Protein AF-A0A7R9B965-F1 (afdb_monomer_lite)

InterPro domains:
  IPR004843 Calcineurin-like, phosphoesterase domain [PF00149] (151-386)
  IPR029052 Metallo-dependent phosphatase-like [G3DSA:3.60.21.10] (150-397)
  IPR029052 Metallo-dependent phosphatase-like [SSF56300] (149-399)
  IPR041805 Acid sphingomyelinase/endopolyphosphatase, metallophosphatase domain [cd00842] (153-400)

Sequence (400 aa):
MQQYGVVTNMTALLNPANHSHKLPPVPTPQQMELDTNKQFELLKINYSRLLSDIDGDLREDLRSGRHLPRIVDKALRLFDLKQVMEEVETSVMSKVSCTACKAGAGLLQHYIRDACGDVYNPTHEWKVVFPPVQKPDVTPQKAPSPGAPTFKVLHLSDTHFDPYYQEGTNADCKEPLCCRLTNGPALSPHTAAGRWGDYRKCDTPKRTVDHMLQHISSTHPDIDYILWTGDLPPHDVWNQTREENLMVLKETTAQMLQTFPGIPIFPALGNHESAPVNSFPPPFVKNDFGISWLYDELDAQWRQWLPTSVSHTVRRGAFYSVLVRPGFRIISLNMNYCNNKNWWLLLNSTDPAKELQWFIYELQSAEFNGEKVHVIGHIPPGHSDCLKVWSRNYYKIINR

Secondary structure (DSSP, 8-state):
------------S---------PPPPPPHHHHHHHHHHHHHHHT--HHHHHHHHHHHHHHTTS------TTHHHHTTT--HHHHHHHHHHT---HHHHHHHHHHHHHHHHHHHHTS-S---GGG-------S-PPPP-PPPPPPPTT-----EEEE----EETTB-TTBBSS-SSSS-SBGGG-B-SSGGGBPPBTB-SSS--EEHHHHHHHHHHHHHH-TT--EEEE----S-S-TTS--HHHHHHHHHHHHHHHHHHSTT--EEE---SSSSSSTT----TT--STT-SHHHHHHHHHHHTTTS-GGGHHHHHHHS-EEEEEETTEEEEE--GGGTBTT-GGGGT--SSGGGHHHHHHHHHHHHHHTT-EEEEE-SSPTTSTTB-HHHHHHHHHHHH-

Structure (mmCIF, N/CA/C/O backbone):
data_AF-A0A7R9B965-F1
#
_entry.id   AF-A0A7R9B965-F1
#
loop_
_atom_site.group_PDB
_atom_site.id
_atom_site.type_symbol
_atom_site.label_atom_id
_atom_site.label_alt_id
_atom_site.label_comp_id
_atom_site.label_asym_id
_atom_site.label_entity_id
_atom_site.label_seq_id
_atom_site.pdbx_PDB_ins_code
_atom_site.Cartn_x
_atom_site.Cartn_y
_atom_site.Cartn_z
_atom_site.occupancy
_atom_site.B_iso_or_equiv
_atom_site.auth_seq_id
_atom_site.auth_comp_id
_atom_site.auth_asym_id
_atom_site.auth_atom_id
_atom_site.pdbx_PDB_model_num
ATOM 1 N N . MET A 1 1 ? -21.395 -24.381 35.483 1.00 36.72 1 MET A N 1
ATOM 2 C CA . MET A 1 1 ? -20.209 -23.584 35.856 1.00 36.72 1 MET A CA 1
ATOM 3 C C . MET A 1 1 ? -19.003 -24.149 35.131 1.00 36.72 1 MET A C 1
ATOM 5 O O . MET A 1 1 ? -18.510 -25.196 35.518 1.00 36.72 1 MET A O 1
ATOM 9 N N . GLN A 1 2 ? -18.567 -23.487 34.064 1.00 27.53 2 GLN A N 1
ATOM 10 C CA . GLN A 1 2 ? -17.239 -23.672 33.484 1.00 27.53 2 GLN A CA 1
ATOM 11 C C . GLN A 1 2 ? -16.774 -22.284 33.044 1.00 27.53 2 GLN A C 1
ATOM 13 O O . GLN A 1 2 ? -17.420 -21.622 32.237 1.00 27.53 2 GLN A O 1
ATOM 18 N N . GLN A 1 3 ? -15.740 -21.810 33.729 1.00 29.14 3 GLN A N 1
ATOM 19 C CA . GLN A 1 3 ? -15.125 -20.498 33.586 1.00 29.14 3 GLN A CA 1
ATOM 20 C C . GLN A 1 3 ? -14.309 -20.485 32.291 1.00 29.14 3 GLN A C 1
ATOM 22 O O . GLN A 1 3 ? -13.330 -21.219 32.175 1.00 29.14 3 GLN A O 1
ATOM 27 N N . TYR A 1 4 ? -14.693 -19.650 31.327 1.00 31.30 4 TYR A N 1
ATOM 28 C CA . TYR A 1 4 ? -13.806 -19.293 30.225 1.00 31.30 4 TYR A CA 1
ATOM 29 C C . TYR A 1 4 ? -12.817 -18.247 30.740 1.00 31.30 4 TYR A C 1
ATOM 31 O O . TYR A 1 4 ? -13.195 -17.122 31.064 1.00 31.30 4 TYR A O 1
ATOM 39 N N . GLY A 1 5 ? -11.560 -18.664 30.883 1.00 28.73 5 GLY A N 1
ATOM 40 C CA . GLY A 1 5 ? -10.451 -17.803 31.268 1.00 28.73 5 GLY A CA 1
ATOM 41 C C . GLY A 1 5 ? -10.201 -16.737 30.208 1.00 28.73 5 GLY A C 1
ATOM 42 O O . GLY A 1 5 ? -9.948 -17.042 29.044 1.00 28.73 5 GLY A O 1
ATOM 43 N N . VAL A 1 6 ? -10.277 -15.481 30.634 1.00 31.95 6 VAL A N 1
ATOM 44 C CA . VAL A 1 6 ? -9.858 -14.313 29.867 1.00 31.95 6 VAL A CA 1
ATOM 45 C C . VAL A 1 6 ? -8.332 -14.342 29.769 1.00 31.95 6 VAL A C 1
ATOM 47 O O . VAL A 1 6 ? -7.637 -14.254 30.780 1.00 31.95 6 VAL A O 1
ATOM 50 N N . VAL A 1 7 ? -7.798 -14.476 28.555 1.00 30.53 7 VAL A N 1
ATOM 51 C CA . VAL A 1 7 ? -6.363 -14.317 28.287 1.00 30.53 7 VAL A CA 1
ATOM 52 C C . VAL A 1 7 ? -6.066 -12.818 28.188 1.00 30.53 7 VAL A C 1
ATOM 54 O O . VAL A 1 7 ? -6.041 -12.242 27.106 1.00 30.53 7 VAL A O 1
ATOM 57 N N . THR A 1 8 ? -5.874 -12.159 29.329 1.00 40.88 8 THR A N 1
ATOM 58 C CA . THR A 1 8 ? -5.328 -10.795 29.412 1.00 40.88 8 THR A CA 1
ATOM 59 C C . THR A 1 8 ? -3.826 -10.865 29.643 1.00 40.88 8 THR A C 1
ATOM 61 O O . THR A 1 8 ? -3.378 -10.932 30.783 1.00 40.88 8 THR A O 1
ATOM 64 N N . ASN A 1 9 ? -3.054 -10.881 28.556 1.00 37.44 9 ASN A N 1
ATOM 65 C CA . ASN A 1 9 ? -1.705 -10.308 28.510 1.00 37.44 9 ASN A CA 1
ATOM 66 C C . ASN A 1 9 ? -1.224 -10.256 27.051 1.00 37.44 9 ASN A C 1
ATOM 68 O O . ASN A 1 9 ? -0.411 -11.065 26.613 1.00 37.44 9 ASN A O 1
ATOM 72 N N . MET A 1 10 ? -1.763 -9.313 26.276 1.00 41.16 10 MET A N 1
ATOM 73 C CA . MET A 1 10 ? -1.094 -8.846 25.060 1.00 41.16 10 MET A CA 1
ATOM 74 C C . MET A 1 10 ? -0.385 -7.542 25.418 1.00 41.16 10 MET A C 1
ATOM 76 O O . MET A 1 10 ? -1.026 -6.537 25.718 1.00 41.16 10 MET A O 1
ATOM 80 N N . THR A 1 11 ? 0.942 -7.590 25.468 1.00 40.09 11 THR A N 1
ATOM 81 C CA . THR A 1 11 ? 1.814 -6.434 25.682 1.00 40.09 11 THR A CA 1
ATOM 82 C C . THR A 1 11 ? 1.614 -5.427 24.548 1.00 40.09 11 THR A C 1
ATOM 84 O O . THR A 1 11 ? 1.706 -5.781 23.375 1.00 40.09 11 THR A O 1
ATOM 87 N N . ALA A 1 12 ? 1.307 -4.176 24.896 1.00 44.44 12 ALA A N 1
ATOM 88 C CA . ALA A 1 12 ? 1.188 -3.070 23.947 1.00 44.44 12 ALA A CA 1
ATOM 89 C C . ALA A 1 12 ? 2.523 -2.808 23.221 1.00 44.44 12 ALA A C 1
ATOM 91 O O . ALA A 1 12 ? 3.582 -2.931 23.835 1.00 44.44 12 ALA A O 1
ATOM 92 N N . LEU A 1 13 ? 2.465 -2.418 21.941 1.00 47.66 13 LEU A N 1
ATOM 93 C CA . LEU A 1 13 ? 3.648 -2.121 21.115 1.00 47.66 13 LEU A CA 1
ATOM 94 C C . LEU A 1 13 ? 4.275 -0.754 21.438 1.00 47.66 13 LEU A C 1
ATOM 96 O O . LEU A 1 13 ? 5.460 -0.564 21.189 1.00 47.66 13 LEU A O 1
ATOM 100 N N . LEU A 1 14 ? 3.510 0.190 22.003 1.00 46.28 14 LEU A N 1
ATOM 101 C CA . LEU A 1 14 ? 3.986 1.536 22.342 1.00 46.28 14 LEU A CA 1
ATOM 102 C C . LEU A 1 14 ? 3.589 1.957 23.765 1.00 46.28 14 LEU A C 1
ATOM 104 O O . LEU A 1 14 ? 2.419 1.870 24.148 1.00 46.28 14 LEU A O 1
ATOM 108 N N . ASN A 1 15 ? 4.558 2.492 24.516 1.00 43.97 15 ASN A N 1
ATOM 109 C CA . ASN A 1 15 ? 4.335 3.199 25.782 1.00 43.97 15 ASN A CA 1
ATOM 110 C C . ASN A 1 15 ? 4.192 4.714 25.526 1.00 43.97 15 ASN A C 1
ATOM 112 O O . ASN A 1 15 ? 4.833 5.228 24.612 1.00 43.97 15 ASN A O 1
ATOM 116 N N . PRO A 1 16 ? 3.389 5.462 26.306 1.00 38.97 16 PRO A N 1
ATOM 117 C CA . PRO A 1 16 ? 3.251 6.906 26.116 1.00 38.97 16 PRO A CA 1
ATOM 118 C C . PRO A 1 16 ? 4.569 7.640 26.421 1.00 38.97 16 PRO A C 1
ATOM 120 O O . PRO A 1 16 ? 5.089 7.513 27.529 1.00 38.97 16 PRO A O 1
ATOM 123 N N . ALA A 1 17 ? 5.064 8.452 25.483 1.00 42.84 17 ALA A N 1
ATOM 124 C CA . ALA A 1 17 ? 6.148 9.406 25.710 1.00 42.84 17 ALA A CA 1
ATOM 125 C C . ALA A 1 17 ? 5.612 10.847 25.609 1.00 42.84 17 ALA A C 1
ATOM 127 O O . ALA A 1 17 ? 4.893 11.198 24.676 1.00 42.84 17 ALA A O 1
ATOM 128 N N . ASN A 1 18 ? 5.928 11.688 26.599 1.00 37.88 18 ASN A N 1
ATOM 129 C CA . ASN A 1 18 ? 5.569 13.108 26.599 1.00 37.88 18 ASN A CA 1
ATOM 130 C C . ASN A 1 18 ? 6.597 13.898 25.774 1.00 37.88 18 ASN A C 1
ATOM 132 O O . ASN A 1 18 ? 7.618 14.321 26.314 1.00 37.88 18 ASN A O 1
ATOM 136 N N . HIS A 1 19 ? 6.323 14.144 24.493 1.00 43.97 19 HIS A N 1
ATOM 137 C CA . HIS A 1 19 ? 7.107 15.082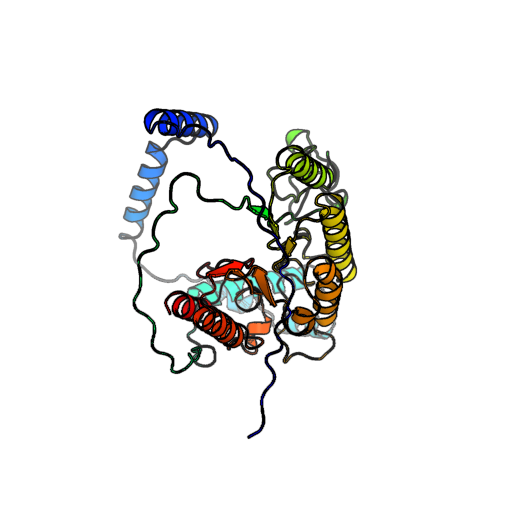 23.687 1.00 43.97 19 HIS A CA 1
ATOM 138 C C . HIS A 1 19 ? 6.369 16.422 23.578 1.00 43.97 19 HIS A C 1
ATOM 140 O O . HIS A 1 19 ? 5.222 16.484 23.137 1.00 43.97 19 HIS A O 1
ATOM 146 N N . SER A 1 20 ? 7.010 17.519 23.996 1.00 36.25 20 SER A N 1
ATOM 147 C CA . SER A 1 20 ? 6.445 18.863 23.849 1.00 36.25 20 SER A CA 1
ATOM 148 C C . SER A 1 20 ? 6.675 19.365 22.419 1.00 36.25 20 SER A C 1
ATOM 150 O O . SER A 1 20 ? 7.750 19.875 22.099 1.00 36.25 20 SER A O 1
ATOM 152 N N . HIS A 1 21 ? 5.677 19.224 21.548 1.00 41.34 21 HIS A N 1
ATOM 153 C CA . HIS A 1 21 ? 5.726 19.781 20.197 1.00 41.34 21 HIS A CA 1
ATOM 154 C C . HIS A 1 21 ? 5.355 21.272 20.203 1.00 41.34 21 HIS A C 1
ATOM 156 O O . HIS A 1 21 ? 4.326 21.666 20.755 1.00 41.34 21 HIS A O 1
ATOM 162 N N . LYS A 1 22 ? 6.162 22.112 19.545 1.00 34.19 22 LYS A N 1
ATOM 163 C CA . LYS A 1 22 ? 5.844 23.525 19.292 1.00 34.19 22 LYS A CA 1
ATOM 164 C C . LYS A 1 22 ? 5.478 23.667 17.817 1.00 34.19 22 LYS A C 1
ATOM 166 O O . LYS A 1 22 ? 6.319 23.453 16.951 1.00 34.19 22 LYS A O 1
ATOM 171 N N . LEU A 1 23 ? 4.212 23.970 17.532 1.00 32.34 23 LEU A N 1
ATOM 172 C CA . LEU A 1 23 ? 3.745 24.170 16.159 1.00 32.34 23 LEU A CA 1
ATOM 173 C C . LEU A 1 23 ? 4.399 25.422 15.545 1.00 32.34 23 LEU A C 1
ATOM 175 O O . LEU A 1 23 ? 4.554 26.424 16.254 1.00 32.34 23 LEU A O 1
ATOM 179 N N . PRO A 1 24 ? 4.756 25.403 14.248 1.00 36.25 24 PRO A N 1
ATOM 180 C CA . PRO A 1 24 ? 5.058 26.632 13.527 1.00 36.25 24 PRO A CA 1
ATOM 181 C C . PRO A 1 24 ? 3.804 27.526 13.462 1.00 36.25 24 PRO A C 1
ATOM 183 O O . PRO A 1 24 ? 2.679 27.014 13.494 1.00 36.25 24 PRO A O 1
ATOM 186 N N . PRO A 1 25 ? 3.966 28.860 13.409 1.00 45.06 25 PRO A N 1
ATOM 187 C CA . PRO A 1 25 ? 2.835 29.775 13.336 1.00 45.06 25 PRO A CA 1
ATOM 188 C C . PRO A 1 25 ? 2.039 29.543 12.048 1.00 45.06 25 PRO A C 1
ATOM 190 O O . PRO A 1 25 ? 2.612 29.359 10.975 1.00 45.06 25 PRO A O 1
ATOM 193 N N . VAL A 1 26 ? 0.711 29.560 12.169 1.00 44.28 26 VAL A N 1
ATOM 194 C CA . VAL A 1 26 ? -0.208 29.412 11.036 1.00 44.28 26 VAL A CA 1
ATOM 195 C C . VAL A 1 26 ? -0.047 30.630 10.117 1.00 44.28 26 VAL A C 1
ATOM 197 O O . VAL A 1 26 ? -0.210 31.757 10.597 1.00 44.28 26 VAL A O 1
ATOM 200 N N . PRO A 1 27 ? 0.285 30.443 8.826 1.00 44.38 27 PRO A N 1
ATOM 201 C CA . PRO A 1 27 ? 0.410 31.558 7.903 1.00 44.38 27 PRO A CA 1
ATOM 202 C C . PRO A 1 27 ? -0.950 32.219 7.686 1.00 44.38 27 PRO A C 1
ATOM 204 O O . PRO A 1 27 ? -1.999 31.573 7.684 1.00 44.38 27 PRO A O 1
ATOM 207 N N . THR A 1 28 ? -0.934 33.538 7.526 1.00 66.38 28 THR A N 1
ATOM 208 C CA . THR A 1 28 ? -2.154 34.300 7.248 1.00 66.38 28 THR A CA 1
ATOM 209 C C . THR A 1 28 ? -2.711 33.931 5.865 1.00 66.38 28 THR A C 1
ATOM 211 O O . THR A 1 28 ? -1.930 33.569 4.982 1.00 66.38 28 THR A O 1
ATOM 214 N N . PRO A 1 29 ? -4.029 34.063 5.616 1.00 42.38 29 PRO A N 1
ATOM 215 C CA . PRO A 1 29 ? -4.615 33.797 4.297 1.00 42.38 29 PRO A CA 1
ATOM 216 C C . PRO A 1 29 ? -3.914 34.560 3.164 1.00 42.38 29 PRO A C 1
ATOM 218 O O . PRO A 1 29 ? -3.721 34.027 2.079 1.00 42.38 29 PRO A O 1
ATOM 221 N N . GLN A 1 30 ? -3.444 35.775 3.459 1.00 56.44 30 GLN A N 1
ATOM 222 C CA . GLN A 1 30 ? -2.689 36.621 2.535 1.00 56.44 30 GLN A CA 1
ATOM 223 C C . GLN A 1 30 ? -1.291 36.064 2.233 1.00 56.44 30 GLN A C 1
ATOM 225 O O . GLN A 1 30 ? -0.844 36.141 1.095 1.00 56.44 30 GLN A O 1
ATOM 230 N N . GLN A 1 31 ? -0.605 35.468 3.215 1.00 45.22 31 GLN A N 1
ATOM 231 C CA . GLN A 1 31 ? 0.662 34.761 2.987 1.00 45.22 31 GLN A CA 1
ATOM 232 C C . GLN A 1 31 ? 0.461 33.468 2.204 1.00 45.22 31 GLN A C 1
ATOM 234 O O . GLN A 1 31 ? 1.233 33.197 1.292 1.00 45.22 31 GLN A O 1
ATOM 239 N N . MET A 1 32 ? -0.599 32.714 2.498 1.00 40.19 32 MET A N 1
ATOM 240 C CA . MET A 1 32 ? -0.933 31.509 1.738 1.00 40.19 32 MET A CA 1
ATOM 241 C C . MET A 1 32 ? -1.229 31.840 0.275 1.00 40.19 32 MET A C 1
ATOM 243 O O . MET A 1 32 ? -0.739 31.152 -0.611 1.00 40.19 32 MET A O 1
ATOM 247 N N . GLU A 1 33 ? -1.981 32.908 0.011 1.00 42.72 33 GLU A N 1
ATOM 248 C CA . GLU A 1 33 ? -2.292 33.376 -1.341 1.00 42.72 33 GLU A CA 1
ATOM 249 C C . GLU A 1 33 ? -1.045 33.898 -2.069 1.00 42.72 33 GLU A C 1
ATOM 251 O O . GLU A 1 33 ? -0.839 33.588 -3.242 1.00 42.72 33 GLU A O 1
ATOM 256 N N . LEU A 1 34 ? -0.161 34.618 -1.370 1.00 52.22 34 LEU A N 1
ATOM 257 C CA . LEU A 1 34 ? 1.102 35.098 -1.932 1.00 52.22 34 LEU A CA 1
ATOM 258 C C . LEU A 1 34 ? 2.042 33.939 -2.293 1.00 52.22 34 LEU A C 1
ATOM 260 O O . LEU A 1 34 ? 2.606 33.928 -3.385 1.00 52.22 34 LEU A O 1
ATOM 264 N N . ASP A 1 35 ? 2.178 32.950 -1.410 1.00 46.03 35 ASP A N 1
ATOM 265 C CA . ASP A 1 35 ? 3.016 31.770 -1.638 1.00 46.03 35 ASP A CA 1
ATOM 266 C C . ASP A 1 35 ? 2.431 30.882 -2.742 1.00 46.03 35 ASP A C 1
ATOM 268 O O . ASP A 1 35 ? 3.165 30.391 -3.598 1.00 46.03 35 ASP A O 1
ATOM 272 N N . THR A 1 36 ? 1.105 30.760 -2.792 1.00 41.22 36 THR A N 1
ATOM 273 C CA . THR A 1 36 ? 0.372 30.052 -3.848 1.00 41.22 36 THR A CA 1
ATOM 274 C C . THR A 1 36 ? 0.590 30.715 -5.210 1.00 41.22 36 THR A C 1
ATOM 276 O O . THR A 1 36 ? 0.993 30.055 -6.166 1.00 41.22 36 THR A O 1
ATOM 279 N N . ASN A 1 37 ? 0.430 32.036 -5.303 1.00 46.41 37 ASN A N 1
ATOM 280 C CA . ASN A 1 37 ? 0.652 32.784 -6.544 1.00 46.41 37 ASN A CA 1
ATOM 281 C C . ASN A 1 37 ? 2.120 32.752 -6.991 1.00 46.41 37 ASN A C 1
ATOM 283 O O . ASN A 1 37 ? 2.405 32.644 -8.182 1.00 46.41 37 ASN A O 1
ATOM 287 N N . LYS A 1 38 ? 3.062 32.759 -6.043 1.00 49.31 38 LYS A N 1
ATOM 288 C CA . LYS A 1 38 ? 4.497 32.632 -6.322 1.00 49.31 38 LYS A CA 1
ATOM 289 C C . LYS A 1 38 ? 4.863 31.241 -6.854 1.00 49.31 38 LYS A C 1
ATOM 291 O O . LYS A 1 38 ? 5.713 31.133 -7.733 1.00 49.31 38 LYS A O 1
ATOM 296 N N . GLN A 1 39 ? 4.196 30.190 -6.373 1.00 37.34 39 GLN A N 1
ATOM 297 C CA . GLN A 1 39 ? 4.308 28.835 -6.924 1.00 37.34 39 GLN A CA 1
ATOM 298 C C . GLN A 1 39 ? 3.679 28.726 -8.320 1.00 37.34 39 GLN A C 1
ATOM 300 O O . GLN A 1 39 ? 4.218 28.046 -9.188 1.00 37.34 39 GLN A O 1
ATOM 305 N N . PHE A 1 40 ? 2.589 29.446 -8.586 1.00 37.41 40 PHE A N 1
ATOM 306 C CA . PHE A 1 40 ? 1.943 29.439 -9.899 1.00 37.41 40 PHE A CA 1
ATOM 307 C C . PHE A 1 40 ? 2.693 30.238 -10.974 1.00 37.41 40 PHE A C 1
ATOM 309 O O . PHE A 1 40 ? 2.731 29.802 -12.126 1.00 37.41 40 PHE A O 1
ATOM 316 N N . GLU A 1 41 ? 3.364 31.342 -10.628 1.00 43.16 41 GLU A N 1
ATOM 317 C CA . GLU A 1 41 ? 4.250 32.044 -11.572 1.00 43.16 41 GLU A CA 1
ATOM 318 C C . GLU A 1 41 ? 5.431 31.173 -12.021 1.00 43.16 41 GLU A C 1
ATOM 320 O O . GLU A 1 41 ? 5.823 31.210 -13.191 1.00 43.16 41 GLU A O 1
ATOM 325 N N . LEU A 1 42 ? 5.949 30.325 -11.125 1.00 37.53 42 LEU A N 1
ATOM 326 C CA . LEU A 1 42 ? 6.984 29.341 -11.455 1.00 37.53 42 LEU A CA 1
ATOM 327 C C . LEU A 1 42 ? 6.490 28.289 -12.466 1.00 37.53 42 LEU A C 1
ATOM 329 O O . LEU A 1 42 ? 7.300 27.731 -13.206 1.00 37.53 42 LEU A O 1
ATOM 333 N N . LEU A 1 43 ? 5.174 28.065 -12.550 1.00 33.62 43 LEU A N 1
ATOM 334 C CA . LEU A 1 43 ? 4.539 27.073 -13.424 1.00 33.62 43 LEU A CA 1
ATOM 335 C C . LEU A 1 43 ? 4.076 27.639 -14.785 1.00 33.62 43 LEU A C 1
ATOM 337 O O . LEU A 1 43 ? 3.711 26.863 -15.664 1.00 33.62 43 LEU A O 1
ATOM 341 N N . LYS A 1 44 ? 4.122 28.965 -15.004 1.00 42.19 44 LYS A N 1
ATOM 342 C CA . LYS A 1 44 ? 3.763 29.658 -16.269 1.00 42.19 44 LYS A CA 1
ATOM 343 C C . LYS A 1 44 ? 2.400 29.277 -16.893 1.00 42.19 44 LYS A C 1
ATOM 345 O O . LYS A 1 44 ? 2.270 29.263 -18.118 1.00 42.19 44 LYS A O 1
ATOM 350 N N . ILE A 1 45 ? 1.363 29.009 -16.099 1.00 39.09 45 ILE A N 1
ATOM 351 C CA . ILE A 1 45 ? 0.018 28.691 -16.625 1.00 39.09 45 ILE A CA 1
ATOM 352 C C . ILE A 1 45 ? -0.867 29.949 -16.618 1.00 39.09 45 ILE A C 1
ATOM 354 O O . ILE A 1 45 ? -1.036 30.589 -15.585 1.00 39.09 45 ILE A O 1
ATOM 358 N N . ASN A 1 46 ? -1.443 30.311 -17.774 1.00 40.53 46 ASN A N 1
ATOM 359 C CA . ASN A 1 46 ? -2.313 31.486 -17.931 1.00 40.53 46 ASN A CA 1
ATOM 360 C C . ASN A 1 46 ? -3.799 31.094 -17.845 1.00 40.53 46 ASN A C 1
ATOM 362 O O . ASN A 1 46 ? -4.373 30.538 -18.784 1.00 40.53 46 ASN A O 1
ATOM 366 N N . TYR A 1 47 ? -4.410 31.411 -16.705 1.00 37.38 47 TYR A N 1
ATOM 367 C CA . TYR A 1 47 ? -5.745 30.963 -16.303 1.00 37.38 47 TYR A CA 1
ATOM 368 C C . TYR A 1 47 ? -6.875 31.419 -17.244 1.00 37.38 47 TYR A C 1
ATOM 370 O O . TYR A 1 47 ? -7.822 30.676 -17.493 1.00 37.38 47 TYR A O 1
ATOM 378 N N . SER A 1 48 ? -6.754 32.605 -17.844 1.00 37.47 48 SER A N 1
ATOM 379 C CA . SER A 1 48 ? -7.805 33.184 -18.693 1.00 37.47 48 SER A CA 1
ATOM 380 C C . SER A 1 48 ? -8.020 32.421 -20.005 1.00 37.47 48 SER A C 1
ATOM 382 O O . SER A 1 48 ? -9.102 32.488 -20.577 1.00 37.47 48 SER A O 1
ATOM 384 N N . ARG A 1 49 ? -6.998 31.692 -20.475 1.00 40.16 49 ARG A N 1
ATOM 385 C CA . ARG A 1 49 ? -7.042 30.911 -21.722 1.00 40.16 49 ARG A CA 1
ATOM 386 C C . ARG A 1 49 ? -7.610 29.508 -21.503 1.00 40.16 49 ARG A C 1
ATOM 388 O O . ARG A 1 49 ? -8.349 28.999 -22.331 1.00 40.16 49 ARG A O 1
ATOM 395 N N . LEU A 1 50 ? -7.329 28.921 -20.341 1.00 34.53 50 LEU A N 1
ATOM 396 C CA . LEU A 1 50 ? -7.855 27.608 -19.973 1.00 34.53 50 LEU A CA 1
ATOM 397 C C . LEU A 1 50 ? -9.381 27.647 -19.788 1.00 34.53 50 LEU A C 1
ATOM 399 O O . LEU A 1 50 ? -10.080 26.723 -20.184 1.00 34.53 50 LEU A O 1
ATOM 403 N N . LEU A 1 51 ? -9.905 28.746 -19.237 1.00 34.22 51 LEU A N 1
ATOM 404 C CA . LEU A 1 51 ? -11.347 28.936 -19.078 1.00 34.22 51 LEU A CA 1
ATOM 405 C C . LEU A 1 51 ? -12.069 29.244 -20.401 1.00 34.22 51 LEU A C 1
ATOM 407 O O . LEU A 1 51 ? -13.236 28.889 -20.530 1.00 34.22 51 LEU A O 1
ATOM 411 N N . SER A 1 52 ? -11.403 29.866 -21.385 1.00 41.81 52 SER A N 1
ATOM 412 C CA . SER A 1 52 ? -12.014 30.126 -22.699 1.00 41.81 52 SER A CA 1
ATOM 413 C C . SER A 1 52 ? -12.132 28.872 -23.562 1.00 41.81 52 SER A C 1
ATOM 415 O O . SER A 1 52 ? -13.088 28.757 -24.325 1.00 41.81 52 SER A O 1
ATOM 417 N N . ASP A 1 53 ? -11.188 27.939 -23.429 1.00 40.03 53 ASP A N 1
ATOM 418 C CA . ASP A 1 53 ? -11.165 26.708 -24.225 1.00 40.03 53 ASP A CA 1
ATOM 419 C C . ASP A 1 53 ? -12.244 25.715 -23.740 1.00 40.03 53 ASP A C 1
ATOM 421 O O . ASP A 1 53 ? -12.939 25.103 -24.546 1.00 40.03 53 ASP A O 1
ATOM 425 N N . ILE A 1 54 ? -12.497 25.664 -22.426 1.00 35.41 54 ILE A N 1
ATOM 426 C CA . ILE A 1 54 ? -13.546 24.818 -21.824 1.00 35.41 54 ILE A CA 1
ATOM 427 C C . ILE A 1 54 ? -14.962 25.267 -22.235 1.00 35.41 54 ILE A C 1
ATOM 429 O O . ILE A 1 54 ? -15.842 24.433 -22.451 1.00 35.41 54 ILE A O 1
ATOM 433 N N . ASP A 1 55 ? -15.195 26.575 -22.371 1.00 39.91 55 ASP A N 1
ATOM 434 C CA . ASP A 1 55 ? -16.507 27.131 -22.746 1.00 39.91 55 ASP A CA 1
ATOM 435 C C . ASP A 1 55 ? -16.774 27.039 -24.270 1.00 39.91 55 ASP A C 1
ATOM 437 O O . ASP A 1 55 ? -17.922 27.113 -24.726 1.00 39.91 55 ASP A O 1
ATOM 441 N N . GLY A 1 56 ? -15.711 26.857 -25.066 1.00 42.00 56 GLY A N 1
ATOM 442 C CA . GLY A 1 56 ? -15.755 26.645 -26.515 1.00 42.00 56 GLY A CA 1
ATOM 443 C C . GLY A 1 56 ? -16.158 25.221 -26.902 1.00 42.00 56 GLY A C 1
ATOM 444 O O . GLY A 1 56 ? -17.084 25.047 -27.699 1.00 42.00 56 GLY A O 1
ATOM 445 N N . ASP A 1 57 ? -15.542 24.217 -26.275 1.00 37.97 57 ASP A N 1
ATOM 446 C CA . ASP A 1 57 ? -15.776 22.797 -26.581 1.00 37.97 57 ASP A CA 1
ATOM 447 C C . ASP A 1 57 ? -17.214 22.353 -26.247 1.00 37.97 57 ASP A C 1
ATOM 449 O O . ASP A 1 57 ? -17.831 21.575 -26.974 1.00 37.97 57 ASP A O 1
ATOM 453 N N . LEU A 1 58 ? -17.831 22.942 -25.215 1.00 35.53 58 LEU A N 1
ATOM 454 C CA . LEU A 1 58 ? -19.229 22.675 -24.842 1.00 35.53 58 LEU A CA 1
ATOM 455 C C . LEU A 1 58 ? -20.264 23.202 -25.858 1.00 35.53 58 LEU A C 1
ATOM 457 O O . LEU A 1 58 ? -21.434 22.812 -25.808 1.00 35.53 58 LEU A O 1
ATOM 461 N N . ARG A 1 59 ? -19.873 24.097 -26.776 1.00 41.59 59 ARG A N 1
ATOM 462 C CA . ARG A 1 59 ? -20.779 24.715 -27.763 1.00 41.59 59 ARG A CA 1
ATOM 463 C C . ARG A 1 59 ? -20.769 24.037 -29.137 1.00 41.59 59 ARG A C 1
ATOM 465 O O . ARG A 1 59 ? -21.742 24.226 -29.875 1.00 41.59 59 ARG A O 1
ATOM 472 N N . GLU A 1 60 ? -19.740 23.262 -29.486 1.00 43.00 60 GLU A N 1
ATOM 473 C CA . GLU A 1 60 ? -19.632 22.584 -30.792 1.00 43.00 60 GLU A CA 1
ATOM 474 C C . GLU A 1 60 ? -20.382 21.240 -30.854 1.00 43.00 60 GLU A C 1
ATOM 476 O O . GLU A 1 60 ? -21.047 20.959 -31.857 1.00 43.00 60 GLU A O 1
ATOM 481 N N . ASP A 1 61 ? -20.406 20.468 -29.764 1.00 41.22 61 ASP A N 1
ATOM 482 C CA . ASP A 1 61 ? -21.030 19.132 -29.735 1.00 41.22 61 ASP A CA 1
ATOM 483 C C . ASP A 1 61 ? -22.569 19.144 -29.819 1.00 41.22 61 ASP A C 1
ATOM 485 O O . ASP A 1 61 ? -23.198 18.158 -30.205 1.00 41.22 61 ASP A O 1
ATOM 489 N N . LEU A 1 62 ? -23.212 20.282 -29.542 1.00 39.84 62 LEU A N 1
ATOM 490 C CA . LEU A 1 62 ? -24.673 20.425 -29.599 1.00 39.84 62 LEU A CA 1
ATOM 491 C C . LEU A 1 62 ? -25.219 20.757 -31.005 1.00 39.84 62 LEU A C 1
ATOM 493 O O . LEU A 1 62 ? -26.434 20.896 -31.161 1.00 39.84 62 LEU A O 1
ATOM 497 N N . ARG A 1 63 ? -24.367 20.897 -32.039 1.00 45.09 63 ARG A N 1
ATOM 498 C CA . ARG A 1 63 ? -24.780 21.429 -33.360 1.00 45.09 63 ARG A CA 1
ATOM 499 C C . ARG A 1 63 ? -24.703 20.476 -34.567 1.00 45.09 63 ARG A C 1
ATOM 501 O O . ARG A 1 63 ? -25.230 20.855 -35.611 1.00 45.09 63 ARG A O 1
ATOM 508 N N . SER A 1 64 ? -24.118 19.274 -34.493 1.00 47.78 64 SER A N 1
ATOM 509 C CA . SER A 1 64 ? -23.659 18.560 -35.715 1.00 47.78 64 SER A CA 1
ATOM 510 C C . SER A 1 64 ? -24.287 17.192 -36.070 1.00 47.78 64 SER A C 1
ATOM 512 O O . SER A 1 64 ? -23.755 16.496 -36.932 1.00 47.78 64 SER A O 1
ATOM 514 N N . GLY A 1 65 ? -25.418 16.771 -35.492 1.00 51.00 65 GLY A N 1
ATOM 515 C CA . GLY A 1 65 ? -25.937 15.401 -35.693 1.00 51.00 65 GLY A CA 1
ATOM 516 C C . GLY A 1 65 ? -26.029 14.885 -37.154 1.00 51.00 65 GLY A C 1
ATOM 517 O O . GLY A 1 65 ? -26.761 15.478 -37.947 1.00 51.00 65 GLY A O 1
ATOM 518 N N . ARG A 1 66 ? -25.352 13.753 -37.487 1.00 38.88 66 ARG A N 1
ATOM 519 C CA . ARG A 1 66 ? -25.726 12.692 -38.484 1.00 38.88 66 ARG A CA 1
ATOM 520 C C . ARG A 1 66 ? -24.663 11.566 -38.712 1.00 38.88 66 ARG A C 1
ATOM 522 O O . ARG A 1 66 ? -23.518 11.857 -39.017 1.00 38.88 66 ARG A O 1
ATOM 529 N N . HIS A 1 67 ? -25.148 10.307 -38.670 1.00 38.97 67 HIS A N 1
ATOM 530 C CA . HIS A 1 67 ? -24.829 9.008 -39.346 1.00 38.97 67 HIS A CA 1
ATOM 531 C C . HIS A 1 67 ? -23.411 8.404 -39.594 1.00 38.97 67 HIS A C 1
ATOM 533 O O . HIS A 1 67 ? -22.477 9.056 -40.043 1.00 38.97 67 HIS A O 1
ATOM 539 N N . LEU A 1 68 ? -23.342 7.062 -39.422 1.00 42.19 68 LEU A N 1
ATOM 540 C CA . LEU A 1 68 ? -22.175 6.161 -39.566 1.00 42.19 68 LEU A CA 1
ATOM 541 C C . LEU A 1 68 ? -21.600 6.029 -41.007 1.00 42.19 68 LEU A C 1
ATOM 543 O O . LEU A 1 68 ? -22.378 5.787 -41.936 1.00 42.19 68 LEU A O 1
ATOM 547 N N . PRO A 1 69 ? -20.257 6.033 -41.204 1.00 35.88 69 PRO A N 1
ATOM 548 C CA . PRO A 1 69 ? -19.622 5.884 -42.525 1.00 35.88 69 PRO A CA 1
ATOM 549 C C . PRO A 1 69 ? -19.084 4.478 -42.896 1.00 35.88 69 PRO A C 1
ATOM 551 O O . PRO A 1 69 ? -18.743 3.647 -42.059 1.00 35.88 69 PRO A O 1
ATOM 554 N N . ARG A 1 70 ? -18.917 4.291 -44.217 1.00 36.75 70 ARG A N 1
ATOM 555 C CA . ARG A 1 70 ? -18.490 3.134 -45.051 1.00 36.75 70 ARG A CA 1
ATOM 556 C C . ARG A 1 70 ? -17.171 2.386 -44.706 1.00 36.75 70 ARG A C 1
ATOM 558 O O . ARG A 1 70 ? -16.628 1.696 -45.564 1.00 36.75 70 ARG A O 1
ATOM 565 N N . ILE A 1 71 ? -16.637 2.475 -43.489 1.00 39.66 71 ILE A N 1
ATOM 566 C CA . ILE A 1 71 ? -15.395 1.779 -43.077 1.00 39.66 71 ILE A CA 1
ATOM 567 C C . ILE A 1 71 ? -15.619 0.289 -42.752 1.00 39.66 71 ILE A C 1
ATOM 569 O O . ILE A 1 71 ? -14.705 -0.525 -42.893 1.00 39.66 71 ILE A O 1
ATOM 573 N N . VAL A 1 72 ? -16.849 -0.083 -42.396 1.00 42.25 72 VAL A N 1
ATOM 574 C CA . VAL A 1 72 ? -17.217 -1.441 -41.953 1.00 42.25 72 VAL A CA 1
ATOM 575 C C . VAL A 1 72 ? -17.043 -2.496 -43.059 1.00 42.25 72 VAL A C 1
ATOM 577 O O . VAL A 1 72 ? -16.680 -3.634 -42.779 1.00 42.25 72 VAL A O 1
ATOM 580 N N . ASP A 1 73 ? -17.180 -2.109 -44.328 1.00 38.28 73 ASP A N 1
ATOM 581 C CA . ASP A 1 73 ? -17.110 -3.039 -45.467 1.00 38.28 73 ASP A CA 1
ATOM 582 C C . ASP A 1 73 ? -15.662 -3.414 -45.859 1.00 38.28 73 ASP A C 1
ATOM 584 O O . ASP A 1 73 ? -15.402 -4.438 -46.490 1.00 38.28 73 ASP A O 1
ATOM 588 N N . LYS A 1 74 ? -14.677 -2.609 -45.429 1.00 37.44 74 LYS A N 1
ATOM 589 C CA . LYS A 1 74 ? -13.243 -2.883 -45.635 1.00 37.44 74 LYS A CA 1
ATOM 590 C C . LYS A 1 74 ? -12.635 -3.730 -44.516 1.00 37.44 74 LYS A C 1
ATOM 592 O O . LYS A 1 74 ? -11.698 -4.480 -44.777 1.00 37.44 74 LYS A O 1
ATOM 597 N N . ALA A 1 75 ? -13.183 -3.644 -43.303 1.00 40.81 75 ALA A N 1
ATOM 598 C CA . ALA A 1 75 ? -12.737 -4.427 -42.151 1.00 40.81 75 ALA A CA 1
ATOM 599 C C . ALA A 1 75 ? -13.017 -5.932 -42.326 1.00 40.81 75 ALA A C 1
ATOM 601 O O . ALA A 1 75 ? -12.193 -6.757 -41.947 1.00 40.81 75 ALA A O 1
ATOM 602 N N . LEU A 1 76 ? -14.116 -6.296 -42.997 1.00 39.00 76 LEU A N 1
ATOM 603 C CA . LEU A 1 76 ? -14.498 -7.694 -43.249 1.00 39.00 76 LEU A CA 1
ATOM 604 C C . LEU A 1 76 ? -13.566 -8.439 -44.220 1.00 39.00 76 LEU A C 1
ATOM 606 O O . LEU A 1 76 ? -13.549 -9.665 -44.224 1.00 39.00 76 LEU A O 1
ATOM 610 N N . ARG A 1 77 ? -12.767 -7.722 -45.022 1.00 42.69 77 ARG A N 1
ATOM 611 C CA . ARG A 1 77 ? -11.767 -8.320 -45.927 1.00 42.69 77 ARG A CA 1
ATOM 612 C C . ARG A 1 77 ? -10.366 -8.427 -45.315 1.00 42.69 77 ARG A C 1
ATOM 614 O O . ARG A 1 77 ? -9.495 -9.020 -45.935 1.00 42.69 77 ARG A O 1
ATOM 621 N N . LEU A 1 78 ? -10.140 -7.828 -44.142 1.00 43.19 78 LEU A N 1
ATOM 622 C CA . LEU A 1 78 ? -8.813 -7.663 -43.530 1.00 43.19 78 LEU A CA 1
ATOM 623 C C . LEU A 1 78 ? -8.468 -8.742 -42.491 1.00 43.19 78 LEU A C 1
ATOM 625 O O . LEU A 1 78 ? -7.310 -8.862 -42.106 1.00 43.19 78 LEU A O 1
ATOM 629 N N . PHE A 1 79 ? -9.446 -9.541 -42.059 1.00 50.50 79 PHE A N 1
ATOM 630 C CA . PHE A 1 79 ? -9.248 -10.639 -41.115 1.00 50.50 79 PHE A CA 1
ATOM 631 C C . PHE A 1 79 ? -9.247 -11.973 -41.852 1.00 50.50 79 PHE A C 1
ATOM 633 O O . PHE A 1 79 ? -10.220 -12.721 -41.769 1.00 50.50 79 PHE A O 1
ATOM 640 N N . ASP A 1 80 ? -8.161 -12.274 -42.570 1.00 47.66 80 ASP A N 1
ATOM 641 C CA . ASP A 1 80 ? -7.894 -13.631 -43.058 1.00 47.66 80 ASP A CA 1
ATOM 642 C C . ASP A 1 80 ? -7.632 -14.552 -41.850 1.00 47.66 80 ASP A C 1
ATOM 644 O O . ASP A 1 80 ? -6.509 -14.907 -41.495 1.00 47.66 80 ASP A O 1
ATOM 648 N N . LEU A 1 81 ? -8.725 -14.863 -41.146 1.00 47.88 81 LEU A N 1
ATOM 649 C CA . LEU A 1 81 ? -8.822 -15.652 -39.919 1.00 47.88 81 LEU A CA 1
ATOM 650 C C . LEU A 1 81 ? -8.166 -17.019 -40.077 1.00 47.88 81 LEU A C 1
ATOM 652 O O . LEU A 1 81 ? -7.769 -17.620 -39.085 1.00 47.88 81 LEU A O 1
ATOM 656 N N . LYS A 1 82 ? -8.024 -17.483 -41.320 1.00 38.88 82 LYS A N 1
ATOM 657 C CA . LYS A 1 82 ? -7.364 -18.733 -41.657 1.00 38.88 82 LYS A CA 1
ATOM 658 C C . LYS A 1 82 ? -5.869 -18.683 -41.338 1.00 38.88 82 LYS A C 1
ATOM 660 O O . LYS A 1 82 ? -5.370 -19.607 -40.712 1.00 38.88 82 LYS A O 1
ATOM 665 N N . GLN A 1 83 ? -5.196 -17.577 -41.661 1.00 47.03 83 GLN A N 1
ATOM 666 C CA . GLN A 1 83 ? -3.771 -17.390 -41.374 1.00 47.03 83 GLN A CA 1
ATOM 667 C C . GLN A 1 83 ? -3.509 -17.110 -39.886 1.00 47.03 83 GLN A C 1
ATOM 669 O O . GLN A 1 83 ? -2.521 -17.579 -39.330 1.00 47.03 83 GLN A O 1
ATOM 674 N N . VAL A 1 84 ? -4.435 -16.420 -39.209 1.00 51.16 84 VAL A N 1
ATOM 675 C CA . VAL A 1 84 ? -4.372 -16.217 -37.749 1.00 51.16 84 VAL A CA 1
ATOM 676 C C . VAL A 1 84 ? -4.489 -17.548 -36.998 1.00 51.16 84 VAL A C 1
ATOM 678 O O . VAL A 1 84 ? -3.770 -17.763 -36.027 1.00 51.16 84 VAL A O 1
ATOM 681 N N . MET A 1 85 ? -5.359 -18.457 -37.452 1.00 45.50 85 MET A N 1
ATOM 682 C CA . MET A 1 85 ? -5.492 -19.792 -36.859 1.00 45.50 85 MET A CA 1
ATOM 683 C C . MET A 1 85 ? -4.231 -20.642 -37.081 1.00 45.50 85 MET A C 1
ATOM 685 O O . MET A 1 85 ? -3.755 -21.275 -36.145 1.00 45.50 85 MET A O 1
ATOM 689 N N . GLU A 1 86 ? -3.643 -20.585 -38.279 1.00 46.19 86 GLU A N 1
ATOM 690 C CA . GLU A 1 86 ? -2.419 -21.320 -38.636 1.00 46.19 86 GLU A CA 1
ATOM 691 C C . GLU A 1 86 ? -1.181 -20.831 -37.848 1.00 46.19 86 GLU A C 1
ATOM 693 O O . GLU A 1 86 ? -0.346 -21.635 -37.431 1.00 46.19 86 GLU A O 1
ATOM 698 N N . GLU A 1 87 ? -1.070 -19.525 -37.571 1.00 45.91 87 GLU A N 1
ATOM 699 C CA . GLU A 1 87 ? 0.022 -18.948 -36.763 1.00 45.91 87 GLU A CA 1
ATOM 700 C C . GLU A 1 87 ? -0.125 -19.235 -35.258 1.00 45.91 87 GLU A C 1
ATOM 702 O O . GLU A 1 87 ? 0.879 -19.404 -34.559 1.00 45.91 87 GLU A O 1
ATOM 707 N N . VAL A 1 88 ? -1.361 -19.327 -34.751 1.00 50.62 88 VAL A N 1
ATOM 708 C CA . VAL A 1 88 ? -1.639 -19.748 -33.366 1.00 50.62 88 VAL A CA 1
ATOM 709 C C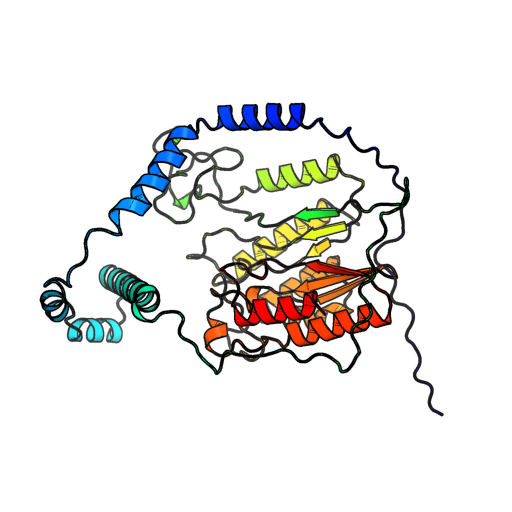 . VAL A 1 88 ? -1.342 -21.239 -33.178 1.00 50.62 88 VAL A C 1
ATOM 711 O O . VAL A 1 88 ? -0.767 -21.616 -32.158 1.00 50.62 88 VAL A O 1
ATOM 714 N N . GLU A 1 89 ? -1.665 -22.082 -34.162 1.00 42.97 89 GLU A N 1
ATOM 715 C CA . GLU A 1 89 ? -1.393 -23.525 -34.112 1.00 42.97 89 GLU A CA 1
ATOM 716 C C . GLU A 1 89 ? 0.104 -23.871 -34.246 1.00 42.97 89 GLU A C 1
ATOM 718 O O . GLU A 1 89 ? 0.536 -24.901 -33.729 1.00 42.97 89 GLU A O 1
ATOM 723 N N . THR A 1 90 ? 0.921 -23.020 -34.883 1.00 46.88 90 THR A N 1
ATOM 724 C CA . THR A 1 90 ? 2.340 -23.322 -35.185 1.00 46.88 90 THR A CA 1
ATOM 725 C C . THR A 1 90 ? 3.374 -22.604 -34.302 1.00 46.88 90 THR A C 1
ATOM 727 O O . THR A 1 90 ? 4.575 -22.829 -34.451 1.00 46.88 90 THR A O 1
ATOM 730 N N . SER A 1 91 ? 2.935 -21.819 -33.312 1.00 44.59 91 SER A N 1
ATOM 731 C CA . SER A 1 91 ? 3.740 -21.315 -32.182 1.00 44.59 91 SER A CA 1
ATOM 732 C C . SER A 1 91 ? 5.032 -20.546 -32.529 1.00 44.59 91 SER A C 1
ATOM 734 O O . SER A 1 91 ? 5.998 -20.567 -31.759 1.00 44.59 91 SER A O 1
ATOM 736 N N . VAL A 1 92 ? 5.055 -19.794 -33.633 1.00 44.84 92 VAL A N 1
ATOM 737 C CA . VAL A 1 92 ? 6.130 -18.825 -33.917 1.00 44.84 92 VAL A CA 1
ATOM 738 C C . VAL A 1 92 ? 5.565 -17.413 -33.794 1.00 44.84 92 VAL A C 1
ATOM 740 O O . VAL A 1 92 ? 5.023 -16.854 -34.743 1.00 44.84 92 VAL A O 1
ATOM 743 N N . MET A 1 93 ? 5.677 -16.817 -32.602 1.00 45.75 93 MET A N 1
ATOM 744 C CA . MET A 1 93 ? 5.213 -15.447 -32.364 1.00 45.75 93 MET A CA 1
ATOM 745 C C . MET A 1 93 ? 6.068 -14.442 -33.147 1.00 45.75 93 MET A C 1
ATOM 747 O O . MET A 1 93 ? 7.141 -14.028 -32.703 1.00 45.75 93 MET A O 1
ATOM 751 N N . SER A 1 94 ? 5.593 -14.019 -34.316 1.00 50.06 94 SER A N 1
ATOM 752 C CA . SER A 1 94 ? 6.205 -12.925 -35.066 1.00 50.06 94 SER A CA 1
ATOM 753 C C . SER A 1 94 ? 5.829 -11.563 -34.453 1.00 50.06 94 SER A C 1
ATOM 755 O O . SER A 1 94 ? 4.821 -11.426 -33.750 1.00 50.06 94 SER A O 1
ATOM 757 N N . LYS A 1 95 ? 6.606 -10.503 -34.745 1.00 45.00 95 LYS A N 1
ATOM 758 C CA . LYS A 1 95 ? 6.241 -9.116 -34.373 1.00 45.00 95 LYS A CA 1
ATOM 759 C C . LYS A 1 95 ? 4.841 -8.743 -34.875 1.00 45.00 95 LYS A C 1
ATOM 761 O O . LYS A 1 95 ? 4.147 -7.988 -34.204 1.00 45.00 95 LYS A O 1
ATOM 766 N N . VAL A 1 96 ? 4.422 -9.302 -36.011 1.00 45.97 96 VAL A N 1
ATOM 767 C CA . VAL A 1 96 ? 3.104 -9.065 -36.608 1.00 45.97 96 VAL A CA 1
ATOM 768 C C . VAL A 1 96 ? 2.004 -9.703 -35.761 1.00 45.97 96 VAL A C 1
ATOM 770 O O . VAL A 1 96 ? 1.034 -9.019 -35.447 1.00 45.97 96 VAL A O 1
ATOM 773 N N . SER A 1 97 ? 2.188 -10.938 -35.285 1.00 46.75 97 SER A N 1
ATOM 774 C CA . SER A 1 97 ? 1.227 -11.631 -34.411 1.00 46.75 97 SER A CA 1
ATOM 775 C C . SER A 1 97 ? 1.089 -10.918 -33.053 1.00 46.75 97 SER A C 1
ATOM 777 O O . SER A 1 97 ? -0.011 -10.780 -32.522 1.00 46.75 97 SER A O 1
ATOM 779 N N . CYS A 1 98 ? 2.180 -10.351 -32.524 1.00 46.50 98 CYS A N 1
ATOM 780 C CA . CYS A 1 98 ? 2.159 -9.558 -31.289 1.00 46.50 98 CYS A CA 1
ATOM 781 C C . CYS A 1 98 ? 1.470 -8.191 -31.477 1.00 46.50 98 CYS A C 1
ATOM 783 O O . CYS A 1 98 ? 0.689 -7.763 -30.627 1.00 46.50 98 CYS A O 1
ATOM 785 N N . THR A 1 99 ? 1.692 -7.514 -32.610 1.00 47.97 99 THR A N 1
ATOM 786 C CA . THR A 1 99 ? 0.985 -6.268 -32.951 1.00 47.97 99 THR A CA 1
ATOM 787 C C . THR A 1 99 ? -0.492 -6.516 -33.247 1.00 47.97 99 THR A C 1
ATOM 789 O O . THR A 1 99 ? -1.318 -5.725 -32.807 1.00 47.97 99 THR A O 1
ATOM 792 N N . ALA A 1 100 ? -0.845 -7.616 -33.913 1.00 46.75 100 ALA A N 1
ATOM 793 C CA . ALA A 1 100 ? -2.228 -8.011 -34.159 1.00 46.75 100 ALA A CA 1
ATOM 794 C C . ALA A 1 100 ? -2.949 -8.401 -32.861 1.00 46.75 100 ALA A C 1
ATOM 796 O O . ALA A 1 100 ? -4.096 -8.017 -32.674 1.00 46.75 100 ALA A O 1
ATOM 797 N N . CYS A 1 101 ? -2.271 -9.073 -31.925 1.00 44.62 101 CYS A N 1
ATOM 798 C CA . CYS A 1 101 ? -2.824 -9.389 -30.609 1.00 44.62 101 CYS A CA 1
ATOM 799 C C . CYS A 1 101 ? -2.982 -8.129 -29.742 1.00 44.62 101 CYS A C 1
ATOM 801 O O . CYS A 1 101 ? -4.021 -7.941 -29.121 1.00 44.62 101 CYS A O 1
ATOM 803 N N . LYS A 1 102 ? -2.019 -7.194 -29.771 1.00 45.38 102 LYS A N 1
ATOM 804 C CA . LYS A 1 102 ? -2.147 -5.881 -29.110 1.00 45.38 102 LYS A CA 1
ATOM 805 C C . LYS A 1 102 ? -3.236 -5.011 -29.733 1.00 45.38 102 LYS A C 1
ATOM 807 O O . LYS A 1 102 ? -3.977 -4.362 -29.006 1.00 45.38 102 LYS A O 1
ATOM 812 N N . ALA A 1 103 ? -3.348 -5.001 -31.059 1.00 49.62 103 ALA A N 1
ATOM 813 C CA . ALA A 1 103 ? -4.400 -4.283 -31.767 1.00 49.62 103 ALA A CA 1
ATOM 814 C C . ALA A 1 103 ? -5.763 -4.934 -31.523 1.00 49.62 103 ALA A C 1
ATOM 816 O O . ALA A 1 103 ? -6.727 -4.218 -31.304 1.00 49.62 103 ALA A O 1
ATOM 817 N N . GLY A 1 104 ? -5.833 -6.266 -31.489 1.00 46.94 104 GLY A N 1
ATOM 818 C CA . GLY A 1 104 ? -7.025 -7.044 -31.173 1.00 46.94 104 GLY A CA 1
ATOM 819 C C . GLY A 1 104 ? -7.477 -6.833 -29.735 1.00 46.94 104 GLY A C 1
ATOM 820 O O . GLY A 1 104 ? -8.640 -6.527 -29.523 1.00 46.94 104 GLY A O 1
ATOM 821 N N . ALA A 1 105 ? -6.563 -6.889 -28.764 1.00 46.34 105 ALA A N 1
ATOM 822 C CA . ALA A 1 105 ? -6.830 -6.568 -27.365 1.00 46.34 105 ALA A CA 1
ATOM 823 C C . ALA A 1 105 ? -7.221 -5.095 -27.190 1.00 46.34 105 ALA A C 1
ATOM 825 O O . ALA A 1 105 ? -8.174 -4.813 -26.479 1.00 46.34 105 ALA A O 1
ATOM 826 N N . GLY A 1 106 ? -6.555 -4.168 -27.885 1.00 43.72 106 GLY A N 1
ATOM 827 C CA . GLY A 1 106 ? -6.881 -2.741 -27.872 1.00 43.72 106 GLY A CA 1
ATOM 828 C C . GLY A 1 106 ? -8.237 -2.426 -28.510 1.00 43.72 106 GLY A C 1
ATOM 829 O O . GLY A 1 106 ? -8.988 -1.623 -27.969 1.00 43.72 106 GLY A O 1
ATOM 830 N N . LEU A 1 107 ? -8.597 -3.099 -29.607 1.00 45.34 107 LEU A N 1
ATOM 831 C CA . LEU A 1 107 ? -9.925 -3.028 -30.225 1.00 45.34 107 LEU A CA 1
ATOM 832 C C . LEU A 1 107 ? -10.981 -3.678 -29.340 1.00 45.34 107 LEU A C 1
ATOM 834 O O . LEU A 1 107 ? -12.052 -3.104 -29.196 1.00 45.34 107 LEU A O 1
ATOM 838 N N . LEU A 1 108 ? -10.687 -4.820 -28.710 1.00 43.41 108 LEU A N 1
ATOM 839 C CA . LEU A 1 108 ? -11.580 -5.437 -27.731 1.00 43.41 108 LEU A CA 1
ATOM 840 C C . LEU A 1 108 ? -11.813 -4.478 -26.567 1.00 43.41 108 LEU A C 1
ATOM 842 O O . LEU A 1 108 ? -12.944 -4.274 -26.167 1.00 43.41 108 LEU A O 1
ATOM 846 N N . GLN A 1 109 ? -10.759 -3.848 -26.056 1.00 43.81 109 GLN A N 1
ATOM 847 C CA . GLN A 1 109 ? -10.825 -2.926 -24.930 1.00 43.81 109 GLN A CA 1
ATOM 848 C C . GLN A 1 109 ? -11.557 -1.630 -25.303 1.00 43.81 109 GLN A C 1
ATOM 850 O O . GLN A 1 109 ? -12.335 -1.127 -24.500 1.00 43.81 109 GLN A O 1
ATOM 855 N N . HIS A 1 110 ? -11.383 -1.132 -26.530 1.00 47.25 110 HIS A N 1
ATOM 856 C CA . HIS A 1 110 ? -12.123 0.009 -27.069 1.00 47.25 110 HIS A CA 1
ATOM 857 C C . HIS A 1 110 ? -13.606 -0.326 -27.301 1.00 47.25 110 HIS A C 1
ATOM 859 O O . HIS A 1 110 ? -14.465 0.424 -26.860 1.00 47.25 110 HIS A O 1
ATOM 865 N N . TYR A 1 111 ? -13.934 -1.486 -27.883 1.00 44.56 111 TYR A N 1
ATOM 866 C CA . TYR A 1 111 ? -15.324 -1.928 -28.073 1.00 44.56 111 TYR A CA 1
ATOM 867 C C . TYR A 1 111 ? -16.018 -2.296 -26.756 1.00 44.56 111 TYR A C 1
ATOM 869 O O . TYR A 1 111 ? -17.185 -1.971 -26.572 1.00 44.56 111 TYR A O 1
ATOM 877 N N . ILE A 1 112 ? -15.325 -2.935 -25.814 1.00 48.31 112 ILE A N 1
ATOM 878 C CA . ILE A 1 112 ? -15.870 -3.242 -24.484 1.00 48.31 112 ILE A CA 1
ATOM 879 C C . ILE A 1 112 ? -16.160 -1.945 -23.722 1.00 48.31 112 ILE A C 1
ATOM 881 O O . ILE A 1 112 ? -17.166 -1.871 -23.021 1.00 48.31 112 ILE A O 1
ATOM 885 N N . ARG A 1 113 ? -15.320 -0.916 -23.882 1.00 46.22 113 ARG A N 1
ATOM 886 C CA . ARG A 1 113 ? -15.480 0.369 -23.196 1.00 46.22 113 ARG A CA 1
ATOM 887 C C . ARG A 1 113 ? -16.524 1.281 -23.850 1.00 46.22 113 ARG A C 1
ATOM 889 O O . ARG A 1 113 ? -17.314 1.875 -23.124 1.00 46.22 113 ARG A O 1
ATOM 896 N N . ASP A 1 114 ? -16.570 1.350 -25.182 1.00 47.09 114 ASP A N 1
ATOM 897 C CA . ASP A 1 114 ? -17.419 2.313 -25.903 1.00 47.09 114 ASP A CA 1
ATOM 898 C C . ASP A 1 114 ? -18.727 1.716 -26.457 1.00 47.09 114 ASP A C 1
ATOM 900 O O . ASP A 1 114 ? -19.678 2.462 -26.681 1.00 47.09 114 ASP A O 1
ATOM 904 N N . ALA A 1 115 ? -18.835 0.392 -26.651 1.00 46.03 115 ALA A N 1
ATOM 905 C CA . ALA A 1 115 ? -20.038 -0.236 -27.222 1.00 46.03 115 ALA A CA 1
ATOM 906 C C . ALA A 1 115 ? -20.945 -0.943 -26.196 1.00 46.03 115 ALA A C 1
ATOM 908 O O . ALA A 1 115 ? -22.137 -1.100 -26.460 1.00 46.03 115 ALA A O 1
ATOM 909 N N . CYS A 1 116 ? -20.422 -1.370 -25.041 1.00 49.69 116 CYS A N 1
ATOM 910 C CA . CYS A 1 116 ? -21.179 -2.214 -24.103 1.00 49.69 116 CYS A CA 1
ATOM 911 C C . CYS A 1 116 ? -21.741 -1.485 -22.870 1.00 49.69 116 CYS A C 1
ATOM 913 O O . CYS A 1 116 ? -22.547 -2.073 -22.148 1.00 49.69 116 CYS A O 1
ATOM 915 N N . GLY A 1 117 ? -21.352 -0.228 -22.618 1.00 51.09 117 GLY A N 1
ATOM 916 C CA . GLY A 1 117 ? -21.611 0.422 -21.328 1.00 51.09 117 GLY A CA 1
ATOM 917 C C . GLY A 1 117 ? -21.019 -0.372 -20.150 1.00 51.09 117 GLY A C 1
ATOM 918 O O . GLY A 1 117 ? -20.317 -1.366 -20.338 1.00 51.09 117 GLY A O 1
ATOM 919 N N . ASP A 1 118 ? -21.304 0.043 -18.914 1.00 53.88 118 ASP A N 1
ATOM 920 C CA . ASP A 1 118 ? -20.991 -0.781 -17.741 1.00 53.88 118 ASP A CA 1
ATOM 921 C C . ASP A 1 118 ? -21.791 -2.094 -17.832 1.00 53.88 118 ASP A C 1
ATOM 923 O O . ASP A 1 118 ? -23.001 -2.114 -17.588 1.00 53.88 118 ASP A O 1
ATOM 927 N N . VAL A 1 119 ? -21.130 -3.201 -18.186 1.00 54.84 119 VAL A N 1
ATOM 928 C CA . VAL A 1 119 ? -21.762 -4.525 -18.229 1.00 54.84 119 VAL A CA 1
ATOM 929 C C . VAL A 1 119 ? -22.170 -4.908 -16.806 1.00 54.84 119 VAL A C 1
ATOM 931 O O . VAL A 1 119 ? -21.351 -5.334 -15.991 1.00 54.84 119 VAL A O 1
ATOM 934 N N . TYR A 1 120 ? -23.454 -4.741 -16.487 1.00 59.94 120 TYR A N 1
ATOM 935 C CA . TYR A 1 120 ? -24.014 -5.191 -15.220 1.00 59.94 120 TYR A CA 1
ATOM 936 C C . TYR A 1 120 ? -23.974 -6.719 -15.169 1.00 59.94 120 TYR A C 1
ATOM 938 O O . TYR A 1 120 ? -24.763 -7.394 -15.830 1.00 59.94 120 TYR A O 1
ATOM 946 N N . ASN A 1 121 ? -23.057 -7.266 -14.370 1.00 66.69 121 ASN A N 1
ATOM 947 C CA . ASN A 1 121 ? -23.023 -8.690 -14.079 1.00 66.69 121 ASN A CA 1
ATOM 948 C C . ASN A 1 121 ? -23.623 -8.957 -12.684 1.00 66.69 121 ASN A C 1
ATOM 950 O O . ASN A 1 121 ? -22.957 -8.689 -11.678 1.00 66.69 121 ASN A O 1
ATOM 954 N N . PRO A 1 122 ? -24.850 -9.508 -12.588 1.00 74.19 122 PRO A N 1
ATOM 955 C CA . PRO A 1 122 ? -25.496 -9.765 -11.304 1.00 74.19 122 PRO A CA 1
ATOM 956 C C . PRO A 1 122 ? -24.724 -10.760 -10.428 1.00 74.19 122 PRO A C 1
ATOM 958 O O . PRO A 1 122 ? -24.874 -10.719 -9.211 1.00 74.19 122 PRO A O 1
ATOM 961 N N . THR A 1 123 ? -23.868 -11.622 -10.994 1.00 74.44 123 THR A N 1
ATOM 962 C CA . THR A 1 123 ? -23.069 -12.570 -10.196 1.00 74.44 123 THR A CA 1
ATOM 963 C C . THR A 1 123 ? -21.914 -11.899 -9.452 1.00 74.44 123 THR A C 1
ATOM 965 O O . THR A 1 123 ? -21.416 -12.456 -8.480 1.00 74.44 123 THR A O 1
ATOM 968 N N . HIS A 1 124 ? -21.514 -10.692 -9.863 1.00 82.38 124 HIS A N 1
ATOM 969 C CA . HIS A 1 124 ? -20.483 -9.890 -9.196 1.00 82.38 124 HIS A CA 1
ATOM 970 C C . HIS A 1 124 ? -21.081 -8.753 -8.360 1.00 82.38 124 HIS A C 1
ATOM 972 O O . HIS A 1 124 ? -20.348 -7.933 -7.811 1.00 82.38 124 HIS A O 1
ATOM 978 N N . GLU A 1 125 ? -22.405 -8.724 -8.212 1.00 91.75 125 GLU A N 1
ATOM 979 C CA . GLU A 1 125 ? -23.123 -7.776 -7.373 1.00 91.75 125 GLU A CA 1
ATOM 980 C C . GLU A 1 125 ? -23.433 -8.417 -6.011 1.00 91.75 125 GLU A C 1
ATOM 982 O O . GLU A 1 125 ? -24.282 -9.296 -5.888 1.00 91.75 125 GLU A O 1
ATOM 987 N N . TRP A 1 126 ? -22.746 -7.972 -4.958 1.00 94.31 126 TRP A N 1
ATOM 988 C CA . TRP A 1 126 ? -22.824 -8.577 -3.626 1.00 94.31 126 TRP A CA 1
ATOM 989 C C . TRP A 1 126 ? -22.872 -7.529 -2.513 1.00 94.31 126 TRP A C 1
ATOM 991 O O . TRP A 1 126 ? -22.578 -6.341 -2.707 1.00 94.31 126 TRP A O 1
ATOM 1001 N N . LYS A 1 127 ? -23.282 -7.976 -1.323 1.00 95.44 127 LYS A N 1
ATOM 1002 C CA . LYS A 1 127 ? -23.376 -7.155 -0.114 1.00 95.44 127 LYS A CA 1
ATOM 1003 C C . LYS A 1 127 ? -22.741 -7.880 1.066 1.00 95.44 127 LYS A C 1
ATOM 1005 O O . LYS A 1 127 ? -22.953 -9.077 1.230 1.00 95.44 127 LYS A O 1
ATOM 1010 N N . VAL A 1 128 ? -22.008 -7.137 1.885 1.00 90.69 128 VAL A N 1
ATOM 1011 C CA . VAL A 1 128 ? -21.512 -7.617 3.180 1.00 90.69 128 VAL A CA 1
ATOM 1012 C C . VAL A 1 128 ? -22.646 -7.751 4.193 1.00 90.69 128 VAL A C 1
ATOM 1014 O O . VAL A 1 128 ? -23.679 -7.082 4.077 1.00 90.69 128 VAL A O 1
ATOM 1017 N N . VAL A 1 129 ? -22.440 -8.602 5.198 1.00 89.38 129 VAL A N 1
ATOM 1018 C CA . VAL A 1 129 ? -23.392 -8.817 6.290 1.00 89.38 129 VAL A CA 1
ATOM 1019 C C . VAL A 1 129 ? -22.824 -8.228 7.576 1.00 89.38 129 VAL A C 1
ATOM 1021 O O . VAL A 1 129 ? -21.712 -8.555 7.994 1.00 89.38 129 VAL A O 1
ATOM 1024 N N . PHE A 1 130 ? -23.610 -7.361 8.210 1.00 87.25 130 PHE A N 1
ATOM 1025 C CA . PHE A 1 130 ? -23.275 -6.774 9.501 1.00 87.25 130 PHE A CA 1
ATOM 1026 C C . PHE A 1 130 ? -23.792 -7.654 10.647 1.00 87.25 130 PHE A C 1
ATOM 1028 O O . PHE A 1 130 ? -24.872 -8.241 10.521 1.00 87.25 130 PHE A O 1
ATOM 1035 N N . PRO A 1 131 ? -23.069 -7.721 11.778 1.00 83.31 131 PRO A N 1
ATOM 1036 C CA . PRO A 1 131 ? -23.599 -8.261 13.021 1.00 83.31 131 PRO A CA 1
ATOM 1037 C C . PRO A 1 131 ? -24.918 -7.572 13.402 1.00 83.31 131 PRO A C 1
ATOM 1039 O O . PRO A 1 131 ? -25.090 -6.385 13.112 1.00 83.31 131 PRO A O 1
ATOM 1042 N N . PRO A 1 132 ? -25.842 -8.265 14.092 1.00 89.19 132 PRO A N 1
ATOM 1043 C CA . PRO A 1 132 ? -27.112 -7.697 14.545 1.00 89.19 132 PRO A CA 1
ATOM 1044 C C . PRO A 1 132 ? -26.922 -6.781 15.772 1.00 89.19 132 PRO A C 1
ATOM 1046 O O . PRO A 1 132 ? -27.621 -6.905 16.774 1.00 89.19 132 PRO A O 1
ATOM 1049 N N . VAL A 1 133 ? -25.942 -5.878 15.710 1.00 86.62 133 VAL A N 1
ATOM 1050 C CA . VAL A 1 133 ? -25.597 -4.906 16.749 1.00 86.62 133 VAL A CA 1
ATOM 1051 C C . VAL A 1 133 ? -26.075 -3.538 16.284 1.00 86.62 133 VAL A C 1
ATOM 1053 O O . VAL A 1 133 ? -25.684 -3.065 15.211 1.00 86.62 133 VAL A O 1
ATOM 1056 N N . GLN A 1 134 ? -26.928 -2.904 17.088 1.00 91.62 134 GLN A N 1
ATOM 1057 C CA . GLN A 1 134 ? -27.454 -1.578 16.785 1.00 91.62 134 GLN A CA 1
ATOM 1058 C C . GLN A 1 134 ? -26.308 -0.572 16.658 1.00 91.62 134 GLN A C 1
ATOM 1060 O O . GLN A 1 134 ? -25.438 -0.506 17.524 1.00 91.62 134 GLN A O 1
ATOM 1065 N N . LYS A 1 135 ? -26.324 0.215 15.577 1.00 94.88 135 LYS A N 1
ATOM 1066 C CA . LYS A 1 135 ? -25.377 1.314 15.394 1.00 94.88 135 LYS A CA 1
ATOM 1067 C C . LYS A 1 135 ? -25.542 2.317 16.547 1.00 94.88 135 LYS A C 1
ATOM 1069 O O . LYS A 1 135 ? -26.663 2.799 16.724 1.00 94.88 135 LYS A O 1
ATOM 1074 N N . PRO A 1 136 ? -24.479 2.629 17.310 1.00 92.38 136 PRO A N 1
ATOM 1075 C CA . PRO A 1 136 ? -24.556 3.628 18.365 1.00 92.38 136 PRO A CA 1
ATOM 1076 C C . PRO A 1 136 ? -24.809 5.021 17.780 1.00 92.38 136 PRO A C 1
ATOM 1078 O O . PRO A 1 136 ? -24.496 5.298 16.617 1.00 92.38 136 PRO A O 1
ATOM 1081 N N . ASP A 1 137 ? -25.353 5.917 18.602 1.00 94.62 137 ASP A N 1
ATOM 1082 C CA . ASP A 1 137 ? -25.552 7.306 18.201 1.00 94.62 137 ASP A CA 1
ATOM 1083 C C . ASP A 1 137 ? -24.217 7.968 17.846 1.00 94.62 137 ASP A C 1
ATOM 1085 O O . ASP A 1 137 ? -23.199 7.805 18.526 1.00 94.62 137 ASP A O 1
ATOM 1089 N N . VAL A 1 138 ? -24.222 8.747 16.763 1.00 93.31 138 VAL A N 1
ATOM 1090 C CA . VAL A 1 138 ? -23.025 9.442 16.292 1.00 93.31 138 VAL A CA 1
ATOM 1091 C C . VAL A 1 138 ? -22.698 10.578 17.256 1.00 93.31 138 VAL A C 1
ATOM 1093 O O . VAL A 1 138 ? -23.325 11.636 17.236 1.00 93.31 138 VAL A O 1
ATOM 1096 N N . THR A 1 139 ? -21.685 10.372 18.093 1.00 90.19 139 THR A N 1
ATOM 1097 C CA . THR A 1 139 ? -21.165 11.414 18.981 1.00 90.19 139 THR A CA 1
ATOM 1098 C C . THR A 1 139 ? -20.122 12.264 18.249 1.00 90.19 139 THR A C 1
ATOM 1100 O O . THR A 1 139 ? -19.122 11.701 17.779 1.00 90.19 139 THR A O 1
ATOM 1103 N N . PRO A 1 140 ? -20.279 13.600 18.182 1.00 90.25 140 PRO A N 1
ATOM 1104 C CA . PRO A 1 140 ? -19.248 14.482 17.647 1.00 90.25 140 PRO A CA 1
ATOM 1105 C C . PRO A 1 140 ? -17.916 14.281 18.377 1.00 90.25 140 PRO A C 1
ATOM 1107 O O . PRO A 1 140 ? -17.877 14.222 19.610 1.00 90.25 140 PRO A O 1
ATOM 1110 N N . GLN A 1 141 ? -16.818 14.184 17.623 1.00 87.69 141 GLN A N 1
ATOM 1111 C CA . GLN A 1 141 ? -15.488 14.118 18.224 1.00 87.69 141 GLN A CA 1
ATOM 1112 C C . GLN A 1 141 ? -15.176 15.457 18.894 1.00 87.69 141 GLN A C 1
ATOM 1114 O O . GLN A 1 141 ? -15.264 16.516 18.272 1.00 87.69 141 GLN A O 1
ATOM 1119 N N . LYS A 1 142 ? -14.824 15.414 20.181 1.00 90.19 142 LYS A N 1
ATOM 1120 C CA . LYS A 1 142 ? -14.385 16.604 20.913 1.00 90.19 142 LYS A CA 1
ATOM 1121 C C . LYS A 1 142 ? -12.955 16.930 20.503 1.00 90.19 142 LYS A C 1
ATOM 1123 O O . LYS A 1 142 ? -12.111 16.037 20.469 1.00 90.19 142 LYS A O 1
ATOM 1128 N N . ALA A 1 143 ? -12.687 18.204 20.224 1.00 90.38 143 ALA A N 1
ATOM 1129 C CA . ALA A 1 143 ? -11.324 18.659 19.999 1.00 90.38 143 ALA A CA 1
ATOM 1130 C C . ALA A 1 143 ? -10.455 18.337 21.233 1.00 90.38 143 ALA A C 1
ATOM 1132 O O . ALA A 1 143 ? -10.934 18.500 22.364 1.00 90.38 143 ALA A O 1
ATOM 1133 N N . PRO A 1 144 ? -9.202 17.884 21.046 1.00 91.56 144 PRO A N 1
ATOM 1134 C CA . PRO A 1 144 ? -8.280 17.693 22.156 1.00 91.56 144 PRO A CA 1
ATOM 1135 C C . PRO A 1 144 ? -8.087 18.996 22.940 1.00 91.56 144 PRO A C 1
ATOM 1137 O O . PRO A 1 144 ? -8.044 20.083 22.361 1.00 91.56 144 PRO A O 1
ATOM 1140 N N . SER A 1 145 ? -7.954 18.896 24.262 1.00 93.38 145 SER A N 1
ATOM 1141 C CA . SER A 1 145 ? -7.610 20.046 25.101 1.00 93.38 145 SER A CA 1
ATOM 1142 C C . SER A 1 145 ? -6.222 20.594 24.736 1.00 93.38 145 SER A C 1
ATOM 1144 O O . SER A 1 145 ? -5.347 19.809 24.356 1.00 93.38 145 SER A O 1
ATOM 1146 N N . PRO A 1 146 ? -5.966 21.906 24.895 1.00 92.81 146 PRO A N 1
ATOM 1147 C CA . PRO A 1 146 ? -4.630 22.465 24.702 1.00 92.81 146 PRO A CA 1
ATOM 1148 C C . PRO A 1 146 ? -3.574 21.696 25.508 1.00 92.81 146 PRO A C 1
ATOM 1150 O O . PRO A 1 146 ? -3.759 21.451 26.699 1.00 92.81 146 PRO A O 1
ATOM 1153 N N . GLY A 1 147 ? -2.481 21.295 24.853 1.00 89.69 147 GLY A N 1
ATOM 1154 C CA . GLY A 1 147 ? -1.407 20.512 25.476 1.00 89.69 147 GLY A CA 1
ATOM 1155 C C . GLY A 1 147 ? -1.679 19.009 25.610 1.00 89.69 147 GLY A C 1
ATOM 1156 O O . GLY A 1 147 ? -0.887 18.318 26.246 1.00 89.69 147 GLY A O 1
ATOM 1157 N N . ALA A 1 148 ? -2.766 18.486 25.029 1.00 91.06 148 ALA A N 1
ATOM 1158 C CA . ALA A 1 148 ? -2.970 17.042 24.939 1.00 91.06 148 ALA A CA 1
ATOM 1159 C C . ALA A 1 148 ? -1.795 16.369 24.193 1.00 91.06 148 ALA A C 1
ATOM 1161 O O . ALA A 1 148 ? -1.332 16.919 23.190 1.00 91.06 148 ALA A O 1
ATOM 1162 N 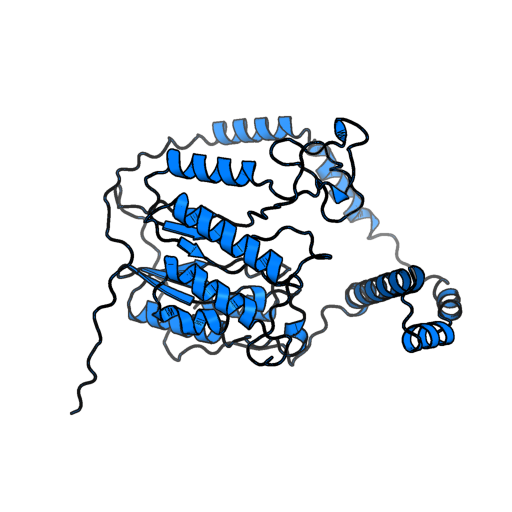N . PRO A 1 149 ? -1.327 15.188 24.642 1.00 89.44 149 PRO A N 1
ATOM 1163 C CA . PRO A 1 149 ? -0.300 14.432 23.932 1.00 89.44 149 PRO A CA 1
ATOM 1164 C C . PRO A 1 149 ? -0.721 14.116 22.494 1.00 89.44 149 PRO A C 1
ATOM 1166 O O . PRO A 1 149 ? -1.883 13.796 22.234 1.00 89.44 149 PRO A O 1
ATOM 1169 N N . THR A 1 150 ? 0.235 14.166 21.572 1.00 91.44 150 THR A N 1
ATOM 1170 C CA . THR A 1 150 ? 0.033 13.893 20.144 1.00 91.44 150 THR A CA 1
ATOM 1171 C C . THR A 1 150 ? 0.960 12.786 19.680 1.00 91.44 150 THR A C 1
ATOM 1173 O O . THR A 1 150 ? 2.067 12.680 20.196 1.00 91.44 150 THR A O 1
ATOM 1176 N N . PHE A 1 151 ? 0.539 12.040 18.659 1.00 90.88 151 PHE A N 1
ATOM 1177 C CA . PHE A 1 151 ? 1.451 11.195 17.896 1.00 90.88 151 PHE A CA 1
ATOM 1178 C C . PHE A 1 151 ? 2.040 11.966 16.718 1.00 90.88 151 PHE A C 1
ATOM 1180 O O . PHE A 1 151 ? 1.311 12.678 16.022 1.00 90.88 151 PHE A O 1
ATOM 1187 N N . LYS A 1 152 ? 3.328 11.768 16.449 1.00 95.62 152 LYS A N 1
ATOM 1188 C CA . LYS A 1 152 ? 3.960 12.096 15.175 1.00 95.62 152 LYS A CA 1
ATOM 1189 C C . LYS A 1 152 ? 4.108 10.816 14.361 1.00 95.62 152 LYS A C 1
ATOM 1191 O O . LYS A 1 152 ? 4.847 9.905 14.723 1.00 95.62 152 LYS A O 1
ATOM 1196 N N . VAL A 1 153 ? 3.379 10.765 13.254 1.00 97.75 153 VAL A N 1
ATOM 1197 C CA . VAL A 1 153 ? 3.286 9.589 12.387 1.00 97.75 153 VAL A CA 1
ATOM 1198 C C . VAL A 1 153 ? 3.972 9.897 11.071 1.00 97.75 153 VAL A C 1
ATOM 1200 O O . VAL A 1 153 ? 3.607 10.863 10.400 1.00 97.75 153 VAL A O 1
ATOM 1203 N N . LEU A 1 154 ? 4.947 9.075 10.696 1.00 98.50 154 LEU A N 1
ATOM 1204 C CA . LEU A 1 154 ? 5.503 9.100 9.349 1.00 98.50 154 LEU A CA 1
ATOM 1205 C C . LEU A 1 154 ? 4.650 8.206 8.448 1.00 98.50 154 LEU A C 1
ATOM 1207 O O . LEU A 1 154 ? 4.344 7.077 8.818 1.00 98.50 154 LEU A O 1
ATOM 1211 N N . HIS A 1 155 ? 4.304 8.681 7.256 1.00 98.62 155 HIS A N 1
ATOM 1212 C CA . HIS A 1 155 ? 3.642 7.872 6.236 1.00 98.62 155 HIS A CA 1
ATOM 1213 C C . HIS A 1 155 ? 4.509 7.854 4.978 1.00 98.62 155 HIS A C 1
ATOM 1215 O O . HIS A 1 155 ? 4.759 8.899 4.383 1.00 98.62 155 HIS A O 1
ATOM 1221 N N . LEU A 1 156 ? 4.988 6.667 4.610 1.00 98.62 156 LEU A N 1
ATOM 1222 C CA . LEU A 1 156 ? 5.730 6.396 3.382 1.00 98.62 156 LEU A CA 1
ATOM 1223 C C . LEU A 1 156 ? 4.878 5.546 2.437 1.00 98.62 156 LEU A C 1
ATOM 1225 O O . LEU A 1 156 ? 4.204 4.614 2.877 1.00 98.62 156 LEU A O 1
ATOM 1229 N N . SER A 1 157 ? 4.937 5.838 1.144 1.00 98.31 157 SER A N 1
ATOM 1230 C CA . SER A 1 157 ? 4.226 5.092 0.103 1.00 98.31 157 SER A CA 1
ATOM 1231 C C . SER A 1 157 ? 4.956 5.242 -1.228 1.00 98.31 157 SER A C 1
ATOM 1233 O O . SER A 1 157 ? 5.638 6.251 -1.415 1.00 98.31 157 SER A O 1
ATOM 1235 N N . ASP A 1 158 ? 4.807 4.258 -2.117 1.00 98.25 158 ASP A N 1
ATOM 1236 C CA . ASP A 1 158 ? 5.152 4.353 -3.542 1.00 98.25 158 ASP A CA 1
ATOM 1237 C C . ASP A 1 158 ? 6.618 4.741 -3.773 1.00 98.25 158 ASP A C 1
ATOM 1239 O O . ASP A 1 158 ? 6.952 5.614 -4.576 1.00 98.25 158 ASP A O 1
ATOM 1243 N N . THR A 1 159 ? 7.530 4.113 -3.023 1.00 97.19 159 THR A N 1
ATOM 1244 C CA . THR A 1 159 ? 8.960 4.418 -3.160 1.00 97.19 159 THR A CA 1
ATOM 1245 C C . THR A 1 159 ? 9.493 4.048 -4.537 1.00 97.19 159 THR A C 1
ATOM 1247 O O . THR A 1 159 ? 10.424 4.715 -4.993 1.00 97.19 159 THR A O 1
ATOM 1250 N N . HIS A 1 160 ? 8.931 2.995 -5.156 1.00 98.25 160 HIS A N 1
ATOM 1251 C CA . HIS A 1 160 ? 9.352 2.440 -6.445 1.00 98.25 160 HIS A CA 1
ATOM 1252 C C . HIS A 1 160 ? 10.869 2.499 -6.614 1.00 98.25 160 HIS A C 1
ATOM 1254 O O . HIS A 1 160 ? 11.416 3.269 -7.407 1.00 98.25 160 HIS A O 1
ATOM 1260 N N . PHE A 1 161 ? 11.561 1.741 -5.767 1.00 97.19 161 PHE A N 1
ATOM 1261 C CA . PHE A 1 161 ? 13.010 1.693 -5.793 1.00 97.19 161 PHE A CA 1
ATOM 1262 C C . PHE A 1 161 ? 13.455 0.959 -7.059 1.00 97.19 161 PHE A C 1
ATOM 1264 O O . PHE A 1 161 ? 13.205 -0.235 -7.211 1.00 97.19 161 PHE A O 1
ATOM 1271 N N . ASP A 1 162 ? 14.147 1.670 -7.950 1.00 97.12 162 ASP A N 1
ATOM 1272 C CA . ASP A 1 162 ? 14.750 1.081 -9.138 1.00 97.12 162 ASP A CA 1
ATOM 1273 C C . ASP A 1 162 ? 16.233 0.757 -8.896 1.00 97.12 162 ASP A C 1
ATOM 1275 O O . ASP A 1 162 ? 17.079 1.666 -8.926 1.00 97.12 162 ASP A O 1
ATOM 1279 N N . PRO A 1 163 ? 16.593 -0.527 -8.691 1.00 95.00 163 PRO A N 1
ATOM 1280 C CA . PRO A 1 163 ? 17.986 -0.928 -8.523 1.00 95.00 163 PRO A CA 1
ATOM 1281 C C . PRO A 1 163 ? 18.819 -0.726 -9.798 1.00 95.00 163 PRO A C 1
ATOM 1283 O O . PRO A 1 163 ? 20.048 -0.750 -9.728 1.00 95.00 163 PRO A O 1
ATOM 1286 N N . TYR A 1 164 ? 18.180 -0.503 -10.952 1.00 95.62 164 TYR A N 1
ATOM 1287 C CA . TYR A 1 164 ? 18.838 -0.359 -12.251 1.00 95.62 164 TYR A CA 1
ATOM 1288 C C . TYR A 1 164 ? 18.887 1.081 -12.773 1.00 95.62 164 TYR A C 1
ATOM 1290 O O . TYR A 1 164 ? 19.399 1.303 -13.878 1.00 95.62 164 TYR A O 1
ATOM 1298 N N . TYR A 1 165 ? 18.396 2.060 -12.004 1.00 97.88 165 TYR A N 1
ATOM 1299 C CA . TYR A 1 165 ? 18.481 3.465 -12.391 1.00 97.88 165 TYR A CA 1
ATOM 1300 C C . TYR A 1 165 ? 19.941 3.891 -12.561 1.00 97.88 165 TYR A C 1
ATOM 1302 O O . TYR A 1 165 ? 20.772 3.732 -11.662 1.00 97.88 165 TYR A O 1
ATOM 1310 N N . GLN A 1 166 ? 20.242 4.536 -13.683 1.00 97.19 166 GLN A N 1
ATOM 1311 C CA . GLN A 1 166 ? 21.573 5.010 -14.016 1.00 97.19 166 GLN A CA 1
ATOM 1312 C C . GLN A 1 166 ? 21.538 6.453 -14.532 1.00 97.19 166 GLN A C 1
ATOM 1314 O O . GLN A 1 166 ? 21.053 6.745 -15.625 1.00 97.19 166 GLN A O 1
ATOM 1319 N N . GLU A 1 167 ? 22.153 7.355 -13.768 1.00 97.00 167 GLU A N 1
ATOM 1320 C CA . GLU A 1 167 ? 22.387 8.750 -14.155 1.00 97.00 167 GLU A CA 1
ATOM 1321 C C . GLU A 1 167 ? 23.076 8.850 -15.528 1.00 97.00 167 GLU A C 1
ATOM 1323 O O . GLU A 1 167 ? 24.005 8.095 -15.828 1.00 97.00 167 GLU A O 1
ATOM 1328 N N . GLY A 1 168 ? 22.628 9.798 -16.357 1.00 95.12 168 GLY A N 1
ATOM 1329 C CA . GLY A 1 168 ? 23.178 10.048 -17.693 1.00 95.12 168 GLY A CA 1
ATOM 1330 C C . GLY A 1 168 ? 22.622 9.164 -18.818 1.00 95.12 168 GLY A C 1
ATOM 1331 O O . GLY A 1 168 ? 22.897 9.430 -19.990 1.00 95.12 168 GLY A O 1
ATOM 1332 N N . THR A 1 169 ? 21.832 8.135 -18.503 1.00 96.25 169 THR A N 1
ATOM 1333 C CA . THR A 1 169 ? 21.167 7.294 -19.517 1.00 96.25 169 THR A CA 1
ATOM 1334 C C . THR A 1 169 ? 19.970 7.995 -20.149 1.00 96.25 169 THR A C 1
ATOM 1336 O O . THR A 1 169 ? 19.572 9.082 -19.727 1.00 96.25 169 THR A O 1
ATOM 1339 N N . ASN A 1 170 ? 19.414 7.404 -21.207 1.00 96.25 170 ASN A N 1
ATOM 1340 C CA . ASN A 1 170 ? 18.262 7.968 -21.889 1.00 96.25 170 ASN A CA 1
ATOM 1341 C C . ASN A 1 170 ? 17.000 7.909 -21.008 1.00 96.25 170 ASN A C 1
ATOM 1343 O O . ASN A 1 170 ? 16.421 6.845 -20.782 1.00 96.25 170 ASN A O 1
ATOM 1347 N N . ALA A 1 171 ? 16.552 9.077 -20.562 1.00 96.00 171 ALA A N 1
ATOM 1348 C CA . ALA A 1 171 ? 15.321 9.262 -19.802 1.00 96.00 171 ALA A CA 1
ATOM 1349 C C . ALA A 1 171 ? 14.094 9.540 -20.693 1.00 96.00 171 ALA A C 1
ATOM 1351 O O . ALA A 1 171 ? 12.963 9.517 -20.216 1.00 96.00 171 ALA A O 1
ATOM 1352 N N . ASP A 1 172 ? 14.304 9.778 -21.992 1.00 95.19 172 ASP A N 1
ATOM 1353 C CA . ASP A 1 172 ? 13.257 9.878 -23.016 1.00 95.19 172 ASP A CA 1
ATOM 1354 C C . ASP A 1 172 ? 13.302 8.643 -23.929 1.00 95.19 172 ASP A C 1
ATOM 1356 O O . ASP A 1 172 ? 13.543 8.689 -25.140 1.00 95.19 172 ASP A O 1
ATOM 1360 N N . CYS A 1 173 ? 13.169 7.478 -23.301 1.00 85.19 173 CYS A N 1
ATOM 1361 C CA . CYS A 1 173 ? 13.038 6.218 -24.009 1.00 85.19 173 CYS A CA 1
ATOM 1362 C C . CYS A 1 173 ? 11.573 6.021 -24.437 1.00 85.19 173 CYS A C 1
ATOM 1364 O O . CYS A 1 173 ? 10.634 6.458 -23.775 1.00 85.19 173 CYS A O 1
ATOM 1366 N N . LYS A 1 174 ? 11.336 5.333 -25.558 1.00 88.38 174 LYS A N 1
ATOM 1367 C CA . LYS A 1 174 ? 9.971 5.026 -26.033 1.00 88.38 174 LYS A CA 1
ATOM 1368 C C . LYS A 1 174 ? 9.363 3.812 -25.314 1.00 88.38 174 LYS A C 1
ATOM 1370 O O . LYS A 1 174 ? 8.575 3.077 -25.906 1.00 88.38 174 LYS A O 1
ATOM 1375 N N . GLU A 1 175 ? 9.740 3.601 -24.057 1.00 88.38 175 GLU A N 1
ATOM 1376 C CA . GLU A 1 175 ? 9.304 2.491 -23.208 1.00 88.38 175 GLU A CA 1
ATOM 1377 C C . GLU A 1 175 ? 8.520 3.032 -21.996 1.00 88.38 175 GLU A C 1
ATOM 1379 O O . GLU A 1 175 ? 8.499 4.245 -21.759 1.00 88.38 175 GLU A O 1
ATOM 1384 N N . PRO A 1 176 ? 7.791 2.180 -21.253 1.00 89.44 176 PRO A N 1
ATOM 1385 C CA . PRO A 1 176 ? 7.035 2.636 -20.088 1.00 89.44 176 PRO A CA 1
ATOM 1386 C C . PRO A 1 176 ? 7.906 3.034 -18.883 1.00 89.44 176 PRO A C 1
ATOM 1388 O O . PRO A 1 176 ? 7.425 3.805 -18.062 1.00 89.44 176 PRO A O 1
ATOM 1391 N N . LEU A 1 177 ? 9.156 2.561 -18.815 1.00 93.38 177 LEU A N 1
ATOM 1392 C CA . LEU A 1 177 ? 10.176 2.913 -17.821 1.00 93.38 177 LEU A CA 1
ATOM 1393 C C . LEU A 1 177 ? 11.527 3.103 -18.527 1.00 93.38 177 LEU A C 1
ATOM 1395 O O . LEU A 1 177 ? 11.920 2.283 -19.358 1.00 93.38 177 LEU A O 1
ATOM 1399 N N . CYS A 1 178 ? 12.211 4.189 -18.188 1.00 95.94 178 CYS A N 1
ATOM 1400 C CA . CYS A 1 178 ? 13.465 4.661 -18.760 1.00 95.94 178 CYS A CA 1
ATOM 1401 C C . CYS A 1 178 ? 14.540 4.816 -17.671 1.00 95.94 178 CYS A C 1
ATOM 1403 O O . CYS A 1 178 ? 14.407 4.286 -16.571 1.00 95.94 178 CYS A O 1
ATOM 1405 N N . CYS A 1 179 ? 15.602 5.578 -17.964 1.00 97.44 179 CYS A N 1
ATOM 1406 C CA . CYS A 1 179 ? 16.693 5.876 -17.032 1.00 97.44 179 CYS A CA 1
ATOM 1407 C C . CYS A 1 179 ? 17.524 4.661 -16.597 1.00 97.44 179 CYS A C 1
ATOM 1409 O O . CYS A 1 179 ? 18.220 4.721 -15.584 1.00 97.44 179 CYS A O 1
ATOM 1411 N N . ARG A 1 180 ? 17.501 3.570 -17.363 1.00 95.56 180 ARG A N 1
ATOM 1412 C CA . ARG A 1 180 ? 18.328 2.385 -17.128 1.00 95.56 180 ARG A CA 1
ATOM 1413 C C . ARG A 1 180 ? 19.392 2.244 -18.203 1.00 95.56 180 ARG A C 1
ATOM 1415 O O . ARG A 1 180 ? 19.262 2.747 -19.320 1.00 95.56 180 ARG A O 1
ATOM 1422 N N . LEU A 1 181 ? 20.435 1.472 -17.898 1.00 91.69 181 LEU A N 1
ATOM 1423 C CA . LEU A 1 181 ? 21.488 1.135 -18.866 1.00 91.69 181 LEU A CA 1
ATOM 1424 C C . LEU A 1 181 ? 20.931 0.507 -20.154 1.00 91.69 181 LEU A C 1
ATOM 1426 O O . LEU A 1 181 ? 21.442 0.772 -21.242 1.00 91.69 181 LEU A O 1
ATOM 1430 N N . THR A 1 182 ? 19.858 -0.278 -20.046 1.00 90.25 182 THR A N 1
ATOM 1431 C CA . THR A 1 182 ? 19.174 -0.920 -21.179 1.00 90.25 182 THR A CA 1
ATOM 1432 C C . THR A 1 182 ? 18.540 0.074 -22.151 1.00 90.25 182 THR A C 1
ATOM 1434 O O . THR A 1 182 ? 18.340 -0.271 -23.312 1.00 90.25 182 THR A O 1
ATOM 1437 N N . ASN A 1 183 ? 18.270 1.313 -21.727 1.00 92.12 183 ASN A N 1
ATOM 1438 C CA . ASN A 1 183 ? 17.714 2.356 -22.592 1.00 92.12 183 ASN A CA 1
ATOM 1439 C C . ASN A 1 183 ? 18.790 3.099 -23.409 1.00 92.12 183 ASN A C 1
ATOM 1441 O O . ASN A 1 183 ? 18.457 3.952 -24.235 1.00 92.12 183 ASN A O 1
ATOM 1445 N N . GLY A 1 184 ? 20.068 2.763 -23.200 1.00 90.81 184 GLY A N 1
ATOM 1446 C CA . GLY A 1 184 ? 21.207 3.363 -23.886 1.00 90.81 184 GLY A CA 1
ATOM 1447 C C . GLY A 1 184 ? 21.617 4.735 -23.332 1.00 90.81 184 GLY A C 1
ATOM 1448 O O . GLY A 1 184 ? 20.979 5.282 -22.426 1.00 90.81 184 GLY A O 1
ATOM 1449 N N . PRO A 1 185 ? 22.718 5.306 -23.854 1.00 91.81 185 PRO A N 1
ATOM 1450 C CA . PRO A 1 185 ? 23.172 6.632 -23.458 1.00 91.81 185 PRO A CA 1
ATOM 1451 C C . PRO A 1 185 ? 22.204 7.711 -23.951 1.00 91.81 185 PRO A C 1
ATOM 1453 O O . PRO A 1 185 ? 21.579 7.579 -25.006 1.00 91.81 185 PRO A O 1
ATOM 1456 N N . ALA A 1 186 ? 22.118 8.814 -23.214 1.00 92.44 186 ALA A N 1
ATOM 1457 C CA . ALA A 1 186 ? 21.378 9.976 -23.674 1.00 92.44 186 ALA A CA 1
ATOM 1458 C C . ALA A 1 186 ? 22.025 10.589 -24.927 1.00 92.44 186 ALA A C 1
ATOM 1460 O O . ALA A 1 186 ? 23.239 10.781 -24.985 1.00 92.44 186 ALA A O 1
ATOM 1461 N N . LEU A 1 187 ? 21.205 10.941 -25.920 1.00 90.38 187 LEU A N 1
ATOM 1462 C CA . LEU A 1 187 ? 21.677 11.571 -27.163 1.00 90.38 187 LEU A CA 1
ATOM 1463 C C . LEU A 1 187 ? 22.057 13.047 -26.967 1.00 90.38 187 LEU A C 1
ATOM 1465 O O . LEU A 1 187 ? 22.790 13.624 -27.766 1.00 90.38 187 LEU A O 1
ATOM 1469 N N . SER A 1 188 ? 21.537 13.666 -25.910 1.00 92.44 188 SER A N 1
ATOM 1470 C CA . SER A 1 188 ? 21.815 15.042 -25.514 1.00 92.44 188 SER A CA 1
ATOM 1471 C C . SER A 1 188 ? 21.737 15.198 -23.989 1.00 92.44 188 SER A C 1
ATOM 1473 O O . SER A 1 188 ? 21.052 14.403 -23.334 1.00 92.44 188 SER A O 1
ATOM 1475 N N . PRO A 1 189 ? 22.336 16.256 -23.411 1.00 91.31 189 PRO A N 1
ATOM 1476 C CA . PRO A 1 189 ? 22.176 16.572 -21.990 1.00 91.31 189 PRO A CA 1
ATOM 1477 C C . PRO A 1 189 ? 20.712 16.742 -21.552 1.00 91.31 189 PRO A C 1
ATOM 1479 O O . PRO A 1 189 ? 20.372 16.430 -20.419 1.00 91.31 189 PRO A O 1
ATOM 1482 N N . HIS A 1 190 ? 19.821 17.184 -22.446 1.00 91.88 190 HIS A N 1
ATOM 1483 C CA . HIS A 1 190 ? 18.391 17.344 -22.149 1.00 91.88 190 HIS A CA 1
ATOM 1484 C C . HIS A 1 190 ? 17.644 16.007 -22.036 1.00 91.88 190 HIS A C 1
ATOM 1486 O O . HIS A 1 190 ? 16.627 15.912 -21.353 1.00 91.88 190 HIS A O 1
ATOM 1492 N N . THR A 1 191 ? 18.143 14.959 -22.694 1.00 94.62 191 THR A N 1
ATOM 1493 C CA . THR A 1 191 ? 17.586 13.593 -22.646 1.00 94.62 191 THR A CA 1
ATOM 1494 C C . THR A 1 191 ? 18.214 12.723 -21.556 1.00 94.62 191 THR A C 1
ATOM 1496 O O . THR A 1 191 ? 17.837 11.566 -21.405 1.00 94.62 191 THR A O 1
ATOM 1499 N N . ALA A 1 192 ? 19.184 13.264 -20.816 1.00 95.75 192 ALA A N 1
ATOM 1500 C CA . ALA A 1 192 ? 19.923 12.533 -19.800 1.00 95.75 192 ALA A CA 1
ATOM 1501 C C . ALA A 1 192 ? 19.131 12.413 -18.498 1.00 95.75 192 ALA A C 1
ATOM 1503 O O . ALA A 1 192 ? 18.564 13.399 -18.029 1.00 95.75 192 ALA A O 1
ATOM 1504 N N . ALA A 1 193 ? 19.136 11.210 -17.927 1.00 97.31 193 ALA A N 1
ATOM 1505 C CA . ALA A 1 193 ? 18.601 10.909 -16.610 1.00 97.31 193 ALA A CA 1
ATOM 1506 C C . ALA A 1 193 ? 19.338 11.710 -15.532 1.00 97.31 193 ALA A C 1
ATOM 1508 O O . ALA A 1 193 ? 20.574 11.688 -15.465 1.00 97.31 193 ALA A O 1
ATOM 1509 N N . GLY A 1 194 ? 18.582 12.400 -14.682 1.00 96.56 194 GLY A N 1
ATOM 1510 C CA . GLY A 1 194 ? 19.130 13.224 -13.610 1.00 96.56 194 GLY A CA 1
ATOM 1511 C C . GLY A 1 194 ? 19.853 12.428 -12.520 1.00 96.56 194 GLY A C 1
ATOM 1512 O O . GLY A 1 194 ? 19.677 11.221 -12.349 1.00 96.56 194 GLY A O 1
ATOM 1513 N N . ARG A 1 195 ? 20.668 13.130 -11.726 1.00 96.06 195 ARG A N 1
ATOM 1514 C CA . ARG A 1 195 ? 21.440 12.529 -10.631 1.00 96.06 195 ARG A CA 1
ATOM 1515 C C . ARG A 1 195 ? 20.564 11.915 -9.542 1.00 96.06 195 ARG A C 1
ATOM 1517 O O . ARG A 1 195 ? 20.960 10.901 -8.984 1.00 96.06 195 ARG A O 1
ATOM 1524 N N . TRP A 1 196 ? 19.441 12.546 -9.209 1.00 96.88 196 TRP A N 1
ATOM 1525 C CA . TRP A 1 196 ? 18.583 12.217 -8.058 1.00 96.88 196 TRP A CA 1
ATOM 1526 C C . TRP A 1 196 ? 17.223 11.632 -8.468 1.00 96.88 196 TRP A C 1
ATOM 1528 O O . TRP A 1 196 ? 16.313 11.540 -7.651 1.00 96.88 196 TRP A O 1
ATOM 1538 N N . GLY A 1 197 ? 17.077 11.259 -9.733 1.00 97.06 197 GLY A N 1
ATOM 1539 C CA . GLY A 1 197 ? 15.793 10.960 -10.356 1.00 97.06 197 GLY A CA 1
ATOM 1540 C C . GLY A 1 197 ? 15.565 11.860 -11.563 1.00 97.06 197 GLY A C 1
ATOM 1541 O O . GLY A 1 197 ? 16.387 12.731 -11.877 1.00 97.06 197 GLY A O 1
ATOM 1542 N N . ASP A 1 198 ? 14.445 11.636 -12.237 1.00 97.19 198 ASP A N 1
ATOM 1543 C CA . ASP A 1 198 ? 14.070 12.335 -13.457 1.00 97.19 198 ASP A CA 1
ATOM 1544 C C . ASP A 1 198 ? 12.556 12.581 -13.486 1.00 97.19 198 ASP A C 1
ATOM 1546 O O . ASP A 1 198 ? 11.791 11.788 -12.949 1.00 97.19 198 ASP A O 1
ATOM 1550 N N . TYR A 1 199 ? 12.115 13.675 -14.110 1.00 94.12 199 TYR A N 1
ATOM 1551 C CA . TYR A 1 199 ? 10.693 14.040 -14.191 1.00 94.12 199 TYR A CA 1
ATOM 1552 C C . TYR A 1 199 ? 9.913 13.276 -15.276 1.00 94.12 199 TYR A C 1
ATOM 1554 O O . TYR A 1 199 ? 8.719 13.515 -15.457 1.00 94.12 199 TYR A O 1
ATOM 1562 N N . ARG A 1 200 ? 10.583 12.422 -16.058 1.00 95.00 200 ARG A N 1
ATOM 1563 C CA . ARG A 1 200 ? 9.968 11.591 -17.105 1.00 95.00 200 ARG A CA 1
ATOM 1564 C C . ARG A 1 200 ? 9.563 10.225 -16.544 1.00 95.00 200 ARG A C 1
ATOM 1566 O O . ARG A 1 200 ? 9.274 10.081 -15.364 1.00 95.00 200 ARG A O 1
ATOM 1573 N N . LYS A 1 201 ? 9.489 9.216 -17.413 1.00 94.88 201 LYS A N 1
ATOM 1574 C CA . LYS A 1 201 ? 9.091 7.849 -17.070 1.00 94.88 201 LYS A CA 1
ATOM 1575 C C . LYS A 1 201 ? 10.245 7.101 -16.414 1.00 94.88 201 LYS A C 1
ATOM 1577 O O . LYS A 1 201 ? 10.816 6.210 -17.030 1.00 94.88 201 LYS A O 1
ATOM 1582 N N . CYS A 1 202 ? 10.631 7.507 -15.215 1.00 97.44 202 CYS A N 1
ATOM 1583 C CA . CYS A 1 202 ? 11.718 6.895 -14.465 1.00 97.44 202 CYS A CA 1
ATOM 1584 C C . CYS A 1 202 ? 11.311 6.708 -13.008 1.00 97.44 202 CYS A C 1
ATOM 1586 O O . CYS A 1 202 ? 10.595 7.538 -12.457 1.00 97.44 202 CYS A O 1
ATOM 1588 N N . ASP A 1 203 ? 11.808 5.638 -12.404 1.00 98.00 203 ASP A N 1
ATOM 1589 C CA . ASP A 1 203 ? 11.599 5.323 -10.995 1.00 98.00 203 ASP A CA 1
ATOM 1590 C C . ASP A 1 203 ? 12.765 5.825 -10.136 1.00 98.00 203 ASP A C 1
ATOM 1592 O O . ASP A 1 203 ? 13.728 6.430 -10.625 1.00 98.00 203 ASP A O 1
ATOM 1596 N N . THR A 1 204 ? 12.663 5.623 -8.825 1.00 98.19 204 THR A N 1
ATOM 1597 C CA . THR A 1 204 ? 13.521 6.297 -7.856 1.00 98.19 204 THR A CA 1
ATOM 1598 C C . THR A 1 204 ? 14.868 5.583 -7.713 1.00 98.19 204 THR A C 1
ATOM 1600 O O . THR A 1 204 ? 14.906 4.415 -7.315 1.00 98.19 204 THR A O 1
ATOM 1603 N N . PRO A 1 205 ? 16.012 6.261 -7.936 1.00 97.62 205 PRO A N 1
ATOM 1604 C CA . PRO A 1 205 ? 17.308 5.651 -7.686 1.00 97.62 205 PRO A CA 1
ATOM 1605 C C . PRO A 1 205 ? 17.567 5.459 -6.194 1.00 97.62 205 PRO A C 1
ATOM 1607 O O . PRO A 1 205 ? 17.192 6.299 -5.370 1.00 97.62 205 PRO A O 1
ATOM 1610 N N . LYS A 1 206 ? 18.359 4.431 -5.865 1.00 96.25 206 LYS A N 1
ATOM 1611 C CA . LYS A 1 206 ? 18.744 4.093 -4.483 1.00 96.25 206 LYS A CA 1
ATOM 1612 C C . LYS A 1 206 ? 19.174 5.306 -3.656 1.00 96.25 206 LYS A C 1
ATOM 1614 O O . LYS A 1 206 ? 18.705 5.518 -2.550 1.00 96.25 206 LYS A O 1
ATOM 1619 N N . ARG A 1 207 ? 20.041 6.149 -4.219 1.00 96.75 207 ARG A N 1
ATOM 1620 C CA . ARG A 1 207 ? 20.567 7.355 -3.551 1.00 96.75 207 ARG A CA 1
ATOM 1621 C C . ARG A 1 207 ? 19.482 8.320 -3.071 1.00 96.75 207 ARG A C 1
ATOM 1623 O O . ARG A 1 207 ? 19.696 8.989 -2.068 1.00 96.75 207 ARG A O 1
ATOM 1630 N N . THR A 1 208 ? 18.359 8.419 -3.777 1.00 98.19 208 THR A N 1
ATOM 1631 C CA . THR A 1 208 ? 17.263 9.320 -3.409 1.00 98.19 208 THR A CA 1
ATOM 1632 C C . THR A 1 208 ? 16.465 8.725 -2.262 1.00 98.19 208 THR A C 1
ATOM 1634 O O . THR A 1 208 ? 16.193 9.437 -1.299 1.00 98.19 208 THR A O 1
ATOM 1637 N N . VAL A 1 209 ? 16.196 7.415 -2.307 1.00 98.06 209 VAL A N 1
ATOM 1638 C CA . VAL A 1 209 ? 15.600 6.673 -1.185 1.00 98.06 209 VAL A CA 1
ATOM 1639 C C . VAL A 1 209 ? 16.494 6.779 0.056 1.00 98.06 209 VAL A C 1
ATOM 1641 O O . VAL A 1 209 ? 16.035 7.220 1.105 1.00 98.06 209 VAL A O 1
ATOM 1644 N N . ASP A 1 210 ? 17.791 6.485 -0.075 1.00 97.44 210 ASP A N 1
ATOM 1645 C CA . ASP A 1 210 ? 18.770 6.553 1.016 1.00 97.44 210 ASP A CA 1
ATOM 1646 C C . ASP A 1 210 ? 18.816 7.953 1.647 1.00 97.44 210 ASP A C 1
ATOM 1648 O O . ASP A 1 210 ? 18.731 8.096 2.868 1.00 97.44 210 ASP A O 1
ATOM 1652 N N . HIS A 1 211 ? 18.912 8.998 0.818 1.00 98.06 211 HIS A N 1
ATOM 1653 C CA . HIS A 1 211 ? 18.985 10.376 1.296 1.00 98.06 211 HIS A CA 1
ATOM 1654 C C . HIS A 1 211 ? 17.675 10.828 1.956 1.00 98.06 211 HIS A C 1
ATOM 1656 O O . HIS A 1 211 ? 17.712 11.510 2.980 1.00 98.06 211 HIS A O 1
ATOM 1662 N N . MET A 1 212 ? 16.518 10.440 1.407 1.00 98.12 212 MET A N 1
ATOM 1663 C CA . MET A 1 212 ? 15.210 10.708 2.009 1.00 98.12 212 MET A CA 1
ATOM 1664 C C . MET A 1 212 ? 15.118 10.082 3.403 1.00 98.12 212 MET A C 1
ATOM 1666 O O . MET A 1 212 ? 14.833 10.784 4.372 1.00 98.12 212 MET A O 1
ATOM 1670 N N . LEU A 1 213 ? 15.400 8.782 3.521 1.00 98.31 213 LEU A N 1
ATOM 1671 C CA . LEU A 1 213 ? 15.284 8.058 4.785 1.00 98.31 213 LEU A CA 1
ATOM 1672 C C . LEU A 1 213 ? 16.270 8.594 5.835 1.00 98.31 213 LEU A C 1
ATOM 1674 O O . LEU A 1 213 ? 15.875 8.827 6.977 1.00 98.31 213 LEU A O 1
ATOM 1678 N N . GLN A 1 214 ? 17.514 8.892 5.443 1.00 97.62 214 GLN A N 1
ATOM 1679 C CA . GLN A 1 214 ? 18.518 9.484 6.334 1.00 97.62 214 GLN A CA 1
ATOM 1680 C C . GLN A 1 214 ? 18.134 10.899 6.797 1.00 97.62 214 GLN A C 1
ATOM 1682 O O . GLN A 1 214 ? 18.375 11.283 7.948 1.00 97.62 214 GLN A O 1
ATOM 1687 N N . HIS A 1 215 ? 17.536 11.701 5.915 1.00 98.00 215 HIS A N 1
ATOM 1688 C CA . HIS A 1 215 ? 17.061 13.030 6.282 1.00 98.00 215 HIS A CA 1
ATOM 1689 C C . HIS A 1 215 ? 15.904 12.947 7.282 1.00 98.00 215 HIS A C 1
ATOM 1691 O O . HIS A 1 215 ? 15.901 13.676 8.275 1.00 98.00 215 HIS A O 1
ATOM 1697 N N . ILE A 1 216 ? 14.959 12.027 7.067 1.00 98.38 216 ILE A N 1
ATOM 1698 C CA . ILE A 1 216 ? 13.836 11.807 7.983 1.00 98.38 216 ILE A CA 1
ATOM 1699 C C . ILE A 1 216 ? 14.351 11.360 9.352 1.00 98.38 216 ILE A C 1
ATOM 1701 O O . ILE A 1 216 ? 13.989 11.969 10.355 1.00 98.38 216 ILE A O 1
ATOM 1705 N N . SER A 1 217 ? 15.228 10.352 9.406 1.00 96.62 217 SER A N 1
ATOM 1706 C CA . SER A 1 217 ? 15.733 9.817 10.676 1.00 96.62 217 SER A CA 1
ATOM 1707 C C . SER A 1 217 ? 16.540 10.839 11.481 1.00 96.62 217 SER A C 1
ATOM 1709 O O . SER A 1 217 ? 16.499 10.823 12.709 1.00 96.62 217 SER A O 1
ATOM 1711 N N . SER A 1 218 ? 17.263 11.745 10.814 1.00 96.94 218 SER A N 1
ATOM 1712 C CA . SER A 1 218 ? 18.018 12.811 11.489 1.00 96.94 218 SER A CA 1
ATOM 1713 C C . SER A 1 218 ? 17.150 13.999 11.911 1.00 96.94 218 SER A C 1
ATOM 1715 O O . SER A 1 218 ? 17.411 14.599 12.952 1.00 96.94 218 SER A O 1
ATOM 1717 N N . THR A 1 219 ? 16.119 14.340 11.136 1.00 97.56 219 THR A N 1
ATOM 1718 C CA . THR A 1 219 ? 15.272 15.522 11.388 1.00 97.56 219 THR A CA 1
ATOM 1719 C C . THR A 1 219 ? 14.107 15.224 12.330 1.00 97.56 219 THR A C 1
ATOM 1721 O O . THR A 1 219 ? 13.675 16.098 13.084 1.00 97.56 219 THR A O 1
ATOM 1724 N N . HIS A 1 220 ? 13.596 13.995 12.303 1.00 95.81 220 HIS A N 1
ATOM 1725 C CA . HIS A 1 220 ? 12.422 13.566 13.056 1.00 95.81 220 HIS A CA 1
ATOM 1726 C C . HIS A 1 220 ? 12.745 12.361 13.953 1.00 95.81 220 HIS A C 1
ATOM 1728 O O . HIS A 1 220 ? 12.182 11.283 13.766 1.00 95.81 220 HIS A O 1
ATOM 1734 N N . PRO A 1 221 ? 13.627 12.526 14.960 1.00 93.44 221 PRO A N 1
ATOM 1735 C CA . PRO A 1 221 ? 13.917 11.466 15.928 1.00 93.44 221 PRO A CA 1
ATOM 1736 C C . PRO A 1 221 ? 12.732 11.175 16.866 1.00 93.44 221 PRO A C 1
ATOM 1738 O O . PRO A 1 221 ? 12.803 10.263 17.681 1.00 93.44 221 PRO A O 1
ATOM 1741 N N . ASP A 1 222 ? 11.663 11.971 16.784 1.00 94.81 222 ASP A N 1
ATOM 1742 C CA . ASP A 1 222 ? 10.462 11.917 17.613 1.00 94.81 222 ASP A CA 1
ATOM 1743 C C . ASP A 1 222 ? 9.255 11.278 16.897 1.00 94.81 222 ASP A C 1
ATOM 1745 O O . ASP A 1 222 ? 8.113 11.578 17.233 1.00 94.81 222 ASP A O 1
ATOM 1749 N N . ILE A 1 223 ? 9.491 10.432 15.886 1.00 97.19 223 ILE A N 1
ATOM 1750 C CA . ILE A 1 223 ? 8.442 9.630 15.234 1.00 97.19 223 ILE A CA 1
ATOM 1751 C C . ILE A 1 223 ? 7.991 8.510 16.179 1.00 97.19 223 ILE A C 1
ATOM 1753 O O . ILE A 1 223 ? 8.807 7.709 16.630 1.00 97.19 223 ILE A O 1
ATOM 1757 N N . ASP A 1 224 ? 6.683 8.412 16.419 1.00 95.44 224 ASP A N 1
ATOM 1758 C CA . ASP A 1 224 ? 6.104 7.370 17.274 1.00 95.44 224 ASP A CA 1
ATOM 1759 C C . ASP A 1 224 ? 5.908 6.043 16.531 1.00 95.44 224 ASP A C 1
ATOM 1761 O O . ASP A 1 224 ? 6.113 4.971 17.099 1.00 95.44 224 ASP A O 1
ATOM 1765 N N . TYR A 1 225 ? 5.474 6.101 15.269 1.00 97.38 225 TYR A N 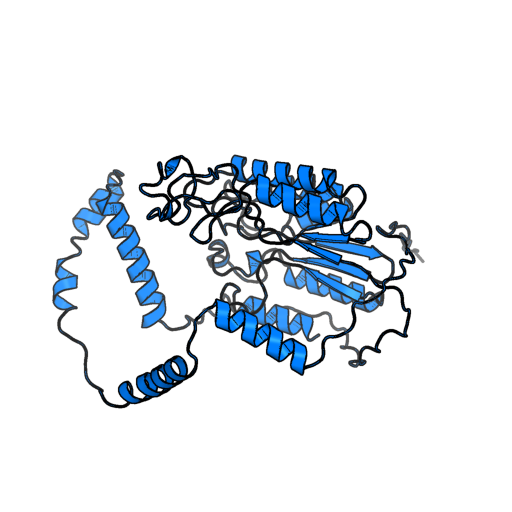1
ATOM 1766 C CA . TYR A 1 225 ? 5.347 4.937 14.391 1.00 97.38 225 TYR A CA 1
ATOM 1767 C C . TYR A 1 225 ? 5.287 5.335 12.914 1.00 97.38 225 TYR A C 1
ATOM 1769 O O . TYR A 1 225 ? 5.050 6.496 12.565 1.00 97.38 225 TYR A O 1
ATOM 1777 N N . ILE A 1 226 ? 5.480 4.340 12.048 1.00 98.69 226 ILE A N 1
ATOM 1778 C CA . ILE A 1 226 ? 5.528 4.505 10.595 1.00 98.69 226 ILE A CA 1
ATOM 1779 C C . ILE A 1 226 ? 4.383 3.722 9.950 1.00 98.69 226 ILE A C 1
ATOM 1781 O O . ILE A 1 226 ? 4.173 2.548 10.251 1.00 98.69 226 ILE A O 1
ATOM 1785 N N . LEU A 1 227 ? 3.656 4.365 9.041 1.00 98.81 227 LEU A N 1
ATOM 1786 C CA . LEU A 1 227 ? 2.758 3.722 8.086 1.00 98.81 227 LEU A CA 1
ATOM 1787 C C . LEU A 1 227 ? 3.508 3.547 6.767 1.00 98.81 227 LEU A C 1
ATOM 1789 O O . LEU A 1 227 ? 4.107 4.506 6.279 1.00 98.81 227 LEU A O 1
ATOM 1793 N N . TRP A 1 228 ? 3.489 2.344 6.198 1.00 98.75 228 TRP A N 1
ATOM 1794 C CA . TRP A 1 228 ? 4.245 2.047 4.980 1.00 98.75 228 TRP A CA 1
ATOM 1795 C C . TRP A 1 228 ? 3.384 1.313 3.951 1.00 98.75 228 TRP A C 1
ATOM 1797 O O . TRP A 1 228 ? 3.216 0.101 4.019 1.00 98.75 228 TRP A O 1
ATOM 1807 N N . THR A 1 229 ? 2.781 2.046 3.020 1.00 98.62 229 THR A N 1
ATOM 1808 C CA . THR A 1 229 ? 1.654 1.550 2.210 1.00 98.62 229 THR A CA 1
ATOM 1809 C C . THR A 1 229 ? 2.039 0.979 0.843 1.00 98.62 229 THR A C 1
ATOM 1811 O O . THR A 1 229 ? 1.259 1.093 -0.095 1.00 98.62 229 THR A O 1
ATOM 1814 N N . GLY A 1 230 ? 3.190 0.307 0.751 1.00 98.00 230 GLY A N 1
ATOM 1815 C CA . GLY A 1 230 ? 3.549 -0.545 -0.391 1.00 98.00 230 GLY A CA 1
ATOM 1816 C C . GLY A 1 230 ? 4.069 0.189 -1.630 1.00 98.00 230 GLY A C 1
ATOM 1817 O O . GLY A 1 230 ? 4.499 1.340 -1.540 1.00 98.00 230 GLY A O 1
ATOM 1818 N N . ASP A 1 231 ? 4.053 -0.532 -2.752 1.00 98.38 231 ASP A N 1
ATOM 1819 C CA . ASP A 1 231 ? 4.606 -0.173 -4.061 1.00 98.38 231 ASP A CA 1
ATOM 1820 C C . ASP A 1 231 ? 6.130 0.047 -4.028 1.00 98.38 231 ASP A C 1
ATOM 1822 O O . ASP A 1 231 ? 6.684 1.141 -4.192 1.00 98.38 231 ASP A O 1
ATOM 1826 N N . LEU A 1 232 ? 6.826 -1.062 -3.743 1.00 98.12 232 LEU A N 1
ATOM 1827 C CA . LEU A 1 232 ? 8.288 -1.107 -3.631 1.00 98.12 232 LEU A CA 1
ATOM 1828 C C . LEU A 1 232 ? 8.990 -1.371 -4.967 1.00 98.12 232 LEU A C 1
ATOM 1830 O O . LEU A 1 232 ? 9.930 -0.629 -5.268 1.00 98.12 232 LEU A O 1
ATOM 1834 N N . PRO A 1 233 ? 8.602 -2.395 -5.760 1.00 98.06 233 PRO A N 1
ATOM 1835 C CA . PRO A 1 233 ? 9.269 -2.683 -7.027 1.00 98.06 233 PRO A CA 1
ATOM 1836 C C . PRO A 1 233 ? 9.027 -1.589 -8.077 1.00 98.06 233 PRO A C 1
ATOM 1838 O O . PRO A 1 233 ? 7.998 -0.912 -8.029 1.00 98.06 233 PRO A O 1
ATOM 1841 N N . PRO A 1 234 ? 9.936 -1.425 -9.051 1.00 96.44 234 PRO A N 1
ATOM 1842 C CA . PRO A 1 234 ? 9.782 -0.439 -10.115 1.00 96.44 234 PRO A CA 1
ATOM 1843 C C . PRO A 1 234 ? 8.694 -0.834 -11.140 1.00 96.44 234 PRO A C 1
ATOM 1845 O O . PRO A 1 234 ? 8.026 -1.865 -11.042 1.00 96.44 234 PRO A O 1
ATOM 1848 N N . HIS A 1 235 ? 8.490 0.009 -12.146 1.00 96.56 235 HIS A N 1
ATOM 1849 C CA . HIS A 1 235 ? 7.491 -0.105 -13.207 1.00 96.56 235 HIS A CA 1
ATOM 1850 C C . HIS A 1 235 ? 7.986 -0.884 -14.442 1.00 96.56 235 HIS A C 1
ATOM 1852 O O . HIS A 1 235 ? 7.416 -0.772 -15.529 1.00 96.56 235 HIS A O 1
ATOM 1858 N N . ASP A 1 236 ? 9.005 -1.733 -14.300 1.00 89.12 236 ASP A N 1
ATOM 1859 C CA . ASP A 1 236 ? 9.548 -2.616 -15.346 1.00 89.12 236 ASP A CA 1
ATOM 1860 C C . ASP A 1 236 ? 8.738 -3.904 -15.545 1.00 89.12 236 ASP A C 1
ATOM 1862 O O . ASP A 1 236 ? 9.270 -4.973 -15.839 1.00 89.12 236 ASP A O 1
ATOM 1866 N N . VAL A 1 237 ? 7.417 -3.784 -15.440 1.00 88.12 237 VAL A N 1
ATOM 1867 C CA . VAL A 1 237 ? 6.439 -4.877 -15.312 1.00 88.12 237 VAL A CA 1
ATOM 1868 C C . VAL A 1 237 ? 6.460 -5.924 -16.434 1.00 88.12 237 VAL A C 1
ATOM 1870 O O . VAL A 1 237 ? 5.877 -6.996 -16.294 1.00 88.12 237 VAL A O 1
ATOM 1873 N N . TRP A 1 238 ? 7.108 -5.633 -17.565 1.00 85.19 238 TRP A N 1
ATOM 1874 C CA . TRP A 1 238 ? 7.287 -6.573 -18.677 1.00 85.19 238 TRP A CA 1
ATOM 1875 C C . TRP A 1 238 ? 8.454 -7.546 -18.478 1.00 85.19 238 TRP A C 1
ATOM 1877 O O . TRP A 1 238 ? 8.566 -8.504 -19.240 1.00 85.19 238 TRP A O 1
ATOM 1887 N N . ASN A 1 239 ? 9.325 -7.292 -17.502 1.00 84.25 239 ASN A N 1
ATOM 1888 C CA . ASN A 1 239 ? 10.532 -8.065 -17.237 1.00 84.25 239 ASN A CA 1
ATOM 1889 C C . ASN A 1 239 ? 10.765 -8.261 -15.728 1.00 84.25 239 ASN A C 1
ATOM 1891 O O . ASN A 1 239 ? 11.898 -8.191 -15.271 1.00 84.25 239 ASN A O 1
ATOM 1895 N N . GLN A 1 240 ? 9.691 -8.481 -14.967 1.00 85.44 240 GLN A N 1
ATOM 1896 C CA . GLN A 1 240 ? 9.756 -8.757 -13.530 1.00 85.44 240 GLN A CA 1
ATOM 1897 C C . GLN A 1 240 ? 9.736 -10.254 -13.238 1.00 85.44 240 GLN A C 1
ATOM 1899 O O . GLN A 1 240 ? 8.918 -11.000 -13.788 1.00 85.44 240 GLN A O 1
ATOM 1904 N N . THR A 1 241 ? 10.583 -10.677 -12.304 1.00 92.69 241 THR A N 1
ATOM 1905 C CA . THR A 1 241 ? 10.569 -12.025 -11.725 1.00 92.69 241 THR A CA 1
ATOM 1906 C C . THR A 1 241 ? 10.094 -12.010 -10.271 1.00 92.69 241 THR A C 1
ATOM 1908 O O . THR A 1 241 ? 10.108 -10.981 -9.592 1.00 92.69 241 THR A O 1
ATOM 1911 N N . ARG A 1 242 ? 9.666 -13.173 -9.759 1.00 95.75 242 ARG A N 1
ATOM 1912 C CA . ARG A 1 242 ? 9.304 -13.311 -8.337 1.00 95.75 242 ARG A CA 1
ATOM 1913 C C . ARG A 1 242 ? 10.524 -13.037 -7.460 1.00 95.75 242 ARG A C 1
ATOM 1915 O O . ARG A 1 242 ? 10.421 -12.372 -6.436 1.00 95.75 242 ARG A O 1
ATOM 1922 N N . GLU A 1 243 ? 11.677 -13.530 -7.891 1.00 96.38 243 GLU A N 1
ATOM 1923 C CA . GLU A 1 243 ? 12.959 -13.418 -7.210 1.00 96.38 243 GLU A CA 1
ATOM 1924 C C . GLU A 1 243 ? 13.402 -11.957 -7.060 1.00 96.38 243 GLU A C 1
ATOM 1926 O O . GLU A 1 243 ? 13.809 -11.563 -5.967 1.00 96.38 243 GLU A O 1
ATOM 1931 N N . GLU A 1 244 ? 13.277 -11.143 -8.111 1.00 93.81 244 GLU A N 1
ATOM 1932 C CA . GLU A 1 244 ? 13.597 -9.709 -8.065 1.00 93.81 244 GLU A CA 1
ATOM 1933 C C . GLU A 1 244 ? 12.635 -8.936 -7.156 1.00 93.81 244 GLU A C 1
ATOM 1935 O O . GLU A 1 244 ? 13.088 -8.165 -6.310 1.00 93.81 244 GLU A O 1
ATOM 1940 N N . ASN A 1 245 ? 11.324 -9.189 -7.236 1.00 96.75 245 ASN A N 1
ATOM 1941 C CA . ASN A 1 245 ? 10.362 -8.539 -6.340 1.00 96.75 245 ASN A CA 1
ATOM 1942 C C . ASN A 1 245 ? 10.634 -8.882 -4.865 1.00 96.75 245 ASN A C 1
ATOM 1944 O O . ASN A 1 245 ? 10.587 -8.002 -4.002 1.00 96.75 245 ASN A O 1
ATOM 1948 N N . LEU A 1 246 ? 10.969 -10.145 -4.560 1.00 98.38 246 LEU A N 1
ATOM 1949 C CA . LEU A 1 246 ? 11.367 -10.541 -3.206 1.00 98.38 246 LEU A CA 1
ATOM 1950 C C . LEU A 1 246 ? 12.707 -9.926 -2.784 1.00 98.38 246 LEU A C 1
ATOM 1952 O O . LEU A 1 246 ? 12.889 -9.640 -1.600 1.00 98.38 246 LEU A O 1
ATOM 1956 N N . MET A 1 247 ? 13.645 -9.727 -3.715 1.00 97.31 247 MET A N 1
ATOM 1957 C CA . MET A 1 247 ? 14.905 -9.033 -3.442 1.00 97.31 247 MET A CA 1
ATOM 1958 C C . MET A 1 247 ? 14.642 -7.585 -3.023 1.00 97.31 247 MET A C 1
ATOM 1960 O O . MET A 1 247 ? 15.118 -7.185 -1.961 1.00 97.31 247 MET A O 1
ATOM 1964 N N . VAL A 1 248 ? 13.83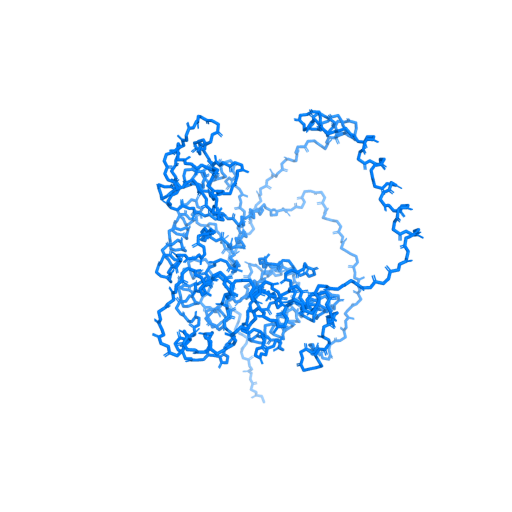6 -6.840 -3.789 1.00 97.44 248 VAL A N 1
ATOM 1965 C CA . VAL A 1 248 ? 13.461 -5.455 -3.456 1.00 97.44 248 VAL A CA 1
ATOM 1966 C C . VAL A 1 248 ? 12.758 -5.399 -2.101 1.00 97.44 248 VAL A C 1
ATOM 1968 O O . VAL A 1 248 ? 13.164 -4.630 -1.233 1.00 97.44 248 VAL A O 1
ATOM 1971 N N . LEU A 1 249 ? 11.775 -6.275 -1.859 1.00 98.25 249 LEU A N 1
ATOM 1972 C CA . LEU A 1 249 ? 11.083 -6.362 -0.568 1.00 98.25 249 LEU A CA 1
ATOM 1973 C C . LEU A 1 249 ? 12.061 -6.544 0.605 1.00 98.25 249 LEU A C 1
ATOM 1975 O O . LEU A 1 249 ? 11.947 -5.855 1.624 1.00 98.25 249 LEU A O 1
ATOM 1979 N N . LYS A 1 250 ? 13.017 -7.472 0.476 1.00 98.25 250 LYS A N 1
ATOM 1980 C CA . LYS A 1 250 ? 14.021 -7.764 1.511 1.00 98.25 250 LYS A CA 1
ATOM 1981 C C . LYS A 1 250 ? 14.983 -6.603 1.717 1.00 98.25 250 LYS A C 1
ATOM 1983 O O . LYS A 1 250 ? 15.258 -6.251 2.862 1.00 98.25 250 LYS A O 1
ATOM 1988 N N . GLU A 1 251 ? 15.482 -6.010 0.635 1.00 96.94 251 GLU A N 1
ATOM 1989 C CA . GLU A 1 251 ? 16.419 -4.889 0.696 1.00 96.94 251 GLU A CA 1
ATOM 1990 C C . GLU A 1 251 ? 15.770 -3.671 1.354 1.00 96.94 251 GLU A C 1
ATOM 1992 O O . GLU A 1 251 ? 16.315 -3.130 2.318 1.00 96.94 251 GLU A O 1
ATOM 1997 N N . THR A 1 252 ? 14.569 -3.289 0.914 1.00 96.88 252 THR A N 1
ATOM 1998 C CA . THR A 1 252 ? 13.866 -2.142 1.490 1.00 96.88 252 THR A CA 1
ATOM 1999 C C . THR A 1 252 ? 13.452 -2.410 2.937 1.00 96.88 252 THR A C 1
ATOM 2001 O O . THR A 1 252 ? 13.596 -1.532 3.784 1.00 96.88 252 THR A O 1
ATOM 2004 N N . THR A 1 253 ? 13.031 -3.632 3.280 1.00 97.50 253 THR A N 1
ATOM 2005 C CA . THR A 1 253 ? 12.755 -4.001 4.681 1.00 97.50 253 THR A CA 1
ATOM 2006 C C . THR A 1 253 ? 14.000 -3.864 5.560 1.00 97.50 253 THR A C 1
ATOM 2008 O O . THR A 1 253 ? 13.945 -3.247 6.627 1.00 97.50 253 THR A O 1
ATOM 2011 N N . ALA A 1 254 ? 15.138 -4.405 5.114 1.00 97.81 254 ALA A N 1
ATOM 2012 C CA . ALA A 1 254 ? 16.401 -4.318 5.841 1.00 97.81 254 ALA A CA 1
ATOM 2013 C C . ALA A 1 254 ? 16.851 -2.861 6.018 1.00 97.81 254 ALA A C 1
ATOM 2015 O O . ALA A 1 254 ? 17.303 -2.481 7.099 1.00 97.81 254 ALA A O 1
ATOM 2016 N N . GLN A 1 255 ? 16.681 -2.036 4.985 1.00 97.56 255 GLN A N 1
ATOM 2017 C CA . GLN A 1 255 ? 16.956 -0.607 5.051 1.00 97.56 255 GLN A CA 1
ATOM 2018 C C . GLN A 1 255 ? 16.075 0.096 6.091 1.00 97.56 255 GLN A C 1
ATOM 2020 O O . GLN A 1 255 ? 16.596 0.820 6.938 1.00 97.56 255 GLN A O 1
ATOM 2025 N N . MET A 1 256 ? 14.764 -0.154 6.079 1.00 98.00 256 MET A N 1
ATOM 2026 C CA . MET A 1 256 ? 13.817 0.444 7.026 1.00 98.00 256 MET A CA 1
ATOM 2027 C C . MET A 1 256 ? 14.156 0.094 8.481 1.00 98.00 256 MET A C 1
ATOM 2029 O O . MET A 1 256 ? 14.137 0.970 9.345 1.00 98.00 256 MET A O 1
ATOM 2033 N N . LEU A 1 257 ? 14.548 -1.156 8.752 1.00 96.50 257 LEU A N 1
ATOM 2034 C CA . LEU A 1 257 ? 15.001 -1.593 10.080 1.00 96.50 257 LEU A CA 1
ATOM 2035 C C . LEU A 1 257 ? 16.276 -0.890 10.540 1.00 96.50 257 LEU A C 1
ATOM 2037 O O . LEU A 1 257 ? 16.403 -0.547 11.714 1.00 96.50 257 LEU A O 1
ATOM 2041 N N . GLN A 1 258 ? 17.224 -0.696 9.624 1.00 97.19 258 GLN A N 1
ATOM 2042 C CA . GLN A 1 258 ? 18.481 -0.018 9.925 1.00 97.19 258 GLN A CA 1
ATOM 2043 C C . GLN A 1 258 ? 18.277 1.480 10.153 1.00 97.19 258 GLN A C 1
ATOM 2045 O O . GLN A 1 258 ? 18.918 2.055 11.029 1.00 97.19 258 GLN A O 1
ATOM 2050 N N . THR A 1 259 ? 17.404 2.122 9.372 1.00 97.62 259 THR A N 1
ATOM 2051 C CA . THR A 1 259 ? 17.178 3.570 9.461 1.00 97.62 259 THR A CA 1
ATOM 2052 C C . THR A 1 259 ? 16.282 3.968 10.636 1.00 97.62 259 THR A C 1
ATOM 2054 O O . THR A 1 259 ? 16.507 5.022 11.231 1.00 97.62 259 THR A O 1
ATOM 2057 N N . PHE A 1 260 ? 15.314 3.128 11.015 1.00 97.25 260 PHE A N 1
ATOM 2058 C CA . PHE A 1 260 ? 14.356 3.411 12.091 1.00 97.25 260 PHE A CA 1
ATOM 2059 C C . PHE A 1 260 ? 14.391 2.348 13.202 1.00 97.25 260 PHE A C 1
ATOM 2061 O O . PHE A 1 260 ? 13.390 1.668 13.455 1.00 97.25 260 PHE A O 1
ATOM 2068 N N . PRO A 1 261 ? 15.535 2.170 13.890 1.00 95.19 261 PRO A N 1
ATOM 2069 C CA . PRO A 1 261 ? 15.669 1.135 14.904 1.00 95.19 261 PRO A CA 1
ATOM 2070 C C . PRO A 1 261 ? 14.706 1.384 16.072 1.00 95.19 261 PRO A C 1
ATOM 2072 O O . PRO A 1 261 ? 14.689 2.458 16.669 1.00 95.19 261 PRO A O 1
ATOM 2075 N N . GLY A 1 262 ? 13.917 0.366 16.419 1.00 90.31 262 GLY A N 1
ATOM 2076 C CA . GLY A 1 262 ? 12.986 0.411 17.552 1.00 90.31 262 GLY A CA 1
ATOM 2077 C C . GLY A 1 262 ? 11.678 1.171 17.306 1.00 90.31 262 GLY A C 1
ATOM 2078 O O . GLY A 1 262 ? 10.829 1.173 18.195 1.00 90.31 262 GLY A O 1
ATOM 2079 N N . ILE A 1 263 ? 11.479 1.767 16.126 1.00 95.00 263 ILE A N 1
ATOM 2080 C CA . ILE A 1 263 ? 10.215 2.415 15.754 1.00 95.00 263 ILE A CA 1
ATOM 2081 C C . ILE A 1 263 ? 9.296 1.367 15.103 1.00 95.00 263 ILE A C 1
ATOM 2083 O O . ILE A 1 263 ? 9.703 0.731 14.127 1.00 95.00 263 ILE A O 1
ATOM 2087 N N . PRO A 1 264 ? 8.060 1.158 15.594 1.00 94.50 264 PRO A N 1
ATOM 2088 C CA . PRO A 1 264 ? 7.122 0.235 14.964 1.00 94.50 264 PRO A CA 1
ATOM 2089 C C . PRO A 1 264 ? 6.722 0.688 13.558 1.00 94.50 264 PRO A C 1
ATOM 2091 O O . PRO A 1 264 ? 6.383 1.854 13.337 1.00 94.50 264 PRO A O 1
ATOM 2094 N N . ILE A 1 265 ? 6.708 -0.261 12.622 1.00 98.31 265 ILE A N 1
ATOM 2095 C CA . ILE A 1 265 ? 6.321 -0.036 11.227 1.00 98.31 265 ILE A CA 1
ATOM 2096 C C . ILE A 1 265 ? 5.111 -0.907 10.908 1.00 98.31 265 ILE A C 1
ATOM 2098 O O . ILE A 1 265 ? 5.116 -2.115 11.146 1.00 98.31 265 ILE A O 1
ATOM 2102 N N . PHE A 1 266 ? 4.069 -0.281 10.369 1.00 98.62 266 PHE A N 1
ATOM 2103 C CA . PHE A 1 266 ? 2.815 -0.922 10.000 1.00 98.62 266 PHE A CA 1
ATOM 2104 C C . PHE A 1 266 ? 2.653 -0.887 8.476 1.00 98.62 266 PHE A C 1
ATOM 2106 O O . PHE A 1 266 ? 2.238 0.143 7.930 1.00 98.62 266 PHE A O 1
ATOM 2113 N N . PRO A 1 267 ? 3.024 -1.976 7.781 1.00 98.62 267 PRO A N 1
ATOM 2114 C CA . PRO A 1 267 ? 2.965 -2.026 6.332 1.00 98.62 267 PRO A CA 1
ATOM 2115 C C . PRO A 1 267 ? 1.561 -2.325 5.780 1.00 98.62 267 PRO A C 1
ATOM 2117 O O . PRO A 1 267 ? 0.731 -2.980 6.413 1.00 98.62 267 PRO A O 1
ATOM 2120 N N . ALA A 1 268 ? 1.313 -1.896 4.548 1.00 98.75 268 ALA A N 1
ATOM 2121 C CA . ALA A 1 268 ? 0.229 -2.386 3.707 1.00 98.75 268 ALA A CA 1
ATOM 2122 C C . ALA A 1 268 ? 0.788 -2.820 2.350 1.00 98.75 268 ALA A C 1
ATOM 2124 O O . ALA A 1 268 ? 1.809 -2.308 1.896 1.00 98.75 268 ALA A O 1
ATOM 2125 N N . LEU A 1 269 ? 0.127 -3.791 1.727 1.00 98.69 269 LEU A N 1
ATOM 2126 C CA . LEU A 1 269 ? 0.544 -4.354 0.447 1.00 98.69 269 LEU A CA 1
ATOM 2127 C C . LEU A 1 269 ? 0.105 -3.449 -0.716 1.00 98.69 269 LEU A C 1
ATOM 2129 O O . LEU A 1 269 ? -1.077 -3.101 -0.796 1.00 98.69 269 LEU A O 1
ATOM 2133 N N . GLY A 1 270 ? 1.039 -3.112 -1.608 1.00 98.69 270 GLY A N 1
ATOM 2134 C CA . GLY A 1 270 ? 0.779 -2.414 -2.866 1.00 98.69 270 GLY A CA 1
ATOM 2135 C C . GLY A 1 270 ? 0.429 -3.366 -4.010 1.00 98.69 270 GLY A C 1
ATOM 2136 O O . GLY A 1 270 ? 0.246 -4.572 -3.807 1.00 98.69 270 GLY A O 1
ATOM 2137 N N . ASN A 1 271 ? 0.265 -2.832 -5.218 1.00 98.44 271 ASN A N 1
ATOM 2138 C CA . ASN A 1 271 ? -0.044 -3.635 -6.402 1.00 98.44 271 ASN A CA 1
ATOM 2139 C C . ASN A 1 271 ? 1.187 -4.039 -7.225 1.00 98.44 271 ASN A C 1
ATOM 2141 O O . ASN A 1 271 ? 1.062 -4.924 -8.084 1.00 98.44 271 ASN A O 1
ATOM 2145 N N . HIS A 1 272 ? 2.354 -3.442 -6.966 1.00 98.19 272 HIS A N 1
ATOM 2146 C CA . HIS A 1 272 ? 3.618 -3.783 -7.628 1.00 98.19 272 HIS A CA 1
ATOM 2147 C C . HIS A 1 272 ? 4.384 -4.947 -6.983 1.00 98.19 272 HIS A C 1
ATOM 2149 O O . HIS A 1 272 ? 5.278 -5.502 -7.615 1.00 98.19 272 HIS A O 1
ATOM 2155 N N . GLU A 1 273 ? 4.030 -5.390 -5.773 1.00 98.31 273 GLU A N 1
ATOM 2156 C CA . GLU A 1 273 ? 4.768 -6.466 -5.093 1.00 98.31 273 GLU A CA 1
ATOM 2157 C C . GLU A 1 273 ? 4.643 -7.840 -5.770 1.00 98.31 273 GLU A C 1
ATOM 2159 O O . GLU A 1 273 ? 5.554 -8.664 -5.656 1.00 98.31 273 GLU A O 1
ATOM 2164 N N . SER A 1 274 ? 3.548 -8.124 -6.484 1.00 96.62 274 SER A N 1
ATOM 2165 C CA . SER A 1 274 ? 3.385 -9.399 -7.193 1.00 96.62 274 SER A CA 1
ATOM 2166 C C . SER A 1 274 ? 4.021 -9.377 -8.580 1.00 96.62 274 SER A C 1
ATOM 2168 O O . SER A 1 274 ? 3.948 -8.377 -9.286 1.00 96.62 274 SER A O 1
ATOM 2170 N N . ALA A 1 275 ? 4.517 -10.532 -9.023 1.00 93.31 275 ALA A N 1
ATOM 2171 C CA . ALA A 1 275 ? 4.888 -10.779 -10.412 1.00 93.31 275 ALA A CA 1
ATOM 2172 C C . ALA A 1 275 ? 3.960 -11.859 -11.015 1.00 93.31 275 ALA A C 1
ATOM 2174 O O . ALA A 1 275 ? 3.934 -12.987 -10.500 1.00 93.31 275 ALA A O 1
ATOM 2175 N N . PRO A 1 276 ? 3.199 -11.561 -12.089 1.00 95.00 276 PRO A N 1
ATOM 2176 C CA . PRO A 1 276 ? 3.069 -10.258 -12.762 1.00 95.00 276 PRO A CA 1
ATOM 2177 C C . PRO A 1 276 ? 2.395 -9.175 -11.898 1.00 95.00 276 PRO A C 1
ATOM 2179 O O . PRO A 1 276 ? 1.678 -9.499 -10.949 1.00 95.00 276 PRO A O 1
ATOM 2182 N N . VAL A 1 277 ? 2.575 -7.900 -12.253 1.00 91.88 277 VAL A N 1
ATOM 2183 C CA . VAL A 1 277 ? 1.929 -6.758 -11.574 1.00 91.88 277 VAL A CA 1
ATOM 2184 C C . VAL A 1 277 ? 0.404 -6.933 -11.485 1.00 91.88 277 VAL A C 1
ATOM 2186 O O . VAL A 1 277 ? -0.223 -7.449 -12.413 1.00 91.88 277 VAL A O 1
ATOM 2189 N N . ASN A 1 278 ? -0.212 -6.496 -10.380 1.00 93.12 278 ASN A N 1
ATOM 2190 C CA . ASN A 1 278 ? -1.648 -6.644 -10.080 1.00 93.12 278 ASN A CA 1
ATOM 2191 C C . ASN A 1 278 ? -2.163 -8.097 -9.956 1.00 93.12 278 ASN A C 1
ATOM 2193 O O . ASN A 1 278 ? -3.361 -8.310 -9.755 1.00 93.12 278 ASN A O 1
ATOM 2197 N N . SER A 1 279 ? -1.310 -9.117 -10.072 1.00 95.88 279 SER A N 1
ATOM 2198 C CA . SER A 1 279 ? -1.718 -10.522 -10.033 1.00 95.88 279 SER A CA 1
ATOM 2199 C C . SER A 1 279 ? -1.785 -11.054 -8.598 1.00 95.88 279 SER A C 1
ATOM 2201 O O . SER A 1 279 ? -0.870 -11.734 -8.130 1.00 95.88 279 SER A O 1
ATOM 2203 N N . PHE A 1 280 ? -2.918 -10.818 -7.931 1.00 97.81 280 PHE A N 1
ATOM 2204 C CA . PHE A 1 280 ? -3.177 -11.274 -6.560 1.00 97.81 280 PHE A CA 1
ATOM 2205 C C . PHE A 1 280 ? -4.322 -12.299 -6.511 1.00 97.81 280 PHE A C 1
ATOM 2207 O O . PHE A 1 280 ? -5.475 -11.933 -6.246 1.00 97.81 280 PHE A O 1
ATOM 2214 N N . PRO A 1 281 ? -4.031 -13.587 -6.775 1.00 94.12 281 PRO A N 1
ATOM 2215 C CA . PRO A 1 281 ? -5.037 -14.636 -6.751 1.00 94.12 281 PRO A CA 1
ATOM 2216 C C . PRO A 1 281 ? -5.658 -14.785 -5.355 1.00 94.12 281 PRO A C 1
ATOM 2218 O O . PRO A 1 281 ? -4.930 -14.876 -4.362 1.00 94.12 281 PRO A O 1
ATOM 2221 N N . PRO A 1 282 ? -6.997 -14.850 -5.244 1.00 91.75 282 PRO A N 1
ATOM 2222 C CA . PRO A 1 282 ? -7.643 -15.122 -3.969 1.00 91.75 282 PRO A CA 1
ATOM 2223 C C . PRO A 1 282 ? -7.358 -16.551 -3.463 1.00 91.75 282 PRO A C 1
ATOM 2225 O O . PRO A 1 282 ? -7.037 -17.438 -4.257 1.00 91.75 282 PRO A O 1
ATOM 2228 N N . PRO A 1 283 ? -7.594 -16.845 -2.167 1.00 90.12 283 PRO A N 1
ATOM 2229 C CA . PRO A 1 283 ? -7.218 -18.123 -1.538 1.00 90.12 283 PRO A CA 1
ATOM 2230 C C . PRO A 1 283 ? -7.857 -19.399 -2.113 1.00 90.12 283 PRO A C 1
ATOM 2232 O O . PRO A 1 283 ? -7.499 -20.508 -1.711 1.00 90.12 283 PRO A O 1
ATOM 2235 N N . PHE A 1 284 ? -8.846 -19.277 -3.005 1.00 86.62 284 PHE A N 1
ATOM 2236 C CA . PHE A 1 284 ? -9.424 -20.427 -3.701 1.00 86.62 284 PHE A CA 1
ATOM 2237 C C . PHE A 1 284 ? -8.522 -20.954 -4.833 1.00 86.62 284 PHE A C 1
ATOM 2239 O O . PHE A 1 284 ? -8.702 -22.094 -5.256 1.00 86.62 284 PHE A O 1
ATOM 2246 N N . VAL A 1 285 ? -7.543 -20.169 -5.297 1.00 87.56 285 VAL A N 1
ATOM 2247 C CA . VAL A 1 285 ? -6.529 -20.582 -6.278 1.00 87.56 285 VAL A CA 1
ATOM 2248 C C . VAL A 1 285 ? -5.361 -21.240 -5.534 1.00 87.56 285 VAL A C 1
ATOM 2250 O O . VAL A 1 285 ? -4.681 -20.587 -4.749 1.00 87.56 285 VAL A O 1
ATOM 2253 N N . LYS A 1 286 ? -5.145 -22.547 -5.740 1.00 78.12 286 LYS A N 1
ATOM 2254 C CA . LYS A 1 286 ? -4.189 -23.367 -4.955 1.00 78.12 286 LYS A CA 1
ATOM 2255 C C . LYS A 1 286 ? -3.109 -24.085 -5.780 1.00 78.12 286 LYS A C 1
ATOM 2257 O O . LYS A 1 286 ? -2.421 -24.949 -5.251 1.00 78.12 286 LYS A O 1
ATOM 2262 N N . ASN A 1 287 ? -3.013 -23.793 -7.071 1.00 80.31 287 ASN A N 1
ATOM 2263 C CA . ASN A 1 287 ? -2.042 -24.398 -7.991 1.00 80.31 287 ASN A CA 1
ATOM 2264 C C . ASN A 1 287 ? -0.766 -23.537 -8.091 1.00 80.31 287 ASN A C 1
ATOM 2266 O O . ASN A 1 287 ? -0.559 -22.648 -7.268 1.00 80.31 287 ASN A O 1
ATOM 2270 N N . ASP A 1 288 ? 0.068 -23.766 -9.107 1.00 81.25 288 ASP A N 1
ATOM 2271 C CA . ASP A 1 288 ? 1.345 -23.057 -9.330 1.00 81.25 288 ASP A CA 1
ATOM 2272 C C . ASP A 1 288 ? 1.204 -21.526 -9.499 1.00 81.25 288 ASP A C 1
ATOM 2274 O O . ASP A 1 288 ? 2.182 -20.771 -9.419 1.00 81.25 288 ASP A O 1
ATOM 2278 N N . PHE A 1 289 ? -0.030 -21.047 -9.686 1.00 86.94 289 PHE A N 1
ATOM 2279 C CA . PHE A 1 289 ? -0.374 -19.628 -9.710 1.00 86.94 289 PHE A CA 1
ATOM 2280 C C . PHE A 1 289 ? -0.620 -19.031 -8.317 1.00 86.94 289 PHE A C 1
ATOM 2282 O O . PHE A 1 289 ? -0.872 -17.836 -8.215 1.00 86.94 289 PHE A O 1
ATOM 2289 N N . GLY A 1 290 ? -0.563 -19.827 -7.247 1.00 89.81 290 GLY A N 1
ATOM 2290 C CA . GLY A 1 290 ? -0.757 -19.362 -5.877 1.00 89.81 290 GLY A CA 1
ATOM 2291 C C . GLY A 1 290 ? 0.235 -18.267 -5.468 1.00 89.81 290 GLY A C 1
ATOM 2292 O O . GLY A 1 290 ? 1.396 -18.256 -5.877 1.00 89.81 290 GLY A O 1
ATOM 2293 N N . ILE A 1 291 ? -0.225 -17.347 -4.619 1.00 96.12 291 ILE A N 1
ATOM 2294 C CA . ILE A 1 291 ? 0.532 -16.166 -4.165 1.00 96.12 291 ILE A CA 1
ATOM 2295 C C . ILE A 1 291 ? 1.352 -16.416 -2.886 1.00 96.12 291 ILE A C 1
ATOM 2297 O O . ILE A 1 291 ? 1.922 -15.489 -2.316 1.00 96.12 291 ILE A O 1
ATOM 2301 N N . SER A 1 292 ? 1.431 -17.668 -2.418 1.00 95.69 292 SER A N 1
ATOM 2302 C CA . SER A 1 292 ? 2.103 -18.015 -1.156 1.00 95.69 292 SER A CA 1
ATOM 2303 C C . SER A 1 292 ? 3.572 -17.601 -1.136 1.00 95.69 292 SER A C 1
ATOM 2305 O O . SER A 1 292 ? 4.040 -17.127 -0.111 1.00 95.69 292 SER A O 1
ATOM 2307 N N . TRP A 1 293 ? 4.271 -17.675 -2.276 1.00 96.81 293 TRP A N 1
ATOM 2308 C CA . TRP A 1 293 ? 5.663 -17.222 -2.406 1.00 96.81 293 TRP A CA 1
ATOM 2309 C C . TRP A 1 293 ? 5.869 -15.777 -1.924 1.00 96.81 293 TRP A C 1
ATOM 2311 O O . TRP A 1 293 ? 6.907 -15.473 -1.344 1.00 96.81 293 TRP A O 1
ATOM 2321 N N . LEU A 1 294 ? 4.878 -14.903 -2.139 1.00 98.25 294 LEU A N 1
ATOM 2322 C CA . LEU A 1 294 ? 4.910 -13.514 -1.699 1.00 98.25 294 LEU A CA 1
ATOM 2323 C C . LEU A 1 294 ? 4.405 -13.392 -0.263 1.00 98.25 294 LEU A C 1
ATOM 2325 O O . LEU A 1 294 ? 5.067 -12.778 0.563 1.00 98.25 294 LEU A O 1
ATOM 2329 N N . TYR A 1 295 ? 3.249 -13.975 0.062 1.00 98.38 295 TYR A N 1
ATOM 2330 C CA . TYR A 1 295 ? 2.628 -13.783 1.380 1.00 98.38 295 TYR A CA 1
ATOM 2331 C C . TYR A 1 295 ? 3.410 -14.450 2.521 1.00 98.38 295 TYR A C 1
ATOM 2333 O O . TYR A 1 295 ? 3.429 -13.918 3.632 1.00 98.38 295 TYR A O 1
ATOM 2341 N N . ASP A 1 296 ? 4.088 -15.569 2.258 1.00 98.19 296 ASP A N 1
ATOM 2342 C CA . ASP A 1 296 ? 4.989 -16.203 3.224 1.00 98.19 296 ASP A CA 1
ATOM 2343 C C . ASP A 1 296 ? 6.232 -15.337 3.475 1.00 98.19 296 ASP A C 1
ATOM 2345 O O . ASP A 1 296 ? 6.687 -15.230 4.617 1.00 98.19 296 ASP A O 1
ATOM 2349 N N . GLU A 1 297 ? 6.753 -14.672 2.438 1.00 98.62 297 GLU A N 1
ATOM 2350 C CA . GLU A 1 297 ? 7.871 -13.739 2.586 1.00 98.62 297 GLU A CA 1
ATOM 2351 C C . GLU A 1 297 ? 7.434 -12.442 3.283 1.00 98.62 297 GLU A C 1
ATOM 2353 O O . GLU A 1 297 ? 8.126 -11.988 4.189 1.00 98.62 297 GLU A O 1
ATOM 2358 N N . LEU A 1 298 ? 6.259 -11.887 2.960 1.00 98.62 298 LEU A N 1
ATOM 2359 C CA . LEU A 1 298 ? 5.688 -10.742 3.682 1.00 98.62 298 LEU A CA 1
ATOM 2360 C C . LEU A 1 298 ? 5.526 -11.056 5.171 1.00 98.62 298 LEU A C 1
ATOM 2362 O O . LEU A 1 298 ? 5.949 -10.263 6.002 1.00 98.62 298 LEU A O 1
ATOM 2366 N N . ASP A 1 299 ? 4.990 -12.226 5.534 1.00 98.31 299 ASP A N 1
ATOM 2367 C CA . ASP A 1 299 ? 4.925 -12.651 6.937 1.00 98.31 299 ASP A CA 1
ATOM 2368 C C . ASP A 1 299 ? 6.318 -12.739 7.576 1.00 98.31 299 ASP A C 1
ATOM 2370 O O . ASP A 1 299 ? 6.513 -12.296 8.708 1.00 98.31 299 ASP A O 1
ATOM 2374 N N . ALA A 1 300 ? 7.308 -13.291 6.870 1.00 98.31 300 ALA A N 1
ATOM 2375 C CA . ALA A 1 300 ? 8.669 -13.371 7.385 1.00 98.31 300 ALA A CA 1
ATOM 2376 C C . ALA A 1 300 ? 9.281 -11.988 7.645 1.00 98.31 300 ALA A C 1
ATOM 2378 O O . ALA A 1 300 ? 9.849 -11.772 8.718 1.00 98.31 300 ALA A O 1
ATOM 2379 N N . GLN A 1 301 ? 9.119 -11.060 6.703 1.00 98.19 301 GLN A N 1
ATOM 2380 C CA . GLN A 1 301 ? 9.658 -9.708 6.787 1.00 98.19 301 GLN A CA 1
ATOM 2381 C C . GLN A 1 301 ? 8.899 -8.844 7.804 1.00 98.19 301 GLN A C 1
ATOM 2383 O O . GLN A 1 301 ? 9.526 -8.192 8.638 1.00 98.19 301 GLN A O 1
ATOM 2388 N N . TRP A 1 302 ? 7.564 -8.874 7.799 1.00 97.69 302 TRP A N 1
ATOM 2389 C CA . TRP A 1 302 ? 6.722 -8.030 8.653 1.00 97.69 302 TRP A CA 1
ATOM 2390 C C . TRP A 1 302 ? 6.717 -8.456 10.122 1.00 97.69 302 TRP A C 1
ATOM 2392 O O . TRP A 1 302 ? 6.514 -7.609 10.992 1.00 97.69 302 TRP A O 1
ATOM 2402 N N . ARG A 1 303 ? 7.010 -9.726 10.443 1.00 93.44 303 ARG A N 1
ATOM 2403 C CA . ARG A 1 303 ? 7.188 -10.193 11.836 1.00 93.44 303 ARG A CA 1
ATOM 2404 C C . ARG A 1 303 ? 8.336 -9.511 12.586 1.00 93.44 303 ARG A C 1
ATOM 2406 O O . ARG A 1 303 ? 8.461 -9.689 13.794 1.00 93.44 303 ARG A O 1
ATOM 2413 N N . GLN A 1 304 ? 9.166 -8.733 11.896 1.00 93.12 304 GLN A N 1
ATOM 2414 C CA . GLN A 1 304 ? 10.170 -7.884 12.534 1.00 93.12 304 GLN A CA 1
ATOM 2415 C C . GLN A 1 304 ? 9.539 -6.699 13.286 1.00 93.12 304 GLN A C 1
ATOM 2417 O O . GLN A 1 304 ? 10.147 -6.188 14.223 1.00 93.12 304 GLN A O 1
ATOM 2422 N N . TRP A 1 305 ? 8.306 -6.310 12.933 1.00 94.00 305 TRP A N 1
ATOM 2423 C CA . TRP A 1 305 ? 7.548 -5.232 13.586 1.00 94.00 305 TRP A CA 1
ATOM 2424 C C . TRP A 1 305 ? 6.188 -5.681 14.137 1.00 94.00 305 TRP A C 1
ATOM 2426 O O . TRP A 1 305 ? 5.668 -5.075 15.073 1.00 94.00 305 TRP A O 1
ATOM 2436 N N . LEU A 1 306 ? 5.596 -6.728 13.556 1.00 91.69 306 LEU A N 1
ATOM 2437 C CA . LEU A 1 306 ? 4.259 -7.212 13.892 1.00 91.69 306 LEU A CA 1
ATOM 2438 C C . LEU A 1 306 ? 4.307 -8.479 14.764 1.00 91.69 306 LEU A C 1
ATOM 2440 O O . LEU A 1 306 ? 5.194 -9.318 14.597 1.00 91.69 306 LEU A O 1
ATOM 2444 N N . PRO A 1 307 ? 3.330 -8.678 15.667 1.00 86.00 307 PRO A N 1
ATOM 2445 C CA . PRO A 1 307 ? 3.276 -9.872 16.501 1.00 86.00 307 PRO A CA 1
ATOM 2446 C C . PRO A 1 307 ? 2.914 -11.122 15.688 1.00 86.00 307 PRO A C 1
ATOM 2448 O O . PRO A 1 307 ? 2.091 -11.075 14.780 1.00 86.00 307 PRO A O 1
ATOM 2451 N N . THR A 1 308 ? 3.421 -12.289 16.088 1.00 85.44 308 THR A N 1
ATOM 2452 C CA . THR A 1 308 ? 3.137 -13.584 15.432 1.00 85.44 308 THR A CA 1
ATOM 2453 C C . THR A 1 308 ? 1.642 -13.922 15.327 1.00 85.44 308 THR A C 1
ATOM 2455 O O . THR A 1 308 ? 1.240 -14.725 14.487 1.00 85.44 308 THR A O 1
ATOM 2458 N N . SER A 1 309 ? 0.784 -13.314 16.153 1.00 82.94 309 SER A N 1
ATOM 2459 C CA . SER A 1 309 ? -0.670 -13.501 16.080 1.00 82.94 309 SER A CA 1
ATOM 2460 C C . SER A 1 309 ? -1.271 -13.082 14.733 1.00 82.94 309 SER A C 1
ATOM 2462 O O . SER A 1 309 ? -2.304 -13.631 14.351 1.00 82.94 309 SER A O 1
ATOM 2464 N N . VAL A 1 310 ? -0.630 -12.170 13.991 1.00 89.38 310 VAL A N 1
ATOM 2465 C CA . VAL A 1 310 ? -1.118 -11.730 12.673 1.00 89.38 310 VAL A CA 1
ATOM 2466 C C . VAL A 1 310 ? -0.734 -12.671 11.530 1.00 89.38 310 VAL A C 1
ATOM 2468 O O . VAL A 1 310 ? -1.314 -12.594 10.449 1.00 89.38 310 VAL A O 1
ATOM 2471 N N . SER A 1 311 ? 0.205 -13.597 11.748 1.00 91.44 311 SER A N 1
ATOM 2472 C CA . SER A 1 311 ? 0.789 -14.415 10.679 1.00 91.44 311 SER A CA 1
ATOM 2473 C C . SER A 1 311 ? -0.242 -15.202 9.878 1.00 91.44 311 SER A C 1
ATOM 2475 O O . SER A 1 311 ? -0.126 -15.329 8.661 1.00 91.44 311 SER A O 1
ATOM 2477 N N . HIS A 1 312 ? -1.289 -15.706 10.536 1.00 91.75 312 HIS A N 1
ATOM 2478 C CA . HIS A 1 312 ? -2.345 -16.444 9.849 1.00 91.75 312 HIS A CA 1
ATOM 2479 C C . HIS A 1 312 ? -3.115 -15.568 8.844 1.00 91.75 312 HIS A C 1
ATOM 2481 O O . HIS A 1 312 ? -3.424 -16.040 7.752 1.00 91.75 312 HIS A O 1
ATOM 2487 N N . THR A 1 313 ? -3.427 -14.308 9.172 1.00 90.75 313 THR A N 1
ATOM 2488 C CA . THR A 1 313 ? -4.149 -13.419 8.244 1.00 90.75 313 THR A CA 1
ATOM 2489 C C . THR A 1 313 ? -3.226 -12.885 7.153 1.00 90.75 313 THR A C 1
ATOM 2491 O O . THR A 1 313 ? -3.628 -12.862 5.989 1.00 90.75 313 THR A O 1
ATOM 2494 N N . VAL A 1 314 ? -1.962 -12.589 7.487 1.00 97.56 314 VAL A N 1
ATOM 2495 C CA . VAL A 1 314 ? -0.946 -12.171 6.507 1.00 97.56 314 VAL A CA 1
ATOM 2496 C C . VAL A 1 314 ? -0.723 -13.261 5.457 1.00 97.56 314 VAL A C 1
ATOM 2498 O O . VAL A 1 314 ? -0.877 -12.998 4.269 1.00 97.56 314 VAL A O 1
ATOM 2501 N N . ARG A 1 315 ? -0.479 -14.513 5.862 1.00 95.62 315 ARG A N 1
ATOM 2502 C CA . ARG A 1 315 ? -0.293 -15.623 4.906 1.00 95.62 315 ARG A CA 1
ATOM 2503 C C . ARG A 1 315 ? -1.557 -15.973 4.125 1.00 95.62 315 ARG A C 1
ATOM 2505 O O . ARG A 1 315 ? -1.481 -16.520 3.029 1.00 95.62 315 ARG A O 1
ATOM 2512 N N . ARG A 1 316 ? -2.734 -15.677 4.683 1.00 93.00 316 ARG A N 1
ATOM 2513 C CA . ARG A 1 316 ? -4.021 -15.934 4.028 1.00 93.00 316 ARG A CA 1
ATOM 2514 C C . ARG A 1 316 ? -4.363 -14.896 2.964 1.00 93.00 316 ARG A C 1
ATOM 2516 O O . ARG A 1 316 ? -4.971 -15.272 1.968 1.00 93.00 316 ARG A O 1
ATOM 2523 N N . GLY A 1 317 ? -4.055 -13.622 3.184 1.00 95.88 317 GLY A N 1
ATOM 2524 C CA . GLY A 1 317 ? -4.535 -12.550 2.308 1.00 95.88 317 GLY A CA 1
ATOM 2525 C C . GLY A 1 317 ? -3.789 -11.227 2.412 1.00 95.88 317 GLY A C 1
ATOM 2526 O O . GLY A 1 317 ? -4.290 -10.243 1.884 1.00 95.88 317 GLY A O 1
ATOM 2527 N N . ALA A 1 318 ? -2.633 -11.188 3.079 1.00 98.25 318 ALA A N 1
ATOM 2528 C CA . ALA A 1 318 ? -1.811 -9.996 3.299 1.00 98.25 318 ALA A CA 1
ATOM 2529 C C . ALA A 1 318 ? -2.534 -8.813 3.974 1.00 98.25 318 ALA A C 1
ATOM 2531 O O . ALA A 1 318 ? -2.154 -7.661 3.794 1.00 98.25 318 ALA A O 1
ATOM 2532 N N . PHE A 1 319 ? -3.543 -9.108 4.794 1.00 98.38 319 PHE A N 1
ATOM 2533 C CA . PHE A 1 319 ? -4.210 -8.152 5.676 1.00 98.38 319 PHE A CA 1
ATOM 2534 C C . PHE A 1 319 ? -4.028 -8.566 7.137 1.00 98.38 319 PHE A C 1
ATOM 2536 O O . PHE A 1 319 ? -3.810 -9.743 7.453 1.00 98.38 319 PHE A O 1
ATOM 2543 N N . TYR A 1 320 ? -4.107 -7.607 8.055 1.00 98.38 320 TYR A N 1
ATOM 2544 C CA . TYR A 1 320 ? -3.961 -7.880 9.483 1.00 98.38 320 TYR A CA 1
ATOM 2545 C C . TYR A 1 320 ? -4.587 -6.804 10.361 1.00 98.38 320 TYR A C 1
ATOM 2547 O O . TYR A 1 320 ? -4.812 -5.670 9.941 1.00 98.38 320 TYR A O 1
ATOM 2555 N N . SER A 1 321 ? -4.813 -7.156 11.624 1.00 96.94 321 SER A N 1
ATOM 2556 C CA . SER A 1 321 ? -5.173 -6.203 12.662 1.00 96.94 321 SER A CA 1
ATOM 2557 C C . SER A 1 321 ? -4.255 -6.348 13.864 1.00 96.94 321 SER A C 1
ATOM 2559 O O . SER A 1 321 ? -3.929 -7.461 14.276 1.00 96.94 321 SER A O 1
ATOM 2561 N N . VAL A 1 322 ? -3.832 -5.219 14.426 1.00 92.75 322 VAL A N 1
ATOM 2562 C CA . VAL A 1 322 ? -2.945 -5.180 15.584 1.00 92.75 322 VAL A CA 1
ATOM 2563 C C . VAL A 1 322 ? -3.391 -4.103 16.564 1.00 92.75 322 VAL A C 1
ATOM 2565 O O . VAL A 1 322 ? -3.663 -2.961 16.187 1.00 92.75 322 VAL A O 1
ATOM 2568 N N . LEU A 1 323 ? -3.455 -4.469 17.843 1.00 87.94 323 LEU A N 1
ATOM 2569 C CA . LEU A 1 323 ? -3.627 -3.510 18.925 1.00 87.94 323 LEU A CA 1
ATOM 2570 C C . LEU A 1 323 ? -2.288 -2.803 19.153 1.00 87.94 323 LEU A C 1
ATOM 2572 O O . LEU A 1 323 ? -1.332 -3.411 19.629 1.00 87.94 323 LEU A O 1
ATOM 2576 N N . VAL A 1 324 ? -2.214 -1.521 18.805 1.00 87.56 324 VAL A N 1
ATOM 2577 C CA . VAL A 1 324 ? -0.988 -0.725 18.958 1.00 87.56 324 VAL A CA 1
ATOM 2578 C C . VAL A 1 324 ? -0.773 -0.388 20.434 1.00 87.56 324 VAL A C 1
ATOM 2580 O O . VAL A 1 324 ? 0.330 -0.518 20.965 1.00 87.56 324 VAL A O 1
ATOM 2583 N N . ARG A 1 325 ? -1.853 0.012 21.112 1.00 83.94 325 ARG A N 1
ATOM 2584 C CA . ARG A 1 325 ? -1.913 0.298 22.553 1.00 83.94 325 ARG A CA 1
ATOM 2585 C C . ARG A 1 325 ? -3.360 0.185 23.044 1.00 83.94 325 ARG A C 1
ATOM 2587 O O . ARG A 1 325 ? -4.268 0.207 22.214 1.00 83.94 325 ARG A O 1
ATOM 2594 N N . PRO A 1 326 ? -3.617 0.126 24.363 1.00 83.44 326 PRO A N 1
ATOM 2595 C CA . PRO A 1 326 ? -4.982 0.113 24.880 1.00 83.44 326 PRO A CA 1
ATOM 2596 C C . PRO A 1 326 ? -5.815 1.262 24.297 1.00 83.44 326 PRO A C 1
ATOM 2598 O O . PRO A 1 326 ? -5.405 2.425 24.353 1.00 83.44 326 PRO A O 1
ATOM 2601 N N . GLY A 1 327 ? -6.958 0.916 23.703 1.00 86.44 327 GLY A N 1
ATOM 2602 C CA . GLY A 1 327 ? -7.865 1.865 23.057 1.00 86.44 327 GLY A CA 1
ATOM 2603 C C . GLY A 1 327 ? -7.484 2.291 21.632 1.00 86.44 327 GLY A C 1
ATOM 2604 O O . GLY A 1 327 ? -8.190 3.125 21.070 1.00 86.44 327 GLY A O 1
ATOM 2605 N N . PHE A 1 328 ? -6.413 1.759 21.027 1.00 93.31 328 PHE A N 1
ATOM 2606 C CA . PHE A 1 328 ? -6.010 2.108 19.659 1.00 93.31 328 PHE A CA 1
ATOM 2607 C C . PHE A 1 328 ? -5.451 0.921 18.862 1.00 93.31 328 PHE A C 1
ATOM 2609 O O . PHE A 1 328 ? -4.488 0.263 19.265 1.00 93.31 328 PHE A O 1
ATOM 2616 N N . ARG A 1 329 ? -6.032 0.700 17.683 1.00 94.06 329 ARG A N 1
ATOM 2617 C CA . ARG A 1 329 ? -5.752 -0.407 16.767 1.00 94.06 329 ARG A CA 1
ATOM 2618 C C . ARG A 1 329 ? -5.432 0.100 15.367 1.00 94.06 329 ARG A C 1
ATOM 2620 O O . ARG A 1 329 ? -5.992 1.097 14.914 1.00 94.06 329 ARG A O 1
ATOM 2627 N N . ILE A 1 330 ? -4.592 -0.647 14.660 1.00 98.50 330 ILE A N 1
ATOM 2628 C CA . ILE A 1 330 ? -4.394 -0.505 13.217 1.00 98.50 330 ILE A CA 1
ATOM 2629 C C . ILE A 1 330 ? -4.975 -1.732 12.512 1.00 98.50 330 ILE A C 1
ATOM 2631 O O . ILE A 1 330 ? -4.818 -2.866 12.974 1.00 98.50 330 ILE A O 1
ATOM 2635 N N . ILE A 1 331 ? -5.656 -1.492 11.396 1.00 98.81 331 ILE A N 1
ATOM 2636 C CA . ILE A 1 331 ? -6.112 -2.512 10.455 1.00 98.81 331 ILE A CA 1
ATOM 2637 C C . ILE A 1 331 ? -5.478 -2.206 9.101 1.00 98.81 331 ILE A C 1
ATOM 2639 O O . ILE A 1 331 ? -5.700 -1.133 8.548 1.00 98.81 331 ILE A O 1
ATOM 2643 N N . SER A 1 332 ? -4.694 -3.146 8.585 1.00 98.88 332 SER A N 1
ATOM 2644 C CA . SER A 1 332 ? -4.108 -3.086 7.247 1.00 98.88 332 SER A CA 1
ATOM 2645 C C . SER A 1 332 ? -4.905 -3.981 6.309 1.00 98.88 332 SER A C 1
ATOM 2647 O O . SER A 1 332 ? -5.112 -5.157 6.621 1.00 98.88 332 SER A O 1
ATOM 2649 N N . LEU A 1 333 ? -5.380 -3.413 5.201 1.00 98.88 333 LEU A N 1
ATOM 2650 C CA . LEU A 1 333 ? -6.161 -4.098 4.173 1.00 98.88 333 LEU A CA 1
ATOM 2651 C C . LEU A 1 333 ? -5.313 -4.347 2.924 1.00 98.88 333 LEU A C 1
ATOM 2653 O O . LEU A 1 333 ? -4.516 -3.502 2.510 1.00 98.88 333 LEU A O 1
ATOM 2657 N N . ASN A 1 334 ? -5.544 -5.484 2.278 1.00 98.81 334 ASN A N 1
ATOM 2658 C CA . ASN A 1 334 ? -5.006 -5.797 0.969 1.00 98.81 334 ASN A CA 1
ATOM 2659 C C . ASN A 1 334 ? -5.947 -5.281 -0.125 1.00 98.81 334 ASN A C 1
ATOM 2661 O O . ASN A 1 334 ? -6.817 -5.977 -0.656 1.00 98.81 334 ASN A O 1
ATOM 2665 N N . MET A 1 335 ? -5.699 -4.040 -0.532 1.00 98.62 335 MET A N 1
ATOM 2666 C CA . MET A 1 335 ? -6.531 -3.336 -1.508 1.00 98.62 335 MET A CA 1
ATOM 2667 C C . MET A 1 335 ? -6.491 -3.952 -2.920 1.00 98.62 335 MET A C 1
ATOM 2669 O O . MET A 1 335 ? -7.326 -3.624 -3.766 1.00 98.62 335 MET A O 1
ATOM 2673 N N . ASN A 1 336 ? -5.604 -4.920 -3.180 1.00 98.62 336 ASN A N 1
ATOM 2674 C CA . ASN A 1 336 ? -5.594 -5.676 -4.435 1.00 98.62 336 ASN A CA 1
ATOM 2675 C C . ASN A 1 336 ? -6.844 -6.537 -4.647 1.00 98.62 336 ASN A C 1
ATOM 2677 O O . ASN A 1 336 ? -7.141 -6.922 -5.780 1.00 98.62 336 ASN A O 1
ATOM 2681 N N . TYR A 1 337 ? -7.607 -6.822 -3.591 1.00 98.12 337 TYR A N 1
ATOM 2682 C CA . TYR A 1 337 ? -8.908 -7.483 -3.705 1.00 98.12 337 TYR A CA 1
ATOM 2683 C C . TYR A 1 337 ? -10.036 -6.557 -4.160 1.00 98.12 337 TYR A C 1
ATOM 2685 O O . TYR A 1 337 ? -11.123 -7.035 -4.494 1.00 98.12 337 TYR A O 1
ATOM 2693 N N . CYS A 1 338 ? -9.770 -5.254 -4.246 1.00 97.31 338 CYS A N 1
ATOM 2694 C CA . CYS A 1 338 ? -10.638 -4.305 -4.922 1.00 97.31 338 CYS A CA 1
ATOM 2695 C C . CYS A 1 338 ? -10.090 -3.841 -6.277 1.00 97.31 338 CYS A C 1
ATOM 2697 O O . CYS A 1 338 ? -10.861 -3.321 -7.072 1.00 97.31 338 CYS A O 1
ATOM 2699 N N . ASN A 1 339 ? -8.806 -4.054 -6.566 1.00 96.44 339 ASN A N 1
ATOM 2700 C CA . ASN A 1 339 ? -8.137 -3.599 -7.785 1.00 96.44 339 ASN A CA 1
ATOM 2701 C C . ASN A 1 339 ? -8.790 -4.142 -9.075 1.00 96.44 339 ASN A C 1
ATOM 2703 O O . ASN A 1 339 ? -8.842 -5.349 -9.298 1.00 96.44 339 ASN A O 1
ATOM 2707 N N . ASN A 1 340 ? -9.234 -3.261 -9.969 1.00 91.19 340 ASN A N 1
ATOM 2708 C CA . ASN A 1 340 ? -9.848 -3.611 -11.251 1.00 91.19 340 ASN A CA 1
ATOM 2709 C C . ASN A 1 340 ? -8.847 -4.187 -12.276 1.00 91.19 340 ASN A C 1
ATOM 2711 O O . ASN A 1 340 ? -9.272 -4.793 -13.259 1.00 91.19 340 ASN A O 1
ATOM 2715 N N . LYS A 1 341 ? -7.536 -4.050 -12.034 1.00 90.75 341 LYS A N 1
ATOM 2716 C CA . LYS A 1 341 ? -6.456 -4.693 -12.799 1.00 90.75 341 LYS A CA 1
ATOM 2717 C C . LYS A 1 341 ? -6.117 -6.084 -12.262 1.00 90.75 341 LYS A C 1
ATOM 2719 O O . LYS A 1 341 ? -5.391 -6.827 -12.922 1.00 90.75 341 LYS A O 1
ATOM 2724 N N . ASN A 1 342 ? -6.658 -6.477 -11.104 1.00 94.06 342 ASN A N 1
ATOM 2725 C CA . ASN A 1 342 ? -6.534 -7.840 -10.605 1.00 94.06 342 ASN A CA 1
ATOM 2726 C C . ASN A 1 342 ? -7.491 -8.775 -11.358 1.00 94.06 342 ASN A C 1
ATOM 2728 O O . ASN A 1 342 ? -8.618 -9.049 -10.947 1.00 94.06 342 ASN A O 1
ATOM 2732 N N . TRP A 1 343 ? -7.011 -9.284 -12.486 1.00 89.06 343 TRP A N 1
ATOM 2733 C CA . TRP A 1 343 ? -7.732 -10.184 -13.385 1.00 89.06 343 TRP A CA 1
ATOM 2734 C C . TRP A 1 343 ? -8.281 -11.463 -12.727 1.00 89.06 343 TRP A C 1
ATOM 2736 O O . TRP A 1 343 ? -9.278 -12.004 -13.206 1.00 89.06 343 TRP A O 1
ATOM 2746 N N . TRP A 1 344 ? -7.734 -11.918 -11.593 1.00 90.44 344 TRP A N 1
ATOM 2747 C CA . TRP A 1 344 ? -8.282 -13.057 -10.842 1.00 90.44 344 TRP A CA 1
ATOM 2748 C C . TRP A 1 344 ? -9.703 -12.813 -10.322 1.00 90.44 344 TRP A C 1
ATOM 2750 O O . TRP A 1 344 ? -10.467 -13.762 -10.127 1.00 90.44 344 TRP A O 1
ATOM 2760 N N . LEU A 1 345 ? -10.084 -11.547 -10.141 1.00 89.00 345 LEU A N 1
ATOM 2761 C CA . LEU A 1 345 ? -11.423 -11.153 -9.707 1.00 89.00 345 LEU A CA 1
ATOM 2762 C C . LEU A 1 345 ? -12.492 -11.403 -10.781 1.00 89.00 345 LEU A C 1
ATOM 2764 O O . LEU A 1 345 ? -13.677 -11.439 -10.450 1.00 89.00 345 LEU A O 1
ATOM 2768 N N . LEU A 1 346 ? -12.096 -11.652 -12.038 1.00 86.00 346 LEU A N 1
ATOM 2769 C CA . LEU A 1 346 ? -13.008 -12.116 -13.088 1.00 86.00 346 LEU A CA 1
ATOM 2770 C C . LEU A 1 346 ? -13.586 -13.503 -12.776 1.00 86.00 346 LEU A C 1
ATOM 2772 O O . LEU A 1 346 ? -14.711 -13.788 -13.173 1.00 86.00 346 LEU A O 1
ATOM 2776 N N . LEU A 1 347 ? -12.849 -14.357 -12.051 1.00 87.25 347 LEU A N 1
ATOM 2777 C CA . LEU A 1 347 ? -13.345 -15.675 -11.637 1.00 87.25 347 LEU A CA 1
ATOM 2778 C C . LEU A 1 347 ? -14.411 -15.545 -10.547 1.00 87.25 347 LEU A C 1
ATOM 2780 O O . LEU A 1 347 ? -15.448 -16.202 -10.599 1.00 87.25 347 LEU A O 1
ATOM 2784 N N . ASN A 1 348 ? -14.127 -14.719 -9.538 1.00 86.94 348 ASN A N 1
ATOM 2785 C CA . ASN A 1 348 ? -15.046 -14.391 -8.457 1.00 86.94 348 ASN A CA 1
ATOM 2786 C C . ASN A 1 348 ? -14.548 -13.142 -7.713 1.00 86.94 348 ASN A C 1
ATOM 2788 O O . ASN A 1 348 ? -13.487 -13.172 -7.089 1.00 86.94 348 ASN A O 1
ATOM 2792 N N . SER A 1 349 ? -15.335 -12.065 -7.740 1.00 92.00 349 SER A N 1
ATOM 2793 C CA . SER A 1 349 ? -15.030 -10.815 -7.029 1.00 92.00 349 SER A CA 1
ATOM 2794 C C . SER A 1 349 ? -15.837 -10.632 -5.740 1.00 92.00 349 SER A C 1
ATOM 2796 O O . SER A 1 349 ? -15.818 -9.545 -5.161 1.00 92.00 349 SER A O 1
ATOM 2798 N N . THR A 1 350 ? -16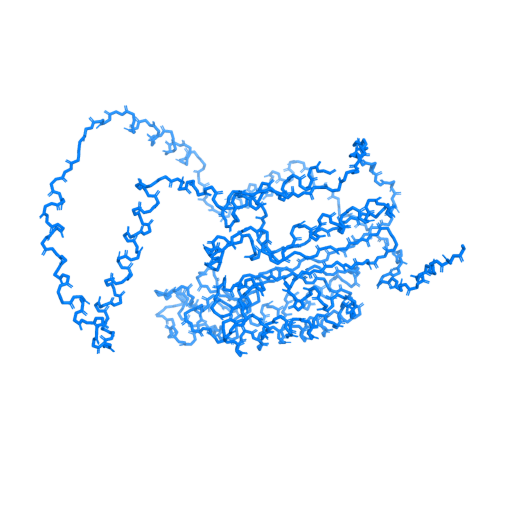.600 -11.642 -5.309 1.00 94.12 350 THR A N 1
ATOM 2799 C CA . THR A 1 350 ? -17.359 -11.611 -4.055 1.00 94.12 350 THR A CA 1
ATOM 2800 C C . THR A 1 350 ? -16.416 -11.749 -2.871 1.00 94.12 350 THR A C 1
ATOM 2802 O O . THR A 1 350 ? -15.915 -12.840 -2.612 1.00 94.12 350 THR A O 1
ATOM 2805 N N . ASP A 1 351 ? -16.212 -10.634 -2.164 1.00 95.31 351 ASP A N 1
ATOM 2806 C CA . ASP A 1 351 ? -15.393 -10.504 -0.951 1.00 95.31 351 ASP A CA 1
ATOM 2807 C C . ASP A 1 351 ? -14.171 -11.450 -0.923 1.00 95.31 351 ASP A C 1
ATOM 2809 O O . ASP A 1 351 ? -14.151 -12.423 -0.154 1.00 95.31 351 ASP A O 1
ATOM 2813 N N . PRO A 1 352 ? -13.173 -11.238 -1.807 1.00 95.69 352 PRO A N 1
ATOM 2814 C CA . PRO A 1 352 ? -12.018 -12.121 -1.897 1.00 95.69 352 PRO A CA 1
ATOM 2815 C C . PRO A 1 352 ? -11.335 -12.290 -0.536 1.00 95.69 352 PRO A C 1
ATOM 2817 O O . PRO A 1 352 ? -11.249 -11.362 0.263 1.00 95.69 352 PRO A O 1
ATOM 2820 N N . ALA A 1 353 ? -10.915 -13.523 -0.237 1.00 95.00 353 ALA A N 1
ATOM 2821 C CA . ALA A 1 353 ? -10.395 -13.940 1.073 1.00 95.00 353 ALA A CA 1
ATOM 2822 C C . ALA A 1 353 ? -11.347 -13.757 2.281 1.00 95.00 353 ALA A C 1
ATOM 2824 O O . ALA A 1 353 ? -10.985 -14.168 3.390 1.00 95.00 353 ALA A O 1
ATOM 2825 N N . LYS A 1 354 ? -12.581 -13.278 2.059 1.00 94.50 354 LYS A N 1
ATOM 2826 C CA . LYS A 1 354 ? -13.523 -12.783 3.074 1.00 94.50 354 LYS A CA 1
ATOM 2827 C C . LYS A 1 354 ? -12.973 -11.588 3.858 1.00 94.50 354 LYS A C 1
ATOM 2829 O O . LYS A 1 354 ? -13.196 -11.492 5.065 1.00 94.50 354 LYS A O 1
ATOM 2834 N N . GLU A 1 355 ? -12.194 -10.737 3.192 1.00 98.00 355 GLU A N 1
ATOM 2835 C CA . GLU A 1 355 ? -11.502 -9.611 3.815 1.00 98.00 355 GLU A CA 1
ATOM 2836 C C . GLU A 1 355 ? -12.475 -8.591 4.414 1.00 98.00 355 GLU A C 1
ATOM 2838 O O . GLU A 1 355 ? -12.331 -8.247 5.584 1.00 98.00 355 GLU A O 1
ATOM 2843 N N . LEU A 1 356 ? -13.499 -8.140 3.680 1.00 98.12 356 LEU A N 1
ATOM 2844 C CA . LEU A 1 356 ? -14.453 -7.163 4.212 1.00 98.12 356 LEU A CA 1
ATOM 2845 C C . LEU A 1 356 ? -15.304 -7.758 5.334 1.00 98.12 356 LEU A C 1
ATOM 2847 O O . LEU A 1 356 ? -15.621 -7.063 6.300 1.00 98.12 356 LEU A O 1
ATOM 2851 N N . GLN A 1 357 ? -15.657 -9.044 5.248 1.00 94.31 357 GLN A N 1
ATOM 2852 C CA . GLN A 1 357 ? -16.352 -9.711 6.345 1.00 94.31 357 GLN A CA 1
ATOM 2853 C C . GLN A 1 357 ? -15.479 -9.811 7.604 1.00 94.31 357 GLN A C 1
ATOM 2855 O O . GLN A 1 357 ? -15.980 -9.595 8.708 1.00 94.31 357 GLN A O 1
ATOM 2860 N N . TRP A 1 358 ? -14.188 -10.121 7.452 1.00 97.06 358 TRP A N 1
ATOM 2861 C CA . TRP A 1 358 ? -13.219 -10.091 8.550 1.00 97.06 358 TRP A CA 1
ATOM 2862 C C . TRP A 1 358 ? -13.054 -8.672 9.114 1.00 97.06 358 TRP A C 1
ATOM 2864 O O . TRP A 1 358 ? -13.127 -8.491 10.327 1.00 97.06 358 TRP A O 1
ATOM 2874 N N . PHE A 1 359 ? -12.947 -7.661 8.250 1.00 98.44 359 PHE A N 1
ATOM 2875 C CA . PHE A 1 359 ? -12.822 -6.256 8.631 1.00 98.44 359 PHE A CA 1
ATOM 2876 C C . PHE A 1 359 ? -14.007 -5.775 9.480 1.00 98.44 359 PHE A C 1
ATOM 2878 O O . PHE A 1 359 ? -13.808 -5.128 10.505 1.00 98.44 359 PHE A O 1
ATOM 2885 N N . ILE A 1 360 ? -15.236 -6.161 9.120 1.00 95.00 360 ILE A N 1
ATOM 2886 C CA . ILE A 1 360 ? -16.434 -5.886 9.930 1.00 95.00 360 ILE A CA 1
ATOM 2887 C C . ILE A 1 360 ? -16.307 -6.480 11.337 1.00 95.00 360 ILE A C 1
ATOM 2889 O O . ILE A 1 360 ? -16.677 -5.823 12.309 1.00 95.00 360 ILE A O 1
ATOM 2893 N N . TYR A 1 361 ? -15.794 -7.706 11.468 1.00 89.19 361 TYR A N 1
ATOM 2894 C CA . TYR A 1 361 ? -15.621 -8.334 12.779 1.00 89.19 361 TYR A CA 1
ATOM 2895 C C . TYR A 1 361 ? -14.537 -7.652 13.618 1.00 89.19 361 TYR A C 1
ATOM 2897 O O . TYR A 1 361 ? -14.743 -7.464 14.817 1.00 89.19 361 TYR A O 1
ATOM 2905 N N . GLU A 1 362 ? -13.430 -7.225 13.008 1.00 94.06 362 GLU A N 1
ATOM 2906 C CA . GLU A 1 362 ? -12.395 -6.452 13.706 1.00 94.06 362 GLU A CA 1
ATOM 2907 C C . GLU A 1 362 ? -12.922 -5.089 14.176 1.00 94.06 362 GLU A C 1
ATOM 2909 O O . GLU A 1 362 ? -12.705 -4.714 15.327 1.00 94.06 362 GLU A O 1
ATOM 2914 N N . LEU A 1 363 ? -13.677 -4.372 13.334 1.00 96.38 363 LEU A N 1
ATOM 2915 C CA . LEU A 1 363 ? -14.311 -3.105 13.716 1.00 96.38 363 LEU A CA 1
ATOM 2916 C C . LEU A 1 363 ? -15.362 -3.289 14.815 1.00 96.38 363 LEU A C 1
ATOM 2918 O O . LEU A 1 363 ? -15.413 -2.493 15.748 1.00 96.38 363 LEU A O 1
ATOM 2922 N N . GLN A 1 364 ? -16.172 -4.348 14.749 1.00 89.50 364 GLN A N 1
ATOM 2923 C CA . GLN A 1 364 ? -17.160 -4.635 15.789 1.00 89.50 364 GLN A CA 1
ATOM 2924 C C . GLN A 1 364 ? -16.490 -4.984 17.125 1.00 89.50 364 GLN A C 1
ATOM 2926 O O . GLN A 1 364 ? -16.960 -4.563 18.182 1.00 89.50 364 GLN A O 1
ATOM 2931 N N . SER A 1 365 ? -15.385 -5.733 17.084 1.00 86.25 365 SER A N 1
ATOM 2932 C CA . SER A 1 365 ? -14.562 -6.018 18.261 1.00 86.25 365 SER A CA 1
ATOM 2933 C C . SER A 1 365 ? -13.966 -4.731 18.837 1.00 86.25 365 SER A C 1
ATOM 2935 O O . SER A 1 365 ? -14.046 -4.500 20.043 1.00 86.25 365 SER A O 1
ATOM 2937 N N . ALA A 1 366 ? -13.441 -3.846 17.986 1.00 91.50 366 ALA A N 1
ATOM 2938 C CA . ALA A 1 366 ? -12.950 -2.537 18.402 1.00 91.50 366 ALA A CA 1
ATOM 2939 C C . ALA A 1 366 ? -14.061 -1.683 19.043 1.00 91.50 366 ALA A C 1
ATOM 2941 O O . ALA A 1 366 ? -13.837 -1.093 20.098 1.00 91.50 366 ALA A O 1
ATOM 2942 N N . GLU A 1 367 ? -15.275 -1.680 18.477 1.00 91.12 367 GLU A N 1
ATOM 2943 C CA . GLU A 1 367 ? -16.449 -0.993 19.038 1.00 91.12 367 GLU A CA 1
ATOM 2944 C C . GLU A 1 367 ? -16.777 -1.501 20.452 1.00 91.12 367 GLU A C 1
ATOM 2946 O O . GLU A 1 367 ? -16.922 -0.695 21.372 1.00 91.12 367 GLU A O 1
ATOM 2951 N N . PHE A 1 368 ? -16.814 -2.823 20.665 1.00 87.12 368 PHE A N 1
ATOM 2952 C CA . PHE A 1 368 ? -17.066 -3.413 21.989 1.00 87.12 368 PHE A CA 1
ATOM 2953 C C . PHE A 1 368 ? -15.978 -3.102 23.018 1.00 87.12 368 PHE A C 1
ATOM 2955 O O . PHE A 1 368 ? -16.274 -2.978 24.205 1.00 87.12 368 PHE A O 1
ATOM 2962 N N . ASN A 1 369 ? -14.733 -2.956 22.567 1.00 85.19 369 ASN A N 1
ATOM 2963 C CA . ASN A 1 369 ? -13.594 -2.639 23.424 1.00 85.19 369 ASN A CA 1
ATOM 2964 C C . ASN A 1 369 ? -13.356 -1.125 23.580 1.00 85.19 369 ASN A C 1
ATOM 2966 O O . ASN A 1 369 ? -12.408 -0.719 24.252 1.00 85.19 369 ASN A O 1
ATOM 2970 N N . GLY A 1 370 ? -14.195 -0.275 22.973 1.00 89.06 370 GLY A N 1
ATOM 2971 C CA . GLY A 1 370 ? -14.024 1.180 22.999 1.00 89.06 370 GLY A CA 1
ATOM 2972 C C . GLY A 1 370 ? -12.745 1.663 22.302 1.00 89.06 370 GLY A C 1
ATOM 2973 O O . GLY A 1 370 ? -12.224 2.729 22.632 1.00 89.06 370 GLY A O 1
ATOM 2974 N N . GLU A 1 371 ? -12.220 0.882 21.359 1.00 93.06 371 GLU A N 1
ATOM 2975 C CA . GLU A 1 371 ? -10.998 1.181 20.617 1.00 93.06 371 GLU A CA 1
ATOM 2976 C C . GLU A 1 371 ? -11.268 2.155 19.459 1.00 93.06 371 GLU A C 1
ATOM 2978 O O . GLU A 1 371 ? -12.320 2.141 18.816 1.00 93.06 371 GLU A O 1
ATOM 2983 N N . LYS A 1 372 ? -10.283 3.004 19.156 1.00 95.44 372 LYS A N 1
ATOM 2984 C CA . LYS A 1 372 ? -10.205 3.755 17.898 1.00 95.44 372 LYS A CA 1
ATOM 2985 C C . LYS A 1 372 ? -9.356 2.989 16.894 1.00 95.44 372 LYS A C 1
ATOM 2987 O O . LYS A 1 372 ? -8.415 2.294 17.274 1.00 95.44 372 LYS A O 1
ATOM 2992 N N . VAL A 1 373 ? -9.681 3.136 15.614 1.00 98.00 373 VAL A N 1
ATOM 2993 C CA . VAL A 1 373 ? -9.073 2.346 14.542 1.00 98.00 373 VAL A CA 1
ATOM 2994 C C . VAL A 1 373 ? -8.501 3.265 13.471 1.00 98.00 373 VAL A C 1
ATOM 2996 O O . VAL A 1 373 ? -9.211 4.116 12.942 1.00 98.00 373 VAL A O 1
ATOM 2999 N N . HIS A 1 374 ? -7.227 3.073 13.138 1.00 98.50 374 HIS A N 1
ATOM 3000 C CA . HIS A 1 374 ? -6.655 3.536 11.875 1.00 98.50 374 HIS A CA 1
ATOM 3001 C C . HIS A 1 374 ? -6.752 2.409 10.850 1.00 98.50 374 HIS A C 1
ATOM 3003 O O . HIS A 1 374 ? -6.384 1.270 11.139 1.00 98.50 374 HIS A O 1
ATOM 3009 N N . VAL A 1 375 ? -7.241 2.733 9.657 1.00 98.75 375 VAL A N 1
ATOM 3010 C CA . VAL A 1 375 ? -7.308 1.803 8.528 1.00 98.75 375 VAL A CA 1
ATOM 3011 C C . VAL A 1 375 ? -6.274 2.243 7.506 1.00 98.75 375 VAL A C 1
ATOM 3013 O O . VAL A 1 375 ? -6.264 3.410 7.117 1.00 98.75 375 VAL A O 1
ATOM 3016 N N . ILE A 1 376 ? -5.404 1.325 7.101 1.00 98.75 376 ILE A N 1
ATOM 3017 C CA . ILE A 1 376 ? -4.361 1.563 6.104 1.00 98.75 376 ILE A CA 1
ATOM 3018 C C . ILE A 1 376 ? -4.506 0.583 4.941 1.00 98.75 376 ILE A C 1
ATOM 3020 O O . ILE A 1 376 ? -4.999 -0.533 5.104 1.00 98.75 376 ILE A O 1
ATOM 3024 N N . GLY A 1 377 ? -4.086 1.020 3.763 1.00 98.50 377 GLY A N 1
ATOM 3025 C CA . GLY A 1 377 ? -4.163 0.279 2.512 1.00 98.50 377 GLY A CA 1
ATOM 3026 C C . GLY A 1 377 ? -3.494 1.084 1.403 1.00 98.50 377 GLY A C 1
ATOM 3027 O O . GLY A 1 377 ? -3.198 2.262 1.600 1.00 98.50 377 GLY A O 1
ATOM 3028 N N . HIS A 1 378 ? -3.250 0.444 0.263 1.00 98.69 378 HIS A N 1
ATOM 3029 C CA . HIS A 1 378 ? -2.589 1.075 -0.877 1.00 98.69 378 HIS A CA 1
ATOM 3030 C C . HIS A 1 378 ? -3.586 1.786 -1.814 1.00 98.69 378 HIS A C 1
ATOM 3032 O O . HIS A 1 378 ? -3.705 3.008 -1.784 1.00 98.69 378 HIS A O 1
ATOM 3038 N N . ILE A 1 379 ? -4.384 1.033 -2.586 1.00 97.81 379 ILE A N 1
ATOM 3039 C CA . ILE A 1 379 ? -5.365 1.611 -3.523 1.00 97.81 379 ILE A CA 1
ATOM 3040 C C . ILE A 1 379 ? -6.520 2.263 -2.746 1.00 97.81 379 ILE A C 1
ATOM 3042 O O . ILE A 1 379 ? -7.211 1.568 -1.995 1.00 97.81 379 ILE A O 1
ATOM 3046 N N . PRO A 1 380 ? -6.800 3.564 -2.940 1.00 96.38 380 PRO A N 1
ATOM 3047 C CA . PRO A 1 380 ? -7.860 4.236 -2.204 1.00 96.38 380 PRO A CA 1
ATOM 3048 C C . PRO A 1 380 ? -9.261 3.737 -2.620 1.00 96.38 380 PRO A C 1
ATOM 3050 O O . PRO A 1 380 ? -9.578 3.680 -3.814 1.00 96.38 380 PRO A O 1
ATOM 3053 N N . PRO A 1 381 ? -10.155 3.423 -1.660 1.00 91.56 381 PRO A N 1
ATOM 3054 C CA . PRO A 1 381 ? -11.549 3.089 -1.950 1.00 91.56 381 PRO A CA 1
ATOM 3055 C C . PRO A 1 381 ? -12.263 4.226 -2.690 1.00 91.56 381 PRO A C 1
ATOM 3057 O O . PRO A 1 381 ? -12.071 5.399 -2.379 1.00 91.56 381 PRO A O 1
ATOM 3060 N N . GLY A 1 382 ? -13.133 3.891 -3.644 1.00 87.19 382 GLY A N 1
ATOM 3061 C CA . GLY A 1 382 ? -13.842 4.882 -4.462 1.00 87.19 382 GLY A CA 1
ATOM 3062 C C . GLY A 1 382 ? -13.019 5.475 -5.613 1.00 87.19 382 GLY A C 1
ATOM 3063 O O . GLY A 1 382 ? -13.584 6.199 -6.431 1.00 87.19 382 GLY A O 1
ATOM 3064 N N . HIS A 1 383 ? -11.728 5.141 -5.722 1.00 91.31 383 HIS A N 1
ATOM 3065 C CA . HIS A 1 383 ? -10.932 5.425 -6.913 1.00 91.31 383 HIS A CA 1
ATOM 3066 C C . HIS A 1 383 ? -11.358 4.549 -8.098 1.00 91.31 383 HIS A C 1
ATOM 3068 O O . HIS A 1 383 ? -11.925 3.470 -7.920 1.00 91.31 383 HIS A O 1
ATOM 3074 N N . SER A 1 384 ? -11.044 4.998 -9.316 1.00 87.81 384 SER A N 1
ATOM 3075 C CA . SER A 1 384 ? -11.374 4.274 -10.550 1.00 87.81 384 SER A CA 1
ATOM 3076 C C . SER A 1 384 ? -10.716 2.893 -10.642 1.00 87.81 384 SER A C 1
ATOM 3078 O O . SER A 1 384 ? -11.286 1.995 -11.258 1.00 87.81 384 SER A O 1
ATOM 3080 N N . ASP A 1 385 ? -9.576 2.699 -9.972 1.00 89.75 385 ASP A N 1
ATOM 3081 C CA . ASP A 1 385 ? -8.885 1.409 -9.875 1.00 89.75 385 ASP A CA 1
ATOM 3082 C C . ASP A 1 385 ? -9.570 0.420 -8.921 1.00 89.75 385 ASP A C 1
ATOM 3084 O O . ASP A 1 385 ? -9.192 -0.741 -8.891 1.00 89.75 385 ASP A O 1
ATOM 3088 N N . CYS A 1 386 ? -10.580 0.824 -8.148 1.00 92.62 386 CYS A N 1
ATOM 3089 C CA . CYS A 1 386 ? -11.260 -0.050 -7.195 1.00 92.62 386 CYS A CA 1
ATOM 3090 C C . CYS A 1 386 ? -12.657 -0.433 -7.709 1.00 92.62 386 CYS A C 1
ATOM 3092 O O . CYS A 1 386 ? -13.463 0.422 -8.082 1.00 92.62 386 CYS A O 1
ATOM 3094 N N . LEU A 1 387 ? -12.997 -1.724 -7.697 1.00 92.69 387 LEU A N 1
ATOM 3095 C CA . LEU A 1 387 ? -14.289 -2.230 -8.152 1.00 92.69 387 LEU A CA 1
ATOM 3096 C C . LEU A 1 387 ? -15.433 -1.533 -7.402 1.00 92.69 387 LEU A C 1
ATOM 3098 O O . LEU A 1 387 ? -15.485 -1.515 -6.168 1.00 92.69 387 LEU A O 1
ATOM 3102 N N . LYS A 1 388 ? -16.406 -1.010 -8.158 1.00 92.62 388 LYS A N 1
ATOM 3103 C CA . LYS A 1 388 ? -17.561 -0.259 -7.634 1.00 92.62 388 LYS A CA 1
ATOM 3104 C C . LYS A 1 388 ? -18.313 -1.014 -6.535 1.00 92.62 388 LYS A C 1
ATOM 3106 O O . LYS A 1 388 ? -18.685 -0.427 -5.519 1.00 92.62 388 LYS A O 1
ATOM 3111 N N . VAL A 1 389 ? -18.525 -2.320 -6.722 1.00 94.69 389 VAL A N 1
ATOM 3112 C CA . VAL A 1 389 ? -19.209 -3.185 -5.746 1.00 94.69 389 VAL A CA 1
ATOM 3113 C C . VAL A 1 389 ? -18.439 -3.285 -4.428 1.00 94.69 389 VAL A C 1
ATOM 3115 O O . VAL A 1 389 ? -19.047 -3.174 -3.362 1.00 94.69 389 VAL A O 1
ATOM 3118 N N . TRP A 1 390 ? -17.113 -3.427 -4.490 1.00 96.94 390 TRP A N 1
ATOM 3119 C CA . TRP A 1 390 ? -16.249 -3.493 -3.315 1.00 96.94 390 TRP A CA 1
ATOM 3120 C C . TRP A 1 390 ? -16.251 -2.141 -2.596 1.00 96.94 390 TRP A C 1
ATOM 3122 O O . TRP A 1 390 ? -16.599 -2.072 -1.418 1.00 96.94 390 TRP A O 1
ATOM 3132 N N . SER A 1 391 ? -16.021 -1.048 -3.337 1.00 96.62 391 SER A N 1
ATOM 3133 C CA . SER A 1 391 ? -16.030 0.325 -2.809 1.00 96.62 391 SER A CA 1
ATOM 3134 C C . SER A 1 391 ? -17.346 0.681 -2.116 1.00 96.62 391 SER A C 1
ATOM 3136 O O . SER A 1 391 ? -17.348 1.273 -1.040 1.00 96.62 391 SER A O 1
ATOM 3138 N N . ARG A 1 392 ? -18.491 0.276 -2.679 1.00 96.62 392 ARG A N 1
ATOM 3139 C CA . ARG A 1 392 ? -19.805 0.512 -2.063 1.00 96.62 392 ARG A CA 1
ATOM 3140 C C . ARG A 1 392 ? -19.994 -0.269 -0.761 1.00 96.62 392 ARG A C 1
ATOM 3142 O O . ARG A 1 392 ? -20.665 0.225 0.143 1.00 96.62 392 ARG A O 1
ATOM 3149 N N . ASN A 1 393 ? -19.462 -1.487 -0.663 1.00 98.31 393 ASN A N 1
ATOM 3150 C CA . ASN A 1 393 ? -19.501 -2.255 0.582 1.00 98.31 393 ASN A CA 1
ATOM 3151 C C . ASN A 1 393 ? -18.577 -1.640 1.634 1.00 98.31 393 ASN A C 1
ATOM 3153 O O . ASN A 1 393 ? -19.034 -1.398 2.746 1.00 98.31 393 ASN A O 1
ATOM 3157 N N . TYR A 1 394 ? -17.349 -1.282 1.259 1.00 98.50 394 TYR A N 1
ATOM 3158 C CA . TYR A 1 394 ? -16.428 -0.552 2.128 1.00 98.50 394 TYR A CA 1
ATOM 3159 C C . TYR A 1 394 ? -17.052 0.746 2.661 1.00 98.50 394 TYR A C 1
ATOM 3161 O O . TYR A 1 394 ? -17.063 0.984 3.864 1.00 98.50 394 TYR A O 1
ATOM 3169 N N . TYR A 1 395 ? -17.689 1.541 1.796 1.00 98.06 395 TYR A N 1
ATOM 3170 C CA . TYR A 1 395 ? -18.369 2.775 2.200 1.00 98.06 395 TYR A CA 1
ATOM 3171 C C . TYR A 1 395 ? -19.482 2.534 3.233 1.00 98.06 395 TYR A C 1
ATOM 3173 O O . TYR A 1 395 ? -19.629 3.295 4.186 1.00 98.06 395 TYR A O 1
ATOM 3181 N N . LYS A 1 396 ? -20.254 1.447 3.089 1.00 97.81 396 LYS A N 1
ATOM 3182 C CA . LYS A 1 396 ? -21.261 1.057 4.090 1.00 97.81 396 LYS A CA 1
ATOM 3183 C C . LYS A 1 396 ? -20.635 0.648 5.418 1.00 97.81 396 LYS A C 1
ATOM 3185 O O . LYS A 1 396 ? -21.252 0.907 6.442 1.00 97.81 396 LYS A O 1
ATOM 3190 N N . ILE A 1 397 ? -19.461 0.016 5.390 1.00 98.12 397 ILE A N 1
ATOM 3191 C CA . ILE A 1 397 ? -18.718 -0.367 6.595 1.00 98.12 397 ILE A CA 1
ATOM 3192 C C . ILE A 1 397 ? -18.235 0.881 7.329 1.00 98.12 397 ILE A C 1
ATOM 3194 O O . ILE A 1 397 ? -18.498 0.998 8.513 1.00 98.12 397 ILE A O 1
ATOM 3198 N N . ILE A 1 398 ? -17.625 1.842 6.629 1.00 97.62 398 ILE A N 1
ATOM 3199 C CA . ILE A 1 398 ? -17.170 3.106 7.235 1.00 97.62 398 ILE A CA 1
ATOM 3200 C C . ILE A 1 398 ? -18.335 3.946 7.771 1.00 97.62 398 ILE A C 1
ATOM 3202 O O . ILE A 1 398 ? -18.194 4.648 8.767 1.00 97.62 398 ILE A O 1
ATOM 3206 N N . ASN A 1 399 ? -19.493 3.896 7.108 1.00 95.69 399 ASN A N 1
ATOM 3207 C CA . ASN A 1 399 ? -20.683 4.594 7.578 1.00 95.69 399 ASN A CA 1
ATOM 3208 C C . ASN A 1 399 ? -21.383 3.886 8.751 1.00 95.69 399 ASN A C 1
ATOM 3210 O O . ASN A 1 399 ? -22.191 4.531 9.418 1.00 95.69 399 ASN A O 1
ATOM 3214 N N . ARG A 1 400 ? -21.166 2.585 8.981 1.00 92.81 400 ARG A N 1
ATOM 3215 C CA . ARG A 1 400 ? -21.702 1.867 10.150 1.00 92.81 400 ARG A CA 1
ATOM 3216 C C . ARG A 1 400 ? -20.890 2.231 11.383 1.00 92.81 400 ARG A C 1
ATOM 3218 O O . ARG A 1 400 ? -21.550 2.370 12.439 1.00 92.81 400 ARG A O 1
#

Organism: Timema shepardi (NCBI:txid629360)

Foldseek 3Di:
DDDDDDPPDDDFLDDDDQDDDDDDDDDDPVVVVVVVVVVVVVVPDDPVVVVVVVVVVVPPVVPDDDDDDDPVVVVVVVCPVVVLVVCVVVPDDDPVNVVVVVVVVVVVVVCVPPPVPPPDDVQQFDAADFDPDDDDDDDDDDDDDPSPDDADEAEAEQQQEDQFAAWQAFLPAPDQEGRGVVSPGQPDPVRTAHPQGDPGNYHGYPVNVLVVLQCCLVVCVRHQAYEYAENQHHPPLVDDDLVVLLVSVVVVLVVCCVSNPSHAYDYAYDQVSDRNGLAAAFQVDDPPSHPQSRLVSCLVSNVVRDPPVQSVVSSRHNWGKDRNDQQEIETHDEQSLFFPVHPNCVVPSHCGSVRLNVVSVVVVVSVVSNHDYDYGHHDDQPDPRGHPSVSVNVVVSVVD

pLDDT: mean 78.62, std 24.02, range [27.53, 98.88]

Radius of gyration: 26.15 Å; chains: 1; bounding box: 51×61×82 Å